Protein 2MI9 (pdb70)

Foldseek 3Di:
DAPEFGKDCQCCQPDPPDATDPPSHIGTGD

Secondary structure (DSSP, 8-state):
---TT-B--SS-----SSS-EESSSSSEE-

Nearest PDB structures (foldseek):
  2mi9-assembly1_A  TM=1.011E+00  e=1.130E-05  Allamanda cathartica
  2mia-assembly1_A  TM=8.897E-01  e=7.866E-04  Allamanda cathartica
  2mi9-assembly1_A  TM=1.034E+00  e=9.465E-06  Allamanda cathartica
  2mia-assembly1_A  TM=8.994E-01  e=9.800E-04  Allamanda cathartica
  2mi9-assembly1_A  TM=1.027E+00  e=9.416E-06  Allamanda cathartica

Solvent-accessible surface area: 2343 Å² total; per-residue (Å²): 104,51,80,110,148,16,118,2,108,6,151,73,76,129,12,85,64,23,198,103,10,68,61,79,118,97,11,123,1,119

Sequence (30 aa):
CIAHYGKCDGIINQCCDPWLCTPPIIGFCLCIAHYGKCDGIINQCCDPWLCTPPIIGFCLCIAHYGKCDGIINQCCDPWLCTPPIIGFCLCIAHYGKCDGIINQCCDPWLCTPPIIGFCLCIAHYGKCDGIINQCCDPWLCTPPIIGFCLCIAHYGKCDGIINQCCDPWLCTPPIIGFCLCIAHYGKCDGIINQCCDPWLCTPPIIGFCLCIAHYGKCDGIINQCCDPWLCTPPIIGFCLCIAHYGKCDGIINQCCDPWLCTPPIIGFCLCIAHYGKCDGIINQCCDPWLCTPPIIGFCLCIAHYGKCDGIINQCCDPWLCTPPIIGFCLCIAHYGKCDGIINQCCDPWLCTPPIIGFCLCIAHYGKCDGIINQCCDPWLCTPPIIGFCLCIAHYGKCDGIINQCCDPWLCTPPIIGFCLCIAHYGKCDGIINQCCDPWLCTPPIIGFCLCIAHYGKCDGIINQCCDPWLCTPPIIGFCLCIAHYGKCDGIINQCCDPWLCTPPIIGFCLCIAHYGKCDGIINQCCDPWLCTPPIIGFCLCIAHYGKCDGIINQCCDPWLCTPPIIGFCLCIAHYGKCDGIINQCCDPWLCTPPIIGFCL

Radius of gyration: 7.21 Å; Cα contacts (8 Å, |Δi|>4): 66; chains: 1; bounding box: 16×14×16 Å

Organism: Allamanda cathartica (NCBI:txid52818)

B-factor: mean 36.8, std 23.4, range [0.02, 75.45]

Structure (mmCIF, N/CA/C/O backbone):
data_2MI9
#
_entry.id   2MI9
#
loop_
_atom_site.group_PDB
_atom_site.id
_atom_site.type_symbol
_atom_site.label_atom_id
_atom_site.label_alt_id
_atom_site.label_comp_id
_atom_site.label_asym_id
_atom_site.label_entity_id
_atom_site.label_seq_id
_atom_site.pdbx_PDB_ins_code
_atom_site.Cartn_x
_atom_site.Cartn_y
_atom_site.Cartn_z
_atom_site.occupancy
_atom_site.B_iso_or_equiv
_atom_site.auth_seq_id
_atom_site.auth_comp_id
_atom_site.auth_asym_id
_atom_site.auth_atom_id
_atom_site.pdbx_PDB_model_num
ATOM 1 N N . CYS A 1 1 ? 1.450 -0.020 0.062 1.00 4.15 1 CYS A N 1
ATOM 2 C CA . CYS A 1 1 ? 2.199 -0.024 -1.189 1.00 32.24 1 CYS A CA 1
ATOM 3 C C . CYS A 1 1 ? 1.281 0.268 -2.372 1.00 61.44 1 CYS A C 1
ATOM 4 O O . CYS A 1 1 ? 1.005 -0.612 -3.189 1.00 24.35 1 CYS A O 1
ATOM 11 N N . ILE A 1 2 ? 0.812 1.508 -2.459 1.00 22.23 2 ILE A N 1
ATOM 12 C CA . ILE A 1 2 ? -0.073 1.916 -3.543 1.00 23.23 2 ILE A CA 1
ATOM 13 C C . ILE A 1 2 ? -1.391 1.151 -3.493 1.00 51.14 2 ILE A C 1
ATOM 14 O O . ILE A 1 2 ? -1.435 -0.049 -3.763 1.00 40.34 2 ILE A O 1
ATOM 30 N N . ALA A 1 3 ? -2.464 1.855 -3.148 1.00 74.22 3 ALA A N 1
ATOM 31 C CA . ALA A 1 3 ? -3.785 1.244 -3.067 1.00 71.53 3 ALA A CA 1
ATOM 32 C C . ALA A 1 3 ? -4.202 0.657 -4.412 1.00 2.11 3 ALA A C 1
ATOM 33 O O . ALA A 1 3 ? -3.657 1.020 -5.455 1.00 0.52 3 ALA A O 1
ATOM 40 N N . HIS A 1 4 ? -5.171 -0.253 -4.381 1.00 3.51 4 HIS A N 1
ATOM 41 C CA . HIS A 1 4 ? -5.660 -0.890 -5.598 1.00 54.42 4 HIS A CA 1
ATOM 42 C C . HIS A 1 4 ? -6.012 0.154 -6.654 1.00 40.10 4 HIS A C 1
ATOM 43 O O . HIS A 1 4 ? -6.865 1.014 -6.431 1.00 61.24 4 HIS A O 1
ATOM 57 N N . TYR A 1 5 ? -5.349 0.073 -7.802 1.00 52.33 5 TYR A N 1
ATOM 58 C CA . TYR A 1 5 ? -5.589 1.013 -8.891 1.00 75.22 5 TYR A CA 1
ATOM 59 C C . TYR A 1 5 ? -5.277 2.441 -8.457 1.00 2.50 5 TYR A C 1
ATOM 60 O O . TYR A 1 5 ? -5.946 3.388 -8.869 1.00 11.24 5 TYR A O 1
ATOM 78 N N . GLY A 1 6 ? -4.253 2.589 -7.622 1.00 21.34 6 GLY A N 1
ATOM 79 C CA . GLY A 1 6 ? -3.868 3.904 -7.145 1.00 4.12 6 GLY A CA 1
ATOM 80 C C . GLY A 1 6 ? -2.723 4.497 -7.942 1.00 4.24 6 GLY A C 1
ATOM 81 O O . GLY A 1 6 ? -2.057 3.796 -8.704 1.00 31.55 6 GLY A O 1
ATOM 85 N N . LYS A 1 7 ? -2.492 5.794 -7.768 1.00 14.22 7 LYS A N 1
ATOM 86 C CA . LYS A 1 7 ? -1.420 6.483 -8.476 1.00 54.24 7 LYS A CA 1
ATOM 87 C C . LYS A 1 7 ? -0.055 6.043 -7.958 1.00 0.41 7 LYS A C 1
ATOM 88 O O . LYS A 1 7 ? 0.083 5.647 -6.800 1.00 74.33 7 LYS A O 1
ATOM 107 N N . CYS A 1 8 ? 0.953 6.118 -8.821 1.00 74.31 8 CYS A N 1
ATOM 108 C CA . CYS A 1 8 ? 2.308 5.729 -8.451 1.00 32.54 8 CYS A CA 1
ATOM 109 C C . CYS A 1 8 ? 3.262 6.915 -8.553 1.00 13.34 8 CYS A C 1
ATOM 110 O O . CYS A 1 8 ? 3.067 7.812 -9.373 1.00 43.41 8 CYS A O 1
ATOM 117 N N . ASP A 1 9 ? 4.292 6.913 -7.714 1.00 60.42 9 ASP A N 1
ATOM 118 C CA . ASP A 1 9 ? 5.277 7.988 -7.710 1.00 64.42 9 ASP A CA 1
ATOM 119 C C . ASP A 1 9 ? 6.184 7.899 -8.934 1.00 74.41 9 ASP A C 1
ATOM 120 O O . ASP A 1 9 ? 6.599 8.916 -9.487 1.00 4.24 9 ASP A O 1
ATOM 129 N N . GLY A 1 10 ? 6.487 6.673 -9.352 1.00 51.30 10 GLY A N 1
ATOM 130 C CA . GLY A 1 10 ? 7.343 6.474 -10.507 1.00 0.02 10 GLY A CA 1
ATOM 131 C C . GLY A 1 10 ? 8.609 5.713 -10.166 1.00 34.32 10 GLY A C 1
ATOM 132 O O . GLY A 1 10 ? 8.780 4.565 -10.577 1.00 32.45 10 GLY A O 1
ATOM 136 N N . ILE A 1 11 ? 9.498 6.353 -9.414 1.00 40.05 11 ILE A N 1
ATOM 137 C CA . ILE A 1 11 ? 10.754 5.729 -9.020 1.00 25.45 11 ILE A CA 1
ATOM 138 C C . ILE A 1 11 ? 10.507 4.446 -8.232 1.00 4.40 11 ILE A C 1
ATOM 139 O O . ILE A 1 11 ? 11.346 3.545 -8.215 1.00 60.14 11 ILE A O 1
ATOM 155 N N . ILE A 1 12 ? 9.351 4.371 -7.582 1.00 51.41 12 ILE A N 1
ATOM 156 C CA . ILE A 1 12 ? 8.992 3.198 -6.795 1.00 41.10 12 ILE A CA 1
ATOM 157 C C . ILE A 1 12 ? 8.098 2.254 -7.592 1.00 24.11 12 ILE A C 1
ATOM 158 O O . ILE A 1 12 ? 6.881 2.422 -7.632 1.00 55.35 12 ILE A O 1
ATOM 174 N N . ASN A 1 13 ? 8.713 1.259 -8.223 1.00 74.43 13 ASN A N 1
ATOM 175 C CA . ASN A 1 13 ? 7.972 0.286 -9.019 1.00 24.45 13 ASN A CA 1
ATOM 176 C C . ASN A 1 13 ? 7.507 -0.882 -8.154 1.00 61.31 13 ASN A C 1
ATOM 177 O O . ASN A 1 13 ? 7.018 -1.889 -8.666 1.00 2.01 13 ASN A O 1
ATOM 188 N N . GLN A 1 14 ? 7.663 -0.739 -6.842 1.00 14.00 14 GLN A N 1
ATOM 189 C CA . GLN A 1 14 ? 7.258 -1.782 -5.907 1.00 24.11 14 GLN A CA 1
ATOM 190 C C . GLN A 1 14 ? 5.756 -1.732 -5.652 1.00 34.12 14 GLN A C 1
ATOM 191 O O . GLN A 1 14 ? 5.312 -1.376 -4.560 1.00 20.55 14 GLN A O 1
ATOM 205 N N . CYS A 1 15 ? 4.976 -2.090 -6.667 1.00 30.04 15 CYS A N 1
ATOM 206 C CA . CYS A 1 15 ? 3.523 -2.085 -6.554 1.00 35.43 15 CYS A CA 1
ATOM 207 C C . CYS A 1 15 ? 2.993 -3.492 -6.286 1.00 42.54 15 CYS A C 1
ATOM 208 O O . CYS A 1 15 ? 2.947 -4.331 -7.186 1.00 54.12 15 CYS A O 1
ATOM 215 N N . CYS A 1 16 ? 2.595 -3.741 -5.044 1.00 20.45 16 CYS A N 1
ATOM 216 C CA . CYS A 1 16 ? 2.069 -5.045 -4.656 1.00 0.40 16 CYS A CA 1
ATOM 217 C C . CYS A 1 16 ? 0.929 -5.467 -5.578 1.00 60.22 16 CYS A C 1
ATOM 218 O O . CYS A 1 16 ? 1.039 -6.454 -6.307 1.00 2.44 16 CYS A O 1
ATOM 225 N N . ASP A 1 17 ? -0.165 -4.714 -5.541 1.00 24.01 17 ASP A N 1
ATOM 226 C CA . ASP A 1 17 ? -1.325 -5.009 -6.374 1.00 2.12 17 ASP A CA 1
ATOM 227 C C . ASP A 1 17 ? -1.814 -3.753 -7.088 1.00 13.10 17 ASP A C 1
ATOM 228 O O . ASP A 1 17 ? -1.492 -2.627 -6.707 1.00 73.32 17 ASP A O 1
ATOM 237 N N . PRO A 1 18 ? -2.611 -3.948 -8.150 1.00 4.14 18 PRO A N 1
ATOM 238 C CA . PRO A 1 18 ? -3.000 -5.283 -8.612 1.00 71.14 18 PRO A CA 1
ATOM 239 C C . PRO A 1 18 ? -1.832 -6.048 -9.225 1.00 22.00 18 PRO A C 1
ATOM 240 O O . PRO A 1 18 ? -1.581 -7.201 -8.875 1.00 32.32 18 PRO A O 1
ATOM 251 N N . TRP A 1 19 ? -1.121 -5.399 -10.140 1.00 23.03 19 TRP A N 1
ATOM 252 C CA . TRP A 1 19 ? 0.022 -6.019 -10.801 1.00 21.14 19 TRP A CA 1
ATOM 253 C C . TRP A 1 19 ? 1.256 -5.128 -10.705 1.00 33.35 19 TRP A C 1
ATOM 254 O O . TRP A 1 19 ? 2.007 -5.194 -9.730 1.00 52.24 19 TRP A O 1
ATOM 275 N N . LEU A 1 20 ? 1.460 -4.296 -11.720 1.00 33.13 20 LEU A N 1
ATOM 276 C CA . LEU A 1 20 ? 2.603 -3.391 -11.749 1.00 44.02 20 LEU A CA 1
ATOM 277 C C . LEU A 1 20 ? 2.166 -1.972 -12.099 1.00 61.23 20 LEU A C 1
ATOM 278 O O . LEU A 1 20 ? 1.088 -1.763 -12.657 1.00 23.01 20 LEU A O 1
ATOM 294 N N . CYS A 1 21 ? 3.010 -1.000 -11.770 1.00 64.34 21 CYS A N 1
ATOM 295 C CA . CYS A 1 21 ? 2.713 0.399 -12.051 1.00 41.11 21 CYS A CA 1
ATOM 296 C C . CYS A 1 21 ? 3.211 0.793 -13.439 1.00 3.35 21 CYS A C 1
ATOM 297 O O . CYS A 1 21 ? 4.384 0.607 -13.766 1.00 53.02 21 CYS A O 1
ATOM 304 N N . THR A 1 22 ? 2.312 1.340 -14.251 1.00 61.10 22 THR A N 1
ATOM 305 C CA . THR A 1 22 ? 2.659 1.760 -15.603 1.00 32.22 22 THR A CA 1
ATOM 306 C C . THR A 1 22 ? 1.873 3.001 -16.012 1.00 25.25 22 THR A C 1
ATOM 307 O O . THR A 1 22 ? 0.666 3.102 -15.791 1.00 64.40 22 THR A O 1
ATOM 318 N N . PRO A 1 23 ? 2.572 3.969 -16.622 1.00 51.53 23 PRO A N 1
ATOM 319 C CA . PRO A 1 23 ? 4.009 3.861 -16.890 1.00 21.25 23 PRO A CA 1
ATOM 320 C C . PRO A 1 23 ? 4.843 3.929 -15.614 1.00 74.24 23 PRO A C 1
ATOM 321 O O . PRO A 1 23 ? 4.341 4.233 -14.532 1.00 23.01 23 PRO A O 1
ATOM 332 N N . PRO A 1 24 ? 6.146 3.640 -15.742 1.00 61.44 24 PRO A N 1
ATOM 333 C CA . PRO A 1 24 ? 7.077 3.662 -14.610 1.00 52.21 24 PRO A CA 1
ATOM 334 C C . PRO A 1 24 ? 7.340 5.076 -14.104 1.00 51.41 24 PRO A C 1
ATOM 335 O O . PRO A 1 24 ? 8.004 5.267 -13.085 1.00 12.23 24 PRO A O 1
ATOM 346 N N . ILE A 1 25 ? 6.815 6.064 -14.822 1.00 22.21 25 ILE A N 1
ATOM 347 C CA . ILE A 1 25 ? 6.993 7.460 -14.444 1.00 14.23 25 ILE A CA 1
ATOM 348 C C . ILE A 1 25 ? 5.836 7.946 -13.578 1.00 14.45 25 ILE A C 1
ATOM 349 O O . ILE A 1 25 ? 6.004 8.197 -12.384 1.00 35.14 25 ILE A O 1
ATOM 365 N N . ILE A 1 26 ? 4.662 8.076 -14.186 1.00 73.13 26 ILE A N 1
ATOM 366 C CA . ILE A 1 26 ? 3.476 8.529 -13.470 1.00 0.02 26 ILE A CA 1
ATOM 367 C C . ILE A 1 26 ? 2.204 7.990 -14.115 1.00 61.43 26 ILE A C 1
ATOM 368 O O . ILE A 1 26 ? 1.923 8.264 -15.281 1.00 72.52 26 ILE A O 1
ATOM 384 N N . GLY A 1 27 ? 1.437 7.222 -13.347 1.00 72.33 27 GLY A N 1
ATOM 385 C CA . GLY A 1 27 ? 0.202 6.657 -13.861 1.00 4.23 27 GLY A CA 1
ATOM 386 C C . GLY A 1 27 ? -0.587 5.923 -12.795 1.00 24.11 27 GLY A C 1
ATOM 387 O O . GLY A 1 27 ? -0.643 6.357 -11.644 1.00 41.02 27 GLY A O 1
ATOM 391 N N . PHE A 1 28 ? -1.200 4.808 -13.178 1.00 24.32 28 PHE A N 1
ATOM 392 C CA . PHE A 1 28 ? -1.992 4.013 -12.247 1.00 20.31 28 PHE A CA 1
ATOM 393 C C . PHE A 1 28 ? -1.601 2.540 -12.320 1.00 22.41 28 PHE A C 1
ATOM 394 O O . PHE A 1 28 ? -1.334 2.009 -13.399 1.00 22.04 28 PHE A O 1
ATOM 411 N N . CYS A 1 29 ? -1.568 1.884 -11.164 1.00 54.34 29 CYS A N 1
ATOM 412 C CA . CYS A 1 29 ? -1.209 0.473 -11.095 1.00 11.11 29 CYS A CA 1
ATOM 413 C C . CYS A 1 29 ? -2.349 -0.404 -11.604 1.00 72.21 29 CYS A C 1
ATOM 414 O O . CYS A 1 29 ? -3.494 -0.267 -11.171 1.00 31.34 29 CYS A O 1
ATOM 421 N N . LEU A 1 30 ? -2.028 -1.305 -12.526 1.00 33.31 30 LEU A N 1
ATOM 422 C CA . LEU A 1 30 ? -3.025 -2.206 -13.095 1.00 22.12 30 LEU A CA 1
ATOM 423 C C . LEU A 1 30 ? -2.424 -3.582 -13.365 1.00 40.22 30 LEU A C 1
ATOM 424 O O . LEU A 1 30 ? -1.474 -3.715 -14.137 1.00 13.12 30 LEU A O 1
ATOM 440 N N . CYS A 1 1 ? 1.329 0.000 0.000 1.00 12.00 1 CYS A N 2
ATOM 441 C CA . CYS A 1 1 ? 2.094 0.000 -1.241 1.00 20.31 1 CYS A CA 2
ATOM 442 C C . CYS A 1 1 ? 1.188 0.269 -2.439 1.00 32.51 1 CYS A C 2
ATOM 443 O O . CYS A 1 1 ? 0.940 -0.620 -3.254 1.00 73.41 1 CYS A O 2
ATOM 450 N N . ILE A 1 2 ? 0.697 1.499 -2.538 1.00 43.41 2 ILE A N 2
ATOM 451 C CA . ILE A 1 2 ? -0.180 1.885 -3.636 1.00 43.54 2 ILE A CA 2
ATOM 452 C C . ILE A 1 2 ? -1.483 1.094 -3.603 1.00 41.35 2 ILE A C 2
ATOM 453 O O . ILE A 1 2 ? -1.499 -0.107 -3.871 1.00 44.21 2 ILE A O 2
ATOM 469 N N . ALA A 1 3 ? -2.575 1.777 -3.275 1.00 21.20 3 ALA A N 2
ATOM 470 C CA . ALA A 1 3 ? -3.884 1.139 -3.211 1.00 20.11 3 ALA A CA 2
ATOM 471 C C . ALA A 1 3 ? -4.271 0.542 -4.560 1.00 4.30 3 ALA A C 2
ATOM 472 O O . ALA A 1 3 ? -3.721 0.917 -5.596 1.00 51.24 3 ALA A O 2
ATOM 479 N N . HIS A 1 4 ? -5.219 -0.389 -4.540 1.00 40.02 4 HIS A N 2
ATOM 480 C CA . HIS A 1 4 ? -5.679 -1.038 -5.763 1.00 1.21 4 HIS A CA 2
ATOM 481 C C . HIS A 1 4 ? -6.042 -0.003 -6.824 1.00 11.15 4 HIS A C 2
ATOM 482 O O . HIS A 1 4 ? -6.917 0.837 -6.612 1.00 0.15 4 HIS A O 2
ATOM 496 N N . TYR A 1 5 ? -5.364 -0.069 -7.964 1.00 74.10 5 TYR A N 2
ATOM 497 C CA . TYR A 1 5 ? -5.613 0.864 -9.056 1.00 54.13 5 TYR A CA 2
ATOM 498 C C . TYR A 1 5 ? -5.338 2.300 -8.620 1.00 20.32 5 TYR A C 2
ATOM 499 O O . TYR A 1 5 ? -6.024 3.231 -9.039 1.00 60.24 5 TYR A O 2
ATOM 517 N N . GLY A 1 6 ? -4.327 2.471 -7.774 1.00 23.54 6 GLY A N 2
ATOM 518 C CA . GLY A 1 6 ? -3.977 3.795 -7.294 1.00 25.43 6 GLY A CA 2
ATOM 519 C C . GLY A 1 6 ? -2.833 4.411 -8.075 1.00 54.13 6 GLY A C 2
ATOM 520 O O . GLY A 1 6 ? -2.150 3.725 -8.835 1.00 45.24 6 GLY A O 2
ATOM 524 N N . LYS A 1 7 ? -2.625 5.710 -7.891 1.00 15.43 7 LYS A N 2
ATOM 525 C CA . LYS A 1 7 ? -1.558 6.421 -8.584 1.00 62.03 7 LYS A CA 2
ATOM 526 C C . LYS A 1 7 ? -0.191 5.998 -8.057 1.00 65.30 7 LYS A C 2
ATOM 527 O O . LYS A 1 7 ? -0.057 5.596 -6.901 1.00 2.44 7 LYS A O 2
ATOM 546 N N . CYS A 1 8 ? 0.823 6.091 -8.911 1.00 71.05 8 CYS A N 2
ATOM 547 C CA . CYS A 1 8 ? 2.180 5.719 -8.532 1.00 64.10 8 CYS A CA 2
ATOM 548 C C . CYS A 1 8 ? 3.120 6.918 -8.628 1.00 70.42 8 CYS A C 2
ATOM 549 O O . CYS A 1 8 ? 2.921 7.811 -9.452 1.00 63.41 8 CYS A O 2
ATOM 556 N N . ASP A 1 9 ? 4.143 6.929 -7.781 1.00 41.51 9 ASP A N 2
ATOM 557 C CA . ASP A 1 9 ? 5.115 8.017 -7.771 1.00 34.02 9 ASP A CA 2
ATOM 558 C C . ASP A 1 9 ? 6.017 7.951 -8.999 1.00 51.21 9 ASP A C 2
ATOM 559 O O . ASP A 1 9 ? 6.430 8.979 -9.534 1.00 42.01 9 ASP A O 2
ATOM 568 N N . GLY A 1 10 ? 6.320 6.734 -9.440 1.00 73.04 10 GLY A N 2
ATOM 569 C CA . GLY A 1 10 ? 7.172 6.557 -10.601 1.00 61.45 10 GLY A CA 2
ATOM 570 C C . GLY A 1 10 ? 8.457 5.823 -10.271 1.00 33.20 10 GLY A C 2
ATOM 571 O O . GLY A 1 10 ? 8.648 4.678 -10.681 1.00 61.32 10 GLY A O 2
ATOM 575 N N . ILE A 1 11 ? 9.339 6.483 -9.529 1.00 43.32 11 ILE A N 2
ATOM 576 C CA . ILE A 1 11 ? 10.612 5.886 -9.145 1.00 3.21 11 ILE A CA 2
ATOM 577 C C . ILE A 1 11 ? 10.400 4.610 -8.339 1.00 35.44 11 ILE A C 2
ATOM 578 O O . ILE A 1 11 ? 11.254 3.723 -8.323 1.00 44.45 11 ILE A O 2
ATOM 594 N N . ILE A 1 12 ? 9.254 4.522 -7.671 1.00 60.00 12 ILE A N 2
ATOM 595 C CA . ILE A 1 12 ? 8.928 3.352 -6.865 1.00 13.31 12 ILE A CA 2
ATOM 596 C C . ILE A 1 12 ? 8.059 2.372 -7.646 1.00 24.55 12 ILE A C 2
ATOM 597 O O . ILE A 1 12 ? 6.842 2.529 -7.721 1.00 14.12 12 ILE A O 2
ATOM 613 N N . ASN A 1 13 ? 8.695 1.357 -8.224 1.00 11.52 13 ASN A N 2
ATOM 614 C CA . ASN A 1 13 ? 7.980 0.349 -8.998 1.00 41.31 13 ASN A CA 2
ATOM 615 C C . ASN A 1 13 ? 7.523 -0.800 -8.104 1.00 55.55 13 ASN A C 2
ATOM 616 O O . ASN A 1 13 ? 7.063 -1.832 -8.592 1.00 12.13 13 ASN A O 2
ATOM 627 N N . GLN A 1 14 ? 7.652 -0.611 -6.795 1.00 73.11 14 GLN A N 2
ATOM 628 C CA . GLN A 1 14 ? 7.251 -1.632 -5.834 1.00 5.21 14 GLN A CA 2
ATOM 629 C C . GLN A 1 14 ? 5.743 -1.608 -5.611 1.00 31.01 14 GLN A C 2
ATOM 630 O O . GLN A 1 14 ? 5.269 -1.222 -4.542 1.00 54.32 14 GLN A O 2
ATOM 644 N N . CYS A 1 15 ? 4.993 -2.023 -6.626 1.00 41.05 15 CYS A N 2
ATOM 645 C CA . CYS A 1 15 ? 3.538 -2.049 -6.543 1.00 11.12 15 CYS A CA 2
ATOM 646 C C . CYS A 1 15 ? 3.033 -3.466 -6.287 1.00 11.11 15 CYS A C 2
ATOM 647 O O . CYS A 1 15 ? 3.031 -4.308 -7.185 1.00 62.12 15 CYS A 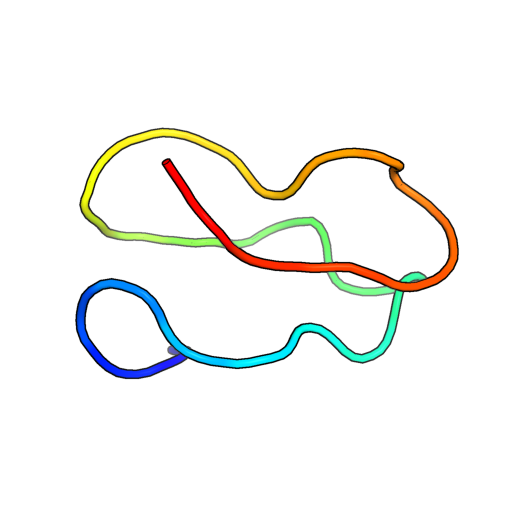O 2
ATOM 654 N N . CYS A 1 16 ? 2.605 -3.722 -5.055 1.00 54.03 16 CYS A N 2
ATOM 655 C CA . CYS A 1 16 ? 2.097 -5.036 -4.679 1.00 41.14 16 CYS A CA 2
ATOM 656 C C . CYS A 1 16 ? 0.977 -5.476 -5.618 1.00 42.52 16 CYS A C 2
ATOM 657 O O . CYS A 1 16 ? 1.117 -6.454 -6.353 1.00 11.25 16 CYS A O 2
ATOM 664 N N . ASP A 1 17 ? -0.132 -4.746 -5.589 1.00 14.15 17 ASP A N 2
ATOM 665 C CA . ASP A 1 17 ? -1.276 -5.059 -6.437 1.00 52.14 17 ASP A CA 2
ATOM 666 C C . ASP A 1 17 ? -1.754 -3.818 -7.185 1.00 45.04 17 ASP A C 2
ATOM 667 O O . ASP A 1 17 ? -1.440 -2.685 -6.821 1.00 44.52 17 ASP A O 2
ATOM 676 N N . PRO A 1 18 ? -2.530 -4.035 -8.257 1.00 42.14 18 PRO A N 2
ATOM 677 C CA . PRO A 1 18 ? -2.910 -5.380 -8.701 1.00 5.42 18 PRO A CA 2
ATOM 678 C C . PRO A 1 18 ? -1.729 -6.155 -9.276 1.00 74.13 18 PRO A C 2
ATOM 679 O O . PRO A 1 18 ? -1.484 -7.301 -8.899 1.00 14.12 18 PRO A O 2
ATOM 690 N N . TRP A 1 19 ? -1.002 -5.523 -10.190 1.00 60.43 19 TRP A N 2
ATOM 691 C CA . TRP A 1 19 ? 0.153 -6.155 -10.817 1.00 65.14 19 TRP A CA 2
ATOM 692 C C . TRP A 1 19 ? 1.384 -5.261 -10.716 1.00 42.25 19 TRP A C 2
ATOM 693 O O . TRP A 1 19 ? 2.130 -5.323 -9.738 1.00 44.34 19 TRP A O 2
ATOM 714 N N . LEU A 1 20 ? 1.591 -4.430 -11.732 1.00 43.01 20 LEU A N 2
ATOM 715 C CA . LEU A 1 20 ? 2.733 -3.522 -11.757 1.00 52.12 20 LEU A CA 2
ATOM 716 C C . LEU A 1 20 ? 2.290 -2.100 -12.087 1.00 2.11 20 LEU A C 2
ATOM 717 O O . LEU A 1 20 ? 1.209 -1.886 -12.637 1.00 24.31 20 LEU A O 2
ATOM 733 N N . CYS A 1 21 ? 3.133 -1.130 -11.749 1.00 64.02 21 CYS A N 2
ATOM 734 C CA . CYS A 1 21 ? 2.831 0.272 -12.010 1.00 43.14 21 CYS A CA 2
ATOM 735 C C . CYS A 1 21 ? 3.314 0.683 -13.398 1.00 40.14 21 CYS A C 2
ATOM 736 O O . CYS A 1 21 ? 4.487 0.517 -13.735 1.00 50.21 21 CYS A O 2
ATOM 743 N N . THR A 1 22 ? 2.401 1.221 -14.201 1.00 41.13 22 THR A N 2
ATOM 744 C CA . THR A 1 22 ? 2.732 1.655 -15.553 1.00 2.35 22 THR A CA 2
ATOM 745 C C . THR A 1 22 ? 1.889 2.856 -15.966 1.00 70.14 22 THR A C 2
ATOM 746 O O . THR A 1 22 ? 0.681 2.905 -15.736 1.00 15.30 22 THR A O 2
ATOM 757 N N . PRO A 1 23 ? 2.538 3.848 -16.593 1.00 43.21 23 PRO A N 2
ATOM 758 C CA . PRO A 1 23 ? 3.977 3.801 -16.872 1.00 74.22 23 PRO A CA 2
ATOM 759 C C . PRO A 1 23 ? 4.817 3.919 -15.605 1.00 62.25 23 PRO A C 2
ATOM 760 O O . PRO A 1 23 ? 4.319 4.253 -14.530 1.00 63.21 23 PRO A O 2
ATOM 771 N N . PRO A 1 24 ? 6.123 3.639 -15.733 1.00 12.25 24 PRO A N 2
ATOM 772 C CA . PRO A 1 24 ? 7.060 3.708 -14.608 1.00 3.34 24 PRO A CA 2
ATOM 773 C C . PRO A 1 24 ? 7.311 5.141 -14.149 1.00 63.14 24 PRO A C 2
ATOM 774 O O . PRO A 1 24 ? 7.951 5.371 -13.123 1.00 24.21 24 PRO A O 2
ATOM 785 N N . ILE A 1 25 ? 6.803 6.100 -14.916 1.00 64.10 25 ILE A N 2
ATOM 786 C CA . ILE A 1 25 ? 6.972 7.510 -14.587 1.00 32.11 25 ILE A CA 2
ATOM 787 C C . ILE A 1 25 ? 5.628 8.173 -14.305 1.00 31.23 25 ILE A C 2
ATOM 788 O O . ILE A 1 25 ? 5.035 8.797 -15.185 1.00 43.13 25 ILE A O 2
ATOM 804 N N . ILE A 1 26 ? 5.154 8.034 -13.071 1.00 54.42 26 ILE A N 2
ATOM 805 C CA . ILE A 1 26 ? 3.881 8.623 -12.672 1.00 70.42 26 ILE A CA 2
ATOM 806 C C . ILE A 1 26 ? 2.731 8.058 -13.500 1.00 1.42 26 ILE A C 2
ATOM 807 O O . ILE A 1 26 ? 2.539 8.438 -14.654 1.00 73.42 26 ILE A O 2
ATOM 823 N N . GLY A 1 27 ? 1.967 7.150 -12.900 1.00 3.10 27 GLY A N 2
ATOM 824 C CA . GLY A 1 27 ? 0.844 6.549 -13.596 1.00 3.24 27 GLY A CA 2
ATOM 825 C C . GLY A 1 27 ? -0.090 5.810 -12.658 1.00 41.03 27 GLY A C 2
ATOM 826 O O . GLY A 1 27 ? -0.198 6.152 -11.480 1.00 64.34 27 GLY A O 2
ATOM 830 N N . PHE A 1 28 ? -0.769 4.795 -13.182 1.00 31.34 28 PHE A N 2
ATOM 831 C CA . PHE A 1 28 ? -1.701 4.007 -12.384 1.00 75.40 28 PHE A CA 2
ATOM 832 C C . PHE A 1 28 ? -1.339 2.525 -12.430 1.00 52.10 28 PHE A C 2
ATOM 833 O O . PHE A 1 28 ? -1.003 1.989 -13.486 1.00 72.23 28 PHE A O 2
ATOM 850 N N . CYS A 1 29 ? -1.410 1.869 -11.277 1.00 25.14 29 CYS A N 2
ATOM 851 C CA . CYS A 1 29 ? -1.089 0.450 -11.183 1.00 24.03 29 CYS A CA 2
ATOM 852 C C . CYS A 1 29 ? -2.237 -0.404 -11.712 1.00 53.22 29 CYS A C 2
ATOM 853 O O . CYS A 1 29 ? -3.392 -0.222 -11.323 1.00 4.42 29 CYS A O 2
ATOM 860 N N . LEU A 1 30 ? -1.913 -1.336 -12.602 1.00 10.35 30 LEU A N 2
ATOM 861 C CA . LEU A 1 30 ? -2.917 -2.219 -13.185 1.00 0.20 30 LEU A CA 2
ATOM 862 C C . LEU A 1 30 ? -2.323 -3.590 -13.494 1.00 12.55 30 LEU A C 2
ATOM 863 O O . LEU A 1 30 ? -1.219 -3.693 -14.027 1.00 61.11 30 LEU A O 2
ATOM 879 N N . CYS A 1 1 ? 1.453 -0.005 -0.005 1.00 72.21 1 CYS A N 3
ATOM 880 C CA . CYS A 1 1 ? 2.193 -0.027 -1.261 1.00 54.11 1 CYS A CA 3
ATOM 881 C C . CYS A 1 1 ? 1.269 0.259 -2.442 1.00 31.04 1 CYS A C 3
ATOM 882 O O . CYS A 1 1 ? 1.002 -0.620 -3.261 1.00 62.43 1 CYS A O 3
ATOM 889 N N . ILE A 1 2 ? 0.784 1.494 -2.521 1.00 64.30 2 ILE A N 3
ATOM 890 C CA . ILE A 1 2 ? -0.108 1.896 -3.601 1.00 62.32 2 ILE A CA 3
ATOM 891 C C . ILE A 1 2 ? -1.415 1.112 -3.555 1.00 12.23 2 ILE A C 3
ATOM 892 O O . ILE A 1 2 ? -1.443 -0.086 -3.834 1.00 21.02 2 ILE A O 3
ATOM 908 N N . ALA A 1 3 ? -2.497 1.798 -3.202 1.00 15.04 3 ALA A N 3
ATOM 909 C CA . ALA A 1 3 ? -3.809 1.168 -3.122 1.00 73.43 3 ALA A CA 3
ATOM 910 C C . ALA A 1 3 ? -4.222 0.588 -4.471 1.00 54.31 3 ALA A C 3
ATOM 911 O O . ALA A 1 3 ? -3.686 0.970 -5.512 1.00 74.53 3 ALA A O 3
ATOM 918 N N . HIS A 1 4 ? -5.178 -0.335 -4.446 1.00 20.43 4 HIS A N 3
ATOM 919 C CA . HIS A 1 4 ? -5.663 -0.968 -5.667 1.00 42.44 4 HIS A CA 3
ATOM 920 C C . HIS A 1 4 ? -6.035 0.081 -6.711 1.00 14.31 4 HIS A C 3
ATOM 921 O O . HIS A 1 4 ? -6.899 0.926 -6.475 1.00 54.21 4 HIS A O 3
ATOM 935 N N . TYR A 1 5 ? -5.378 0.021 -7.864 1.00 10.44 5 TYR A N 3
ATOM 936 C CA . TYR A 1 5 ? -5.638 0.968 -8.942 1.00 20.12 5 TYR A CA 3
ATOM 937 C C . TYR A 1 5 ? -5.344 2.397 -8.495 1.00 61.30 5 TYR A C 3
ATOM 938 O O . TYR A 1 5 ? -6.028 3.338 -8.895 1.00 62.34 5 TYR A O 3
ATOM 956 N N . GLY A 1 6 ? -4.319 2.550 -7.662 1.00 12.43 6 GLY A N 3
ATOM 957 C CA . GLY A 1 6 ? -3.951 3.867 -7.174 1.00 22.52 6 GLY A CA 3
ATOM 958 C C . GLY A 1 6 ? -2.816 4.482 -7.967 1.00 44.34 6 GLY A C 3
ATOM 959 O O . GLY A 1 6 ? -2.148 3.799 -8.744 1.00 73.31 6 GLY A O 3
ATOM 963 N N . LYS A 1 7 ? -2.596 5.778 -7.774 1.00 43.42 7 LYS A N 3
ATOM 964 C CA . LYS A 1 7 ? -1.534 6.488 -8.478 1.00 21.12 7 LYS A CA 3
ATOM 965 C C . LYS A 1 7 ? -0.162 6.051 -7.975 1.00 3.11 7 LYS A C 3
ATOM 966 O O . LYS A 1 7 ? -0.013 5.638 -6.824 1.00 53.23 7 LYS A O 3
ATOM 985 N N . CYS A 1 8 ? 0.839 6.146 -8.843 1.00 65.05 8 CYS A N 3
ATOM 986 C CA . CYS A 1 8 ? 2.200 5.762 -8.488 1.00 21.22 8 CYS A CA 3
ATOM 987 C C . CYS A 1 8 ? 3.146 6.955 -8.587 1.00 51.32 8 CYS A C 3
ATOM 988 O O . CYS A 1 8 ? 2.938 7.859 -9.397 1.00 3.32 8 CYS A O 3
ATOM 995 N N . ASP A 1 9 ? 4.184 6.951 -7.759 1.00 23.53 9 ASP A N 3
ATOM 996 C CA . ASP A 1 9 ? 5.163 8.031 -7.754 1.00 2.45 9 ASP A CA 3
ATOM 997 C C . ASP A 1 9 ? 6.078 7.942 -8.971 1.00 24.42 9 ASP A C 3
ATOM 998 O O . ASP A 1 9 ? 6.587 8.952 -9.453 1.00 45.32 9 ASP A O 3
ATOM 1007 N N . GLY A 1 10 ? 6.284 6.723 -9.462 1.00 53.21 10 GLY A N 3
ATOM 1008 C CA . GLY A 1 10 ? 7.138 6.524 -10.618 1.00 24.32 10 GLY A CA 3
ATOM 1009 C C . GLY A 1 10 ? 8.421 5.794 -10.271 1.00 71.24 10 GLY A C 3
ATOM 1010 O O . GLY A 1 10 ? 8.614 4.643 -10.666 1.00 11.34 10 GLY A O 3
ATOM 1014 N N . ILE A 1 11 ? 9.300 6.464 -9.534 1.00 63.41 11 ILE A N 3
ATOM 1015 C CA . ILE A 1 11 ? 10.571 5.871 -9.136 1.00 1.13 11 ILE A CA 3
ATOM 1016 C C . ILE A 1 11 ? 10.354 4.598 -8.325 1.00 11.13 11 ILE A C 3
ATOM 1017 O O . ILE A 1 11 ? 11.214 3.718 -8.290 1.00 63.11 11 ILE A O 3
ATOM 1033 N N . ILE A 1 12 ? 9.198 4.507 -7.675 1.00 63.13 12 ILE A N 3
ATOM 1034 C CA . ILE A 1 12 ? 8.867 3.340 -6.867 1.00 52.10 12 ILE A CA 3
ATOM 1035 C C . ILE A 1 12 ? 7.998 2.359 -7.648 1.00 3.55 12 ILE A C 3
ATOM 1036 O O . ILE A 1 12 ? 6.779 2.511 -7.713 1.00 62.15 12 ILE A O 3
ATOM 1052 N N . ASN A 1 13 ? 8.635 1.352 -8.236 1.00 41.33 13 ASN A N 3
ATOM 1053 C CA . ASN A 1 13 ? 7.920 0.345 -9.012 1.00 3.03 13 ASN A CA 3
ATOM 1054 C C . ASN A 1 13 ? 7.465 -0.806 -8.120 1.00 14.22 13 ASN A C 3
ATOM 1055 O O . ASN A 1 13 ? 7.003 -1.837 -8.608 1.00 41.34 13 ASN A O 3
ATOM 1066 N N . GLN A 1 14 ? 7.597 -0.621 -6.810 1.00 43.33 14 GLN A N 3
ATOM 1067 C CA . GLN A 1 14 ? 7.199 -1.644 -5.851 1.00 1.45 14 GLN A CA 3
ATOM 1068 C C . GLN A 1 14 ? 5.691 -1.619 -5.623 1.00 62.10 14 GLN A C 3
ATOM 1069 O O . GLN A 1 14 ? 5.221 -1.240 -4.550 1.00 74.11 14 GLN A O 3
ATOM 1083 N N . CYS A 1 15 ? 4.938 -2.025 -6.639 1.00 71.35 15 CYS A N 3
ATOM 1084 C CA . CYS A 1 15 ? 3.483 -2.050 -6.552 1.00 12.43 15 CYS A CA 3
ATOM 1085 C C . CYS A 1 15 ? 2.976 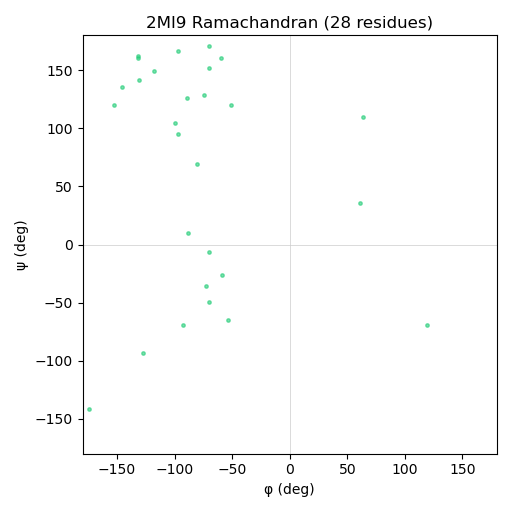-3.467 -6.302 1.00 65.44 15 CYS A C 3
ATOM 1086 O O . CYS A 1 15 ? 2.967 -4.303 -7.207 1.00 22.34 15 CYS A O 3
ATOM 1093 N N . CYS A 1 16 ? 2.556 -3.731 -5.070 1.00 33.11 16 CYS A N 3
ATOM 1094 C CA . CYS A 1 16 ? 2.048 -5.047 -4.700 1.00 12.42 16 CYS A CA 3
ATOM 1095 C C . CYS A 1 16 ? 0.914 -5.473 -5.628 1.00 13.44 16 CYS A C 3
ATOM 1096 O O . CYS A 1 16 ? 1.038 -6.447 -6.369 1.00 74.35 16 CYS A O 3
ATOM 1103 N N . ASP A 1 17 ? -0.190 -4.735 -5.580 1.00 74.51 17 ASP A N 3
ATOM 1104 C CA . ASP A 1 17 ? -1.347 -5.035 -6.417 1.00 25.22 17 ASP A CA 3
ATOM 1105 C C . ASP A 1 17 ? -1.825 -3.786 -7.151 1.00 23.23 17 ASP A C 3
ATOM 1106 O O . ASP A 1 17 ? -1.500 -2.657 -6.782 1.00 64.33 17 ASP A O 3
ATOM 1115 N N . PRO A 1 18 ? -2.615 -3.991 -8.215 1.00 44.12 18 PRO A N 3
ATOM 1116 C CA . PRO A 1 18 ? -3.008 -5.330 -8.663 1.00 63.24 18 PRO A CA 3
ATOM 1117 C C . PRO A 1 18 ? -1.839 -6.109 -9.258 1.00 11.22 18 PRO A C 3
ATOM 1118 O O . PRO A 1 18 ? -1.599 -7.260 -8.893 1.00 44.41 18 PRO A O 3
ATOM 1129 N N . TRP A 1 19 ? -1.117 -5.474 -10.174 1.00 25.14 19 TRP A N 3
ATOM 1130 C CA . TRP A 1 19 ? 0.028 -6.108 -10.818 1.00 71.31 19 TRP A CA 3
ATOM 1131 C C . TRP A 1 19 ? 1.267 -5.225 -10.719 1.00 53.05 19 TRP A C 3
ATOM 1132 O O . TRP A 1 19 ? 2.020 -5.301 -9.748 1.00 62.40 19 TRP A O 3
ATOM 1153 N N . LEU A 1 20 ? 1.472 -4.387 -11.729 1.00 64.05 20 LEU A N 3
ATOM 1154 C CA . LEU A 1 20 ? 2.621 -3.488 -11.756 1.00 50.00 20 LEU A CA 3
ATOM 1155 C C . LEU A 1 20 ? 2.188 -2.060 -12.073 1.00 72.32 20 LEU A C 3
ATOM 1156 O O . LEU A 1 20 ? 1.104 -1.834 -12.613 1.00 21.15 20 LEU A O 3
ATOM 1172 N N . CYS A 1 21 ? 3.042 -1.100 -11.737 1.00 2.31 21 CYS A N 3
ATOM 1173 C CA . CYS A 1 21 ? 2.750 0.306 -11.987 1.00 12.41 21 CYS A CA 3
ATOM 1174 C C . CYS A 1 21 ? 3.207 0.717 -13.383 1.00 43.25 21 CYS A C 3
ATOM 1175 O O . CYS A 1 21 ? 4.370 0.537 -13.747 1.00 3.44 21 CYS A O 3
ATOM 1182 N N . THR A 1 22 ? 2.284 1.271 -14.164 1.00 21.31 22 THR A N 3
ATOM 1183 C CA . THR A 1 22 ? 2.591 1.706 -15.520 1.00 42.33 22 THR A CA 3
ATOM 1184 C C . THR A 1 22 ? 1.740 2.907 -15.918 1.00 62.11 22 THR A C 3
ATOM 1185 O O . THR A 1 22 ? 0.537 2.957 -15.662 1.00 51.43 22 THR A O 3
ATOM 1196 N N . PRO A 1 23 ? 2.377 3.898 -16.560 1.00 32.13 23 PRO A N 3
ATOM 1197 C CA . PRO A 1 23 ? 3.809 3.849 -16.869 1.00 12.10 23 PRO A CA 3
ATOM 1198 C C . PRO A 1 23 ? 4.676 3.968 -15.620 1.00 50.54 23 PRO A C 3
ATOM 1199 O O . PRO A 1 23 ? 4.203 4.314 -14.537 1.00 72.54 23 PRO A O 3
ATOM 1210 N N . PRO A 1 24 ? 5.976 3.677 -15.772 1.00 45.20 24 PRO A N 3
ATOM 1211 C CA . PRO A 1 24 ? 6.937 3.746 -14.667 1.00 21.11 24 PRO A CA 3
ATOM 1212 C C . PRO A 1 24 ? 7.209 5.179 -14.223 1.00 42.35 24 PRO A C 3
ATOM 1213 O O . PRO A 1 24 ? 7.854 5.410 -13.200 1.00 43.44 24 PRO A O 3
ATOM 1224 N N . ILE A 1 25 ? 6.713 6.138 -14.999 1.00 23.33 25 ILE A N 3
ATOM 1225 C CA . ILE A 1 25 ? 6.902 7.548 -14.684 1.00 1.30 25 ILE A CA 3
ATOM 1226 C C . ILE A 1 25 ? 5.579 8.212 -14.319 1.00 33.04 25 ILE A C 3
ATOM 1227 O O . ILE A 1 25 ? 4.968 8.896 -15.141 1.00 20.15 25 ILE A O 3
ATOM 1243 N N . ILE A 1 26 ? 5.142 8.007 -13.080 1.00 63.24 26 ILE A N 3
ATOM 1244 C CA . ILE A 1 26 ? 3.893 8.588 -12.605 1.00 72.33 26 ILE A CA 3
ATOM 1245 C C . ILE A 1 26 ? 2.707 8.083 -13.420 1.00 31.41 26 ILE A C 3
ATOM 1246 O O . ILE A 1 26 ? 2.491 8.511 -14.553 1.00 13.24 26 ILE A O 3
ATOM 1262 N N . GLY A 1 27 ? 1.939 7.169 -12.834 1.00 22.24 27 GLY A N 3
ATOM 1263 C CA . GLY A 1 27 ? 0.783 6.621 -13.519 1.00 11.24 27 GLY A CA 3
ATOM 1264 C C . GLY A 1 27 ? -0.157 5.893 -12.578 1.00 52.43 27 GLY A C 3
ATOM 1265 O O . GLY A 1 27 ? -0.305 6.276 -11.417 1.00 61.14 27 GLY A O 3
ATOM 1269 N N . PHE A 1 28 ? -0.796 4.842 -13.080 1.00 33.20 28 PHE A N 3
ATOM 1270 C CA . PHE A 1 28 ? -1.730 4.060 -12.277 1.00 64.03 28 PHE A CA 3
ATOM 1271 C C . PHE A 1 28 ? -1.389 2.574 -12.341 1.00 20.14 28 PHE A C 3
ATOM 1272 O O . PHE A 1 28 ? -1.074 2.042 -13.406 1.00 3.24 28 PHE A O 3
ATOM 1289 N N . CYS A 1 29 ? -1.454 1.909 -11.192 1.00 73.31 29 CYS A N 3
ATOM 1290 C CA . CYS A 1 29 ? -1.152 0.485 -11.114 1.00 73.44 29 CYS A CA 3
ATOM 1291 C C . CYS A 1 29 ? -2.319 -0.348 -11.637 1.00 74.21 29 CYS A C 3
ATOM 1292 O O . CYS A 1 29 ? -3.466 -0.155 -11.230 1.00 23.54 29 CYS A O 3
ATOM 1299 N N . LEU A 1 30 ? -2.020 -1.274 -12.541 1.00 62.21 30 LEU A N 3
ATOM 1300 C CA . LEU A 1 30 ? -3.043 -2.138 -13.120 1.00 52.41 30 LEU A CA 3
ATOM 1301 C C . LEU A 1 30 ? -2.473 -3.513 -13.450 1.00 25.23 30 LEU A C 3
ATOM 1302 O O . LEU A 1 30 ? -1.392 -3.626 -14.029 1.00 12.13 30 LEU A O 3
ATOM 1318 N N . CYS A 1 1 ? 1.358 -0.070 0.035 1.00 25.51 1 CYS A N 4
ATOM 1319 C CA . CYS A 1 1 ? 2.118 -0.060 -1.209 1.00 44.10 1 CYS A CA 4
ATOM 1320 C C . CYS A 1 1 ? 1.208 0.226 -2.400 1.00 61.30 1 CYS A C 4
ATOM 1321 O O . CYS A 1 1 ? 0.951 -0.654 -3.223 1.00 4.22 1 CYS A O 4
ATOM 1328 N N . ILE A 1 2 ? 0.724 1.460 -2.485 1.00 1.21 2 ILE A N 4
ATOM 1329 C CA . ILE A 1 2 ? -0.156 1.862 -3.575 1.00 61.23 2 ILE A CA 4
ATOM 1330 C C . ILE A 1 2 ? -1.464 1.079 -3.543 1.00 61.30 2 ILE A C 4
ATOM 1331 O O . ILE A 1 2 ? -1.487 -0.122 -3.810 1.00 23.43 2 ILE A O 4
ATOM 1347 N N . ALA A 1 3 ? -2.552 1.768 -3.216 1.00 51.23 3 ALA A N 4
ATOM 1348 C CA . ALA A 1 3 ? -3.865 1.138 -3.153 1.00 51.41 3 ALA A CA 4
ATOM 1349 C C . ALA A 1 3 ? -4.253 0.541 -4.502 1.00 11.35 3 ALA A C 4
ATOM 1350 O O . ALA A 1 3 ? -3.698 0.909 -5.537 1.00 40.05 3 ALA A O 4
ATOM 1357 N N . HIS A 1 4 ? -5.209 -0.382 -4.482 1.00 22.44 4 HIS A N 4
ATOM 1358 C CA . HIS A 1 4 ? -5.671 -1.031 -5.704 1.00 1.23 4 HIS A CA 4
ATOM 1359 C C . HIS A 1 4 ? -6.020 0.004 -6.769 1.00 61.02 4 HIS A C 4
ATOM 1360 O O . HIS A 1 4 ? -6.886 0.854 -6.563 1.00 13.13 4 HIS A O 4
ATOM 1374 N N . TYR A 1 5 ? -5.340 -0.074 -7.908 1.00 2.25 5 TYR A N 4
ATOM 1375 C CA . TYR A 1 5 ? -5.576 0.858 -9.004 1.00 62.10 5 TYR A CA 4
ATOM 1376 C C . TYR A 1 5 ? -5.285 2.292 -8.573 1.00 25.04 5 TYR A C 4
ATOM 1377 O O . TY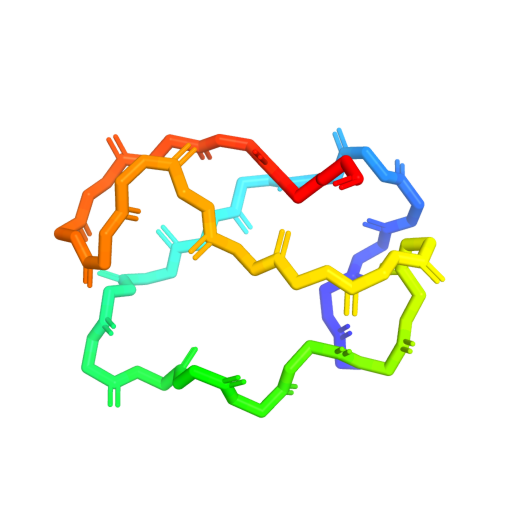R A 1 5 ? -5.959 3.229 -8.996 1.00 54.14 5 TYR A O 4
ATOM 1395 N N . GLY A 1 6 ? -4.272 2.454 -7.726 1.00 14.43 6 GLY A N 4
ATOM 1396 C CA . GLY A 1 6 ? -3.908 3.776 -7.250 1.00 42.23 6 GLY A CA 4
ATOM 1397 C C . GLY A 1 6 ? -2.772 4.386 -8.048 1.00 12.33 6 GLY A C 4
ATOM 1398 O O . GLY A 1 6 ? -2.082 3.690 -8.793 1.00 12.22 6 GLY A O 4
ATOM 1402 N N . LYS A 1 7 ? -2.578 5.692 -7.893 1.00 64.45 7 LYS A N 4
ATOM 1403 C CA . LYS A 1 7 ? -1.518 6.397 -8.605 1.00 12.11 7 LYS A CA 4
ATOM 1404 C C . LYS A 1 7 ? -0.146 6.001 -8.070 1.00 21.51 7 LYS A C 4
ATOM 1405 O O . LYS A 1 7 ? -0.007 5.627 -6.905 1.00 22.51 7 LYS A O 4
ATOM 1424 N N . CYS A 1 8 ? 0.866 6.086 -8.927 1.00 74.23 8 CYS A N 4
ATOM 1425 C CA . CYS A 1 8 ? 2.228 5.737 -8.541 1.00 55.21 8 CYS A CA 4
ATOM 1426 C C . CYS A 1 8 ? 3.153 6.945 -8.660 1.00 72.34 8 CYS A C 4
ATOM 1427 O O . CYS A 1 8 ? 2.936 7.826 -9.492 1.00 12.31 8 CYS A O 4
ATOM 1434 N N . ASP A 1 9 ? 4.184 6.977 -7.824 1.00 45.22 9 ASP A N 4
ATOM 1435 C CA . ASP A 1 9 ? 5.144 8.075 -7.836 1.00 41.21 9 ASP A CA 4
ATOM 1436 C C . ASP A 1 9 ? 6.060 7.983 -9.053 1.00 1.15 9 ASP A C 4
ATOM 1437 O O . ASP A 1 9 ? 6.537 8.997 -9.562 1.00 33.35 9 ASP A O 4
ATOM 1446 N N . GLY A 1 10 ? 6.303 6.760 -9.513 1.00 70.42 10 GLY A N 4
ATOM 1447 C CA . GLY A 1 10 ? 7.162 6.558 -10.665 1.00 60.32 10 GLY A CA 4
ATOM 1448 C C . GLY A 1 10 ? 8.433 5.808 -10.317 1.00 14.12 10 GLY A C 4
ATOM 1449 O O . GLY A 1 10 ? 8.610 4.656 -10.714 1.00 41.10 10 GLY A O 4
ATOM 1453 N N . ILE A 1 11 ? 9.319 6.463 -9.574 1.00 70.52 11 ILE A N 4
ATOM 1454 C CA . ILE A 1 11 ? 10.580 5.850 -9.173 1.00 54.34 11 ILE A CA 4
ATOM 1455 C C . ILE A 1 11 ? 10.341 4.586 -8.355 1.00 71.34 11 ILE A C 4
ATOM 1456 O O . ILE A 1 11 ? 11.181 3.686 -8.326 1.00 21.14 11 ILE A O 4
ATOM 1472 N N . ILE A 1 12 ? 9.190 4.524 -7.695 1.00 32.44 12 ILE A N 4
ATOM 1473 C CA . ILE A 1 12 ? 8.839 3.368 -6.879 1.00 24.34 12 ILE A CA 4
ATOM 1474 C C . ILE A 1 12 ? 7.970 2.387 -7.659 1.00 2.32 12 ILE A C 4
ATOM 1475 O O . ILE A 1 12 ? 6.751 2.537 -7.721 1.00 33.44 12 ILE A O 4
ATOM 1491 N N . ASN A 1 13 ? 8.607 1.383 -8.252 1.00 62.20 13 ASN A N 4
ATOM 1492 C CA . ASN A 1 13 ? 7.892 0.376 -9.028 1.00 11.03 13 ASN A CA 4
ATOM 1493 C C . ASN A 1 13 ? 7.454 -0.785 -8.140 1.00 0.11 13 ASN A C 4
ATOM 1494 O O . ASN A 1 13 ? 6.996 -1.816 -8.631 1.00 54.35 13 ASN A O 4
ATOM 1505 N N . GLN A 1 14 ? 7.599 -0.609 -6.830 1.00 54.55 14 GLN A N 4
ATOM 1506 C CA . GLN A 1 14 ? 7.218 -1.642 -5.874 1.00 50.54 14 GLN A CA 4
ATOM 1507 C C . GLN A 1 14 ? 5.713 -1.628 -5.629 1.00 73.53 14 GLN A C 4
ATOM 1508 O O . GLN A 1 14 ? 5.252 -1.257 -4.549 1.00 41.25 14 GLN A O 4
ATOM 1522 N N . CYS A 1 15 ? 4.950 -2.036 -6.638 1.00 64.15 15 CYS A N 4
ATOM 1523 C CA . CYS A 1 15 ? 3.497 -2.071 -6.534 1.00 13.11 15 CYS A CA 4
ATOM 1524 C C . CYS A 1 15 ? 3.003 -3.493 -6.283 1.00 3.23 15 CYS A C 4
ATOM 1525 O O . CYS A 1 15 ? 2.996 -4.328 -7.187 1.00 74.24 15 CYS A O 4
ATOM 1532 N N . CYS A 1 16 ? 2.592 -3.761 -5.048 1.00 14.20 16 CYS A N 4
ATOM 1533 C CA . CYS A 1 16 ? 2.097 -5.081 -4.676 1.00 15.41 16 CYS A CA 4
ATOM 1534 C C . CYS A 1 16 ? 0.974 -5.523 -5.610 1.00 33.44 16 CYS A C 4
ATOM 1535 O O . CYS A 1 16 ? 1.115 -6.498 -6.348 1.00 35.40 16 CYS A O 4
ATOM 1542 N N . ASP A 1 17 ? -0.140 -4.800 -5.571 1.00 21.21 17 ASP A N 4
ATOM 1543 C CA . ASP A 1 17 ? -1.287 -5.117 -6.414 1.00 1.21 17 ASP A CA 4
ATOM 1544 C C . ASP A 1 17 ? -1.793 -3.871 -7.134 1.00 1.54 17 ASP A C 4
ATOM 1545 O O . ASP A 1 17 ? -1.495 -2.739 -6.751 1.00 12.12 17 ASP A O 4
ATOM 1554 N N . PRO A 1 18 ? -2.576 -4.081 -8.202 1.00 43.33 18 PRO A N 4
ATOM 1555 C CA . PRO A 1 18 ? -2.936 -5.423 -8.668 1.00 34.24 18 PRO A CA 4
ATOM 1556 C C . PRO A 1 18 ? -1.749 -6.167 -9.269 1.00 3.12 18 PRO A C 4
ATOM 1557 O O . PRO A 1 18 ? -1.478 -7.314 -8.913 1.00 52.12 18 PRO A O 4
ATOM 1568 N N . TRP A 1 19 ? -1.043 -5.507 -10.180 1.00 55.22 19 TRP A N 4
ATOM 1569 C CA . TRP A 1 19 ? 0.116 -6.106 -10.830 1.00 64.34 19 TRP A CA 4
ATOM 1570 C C . TRP A 1 19 ? 1.334 -5.195 -10.721 1.00 14.24 19 TRP A C 4
ATOM 1571 O O . TRP A 1 19 ? 2.083 -5.257 -9.745 1.00 34.43 19 TRP A O 4
ATOM 1592 N N . LEU A 1 20 ? 1.526 -4.348 -11.726 1.00 60.42 20 LEU A N 4
ATOM 1593 C CA . LEU A 1 20 ? 2.654 -3.423 -11.742 1.00 55.21 20 LEU A CA 4
ATOM 1594 C C . LEU A 1 20 ? 2.189 -2.004 -12.056 1.00 61.31 20 LEU A C 4
ATOM 1595 O O . LEU A 1 20 ? 1.104 -1.801 -12.602 1.00 21.22 20 LEU A O 4
ATOM 1611 N N . CYS A 1 21 ? 3.019 -1.026 -11.710 1.00 15.51 21 CYS A N 4
ATOM 1612 C CA . CYS A 1 21 ? 2.695 0.375 -11.956 1.00 31.41 21 CYS A CA 4
ATOM 1613 C C . CYS A 1 21 ? 3.218 0.823 -13.318 1.00 21.35 21 CYS A C 4
ATOM 1614 O O . CYS A 1 21 ? 4.425 0.819 -13.564 1.00 53.40 21 CYS A O 4
ATOM 1621 N N . THR A 1 22 ? 2.301 1.209 -14.200 1.00 25.32 22 THR A N 4
ATOM 1622 C CA . THR A 1 22 ? 2.669 1.659 -15.536 1.00 71.34 22 THR A CA 4
ATOM 1623 C C . THR A 1 22 ? 1.827 2.855 -15.964 1.00 41.34 22 THR A C 4
ATOM 1624 O O . THR A 1 22 ? 0.621 2.915 -15.722 1.00 44.22 22 THR A O 4
ATOM 1635 N N . PRO A 1 23 ? 2.474 3.832 -16.617 1.00 4.21 23 PRO A N 4
ATOM 1636 C CA . PRO A 1 23 ? 3.909 3.772 -16.910 1.00 44.23 23 PRO A CA 4
ATOM 1637 C C . PRO A 1 23 ? 4.764 3.910 -15.655 1.00 0.30 23 PRO A C 4
ATOM 1638 O O . PRO A 1 23 ? 4.275 4.244 -14.575 1.00 72.44 23 PRO A O 4
ATOM 1649 N N . PRO A 1 24 ? 6.072 3.649 -15.797 1.00 10.12 24 PRO A N 4
ATOM 1650 C CA . PRO A 1 24 ? 7.022 3.739 -14.684 1.00 64.14 24 PRO A CA 4
ATOM 1651 C C . PRO A 1 24 ? 7.258 5.178 -14.238 1.00 20.20 24 PRO A C 4
ATOM 1652 O O . PRO A 1 24 ? 7.912 5.424 -13.224 1.00 33.43 24 PRO A O 4
ATOM 1663 N N . ILE A 1 25 ? 6.722 6.124 -15.001 1.00 13.42 25 ILE A N 4
ATOM 1664 C CA . ILE A 1 25 ? 6.873 7.539 -14.682 1.00 31.41 25 ILE A CA 4
ATOM 1665 C C . ILE A 1 25 ? 5.528 8.173 -14.345 1.00 52.11 25 ILE A C 4
ATOM 1666 O O . ILE A 1 25 ? 4.909 8.824 -15.187 1.00 42.44 25 ILE A O 4
ATOM 1682 N N . ILE A 1 26 ? 5.082 7.980 -13.108 1.00 71.05 26 ILE A N 4
ATOM 1683 C CA . ILE A 1 26 ? 3.811 8.536 -12.659 1.00 65.15 26 ILE A CA 4
ATOM 1684 C C . ILE A 1 26 ? 2.652 7.998 -13.491 1.00 13.41 26 ILE A C 4
ATOM 1685 O O . ILE A 1 26 ? 2.402 8.464 -14.602 1.00 2.32 26 ILE A O 4
ATOM 1701 N N . GLY A 1 27 ? 1.944 7.015 -12.943 1.00 71.24 27 GLY A N 4
ATOM 1702 C CA . GLY A 1 27 ? 0.817 6.431 -13.647 1.00 62.15 27 GLY A CA 4
ATOM 1703 C C . GLY A 1 27 ? -0.149 5.729 -12.714 1.00 60.20 27 GLY A C 4
ATOM 1704 O O . GLY A 1 27 ? -0.344 6.155 -11.576 1.00 12.14 27 GLY A O 4
ATOM 1708 N N . PHE A 1 28 ? -0.757 4.650 -13.196 1.00 51.24 28 PHE A N 4
ATOM 1709 C CA . PHE A 1 28 ? -1.711 3.889 -12.398 1.00 62.10 28 PHE A CA 4
ATOM 1710 C C . PHE A 1 28 ? -1.382 2.399 -12.433 1.00 13.23 28 PHE A C 4
ATOM 1711 O O . PHE A 1 28 ? -1.038 1.852 -13.481 1.00 24.14 28 PHE A O 4
ATOM 1728 N N . CYS A 1 29 ? -1.491 1.749 -11.279 1.00 71.53 29 CYS A N 4
ATOM 1729 C CA . CYS A 1 29 ? -1.205 0.323 -11.175 1.00 72.31 29 CYS A CA 4
ATOM 1730 C C . CYS A 1 29 ? -2.355 -0.505 -11.741 1.00 35.44 29 CYS A C 4
ATOM 1731 O O . CYS A 1 29 ? -3.516 -0.307 -11.377 1.00 5.00 29 CYS A O 4
ATOM 1738 N N . LEU A 1 30 ? -2.026 -1.434 -12.632 1.00 11.04 30 LEU A N 4
ATOM 1739 C CA . LEU A 1 30 ? -3.031 -2.293 -13.248 1.00 21.40 30 LEU A CA 4
ATOM 1740 C C . LEU A 1 30 ? -2.495 -3.709 -13.437 1.00 43.24 30 LEU A C 4
ATOM 1741 O O . LEU A 1 30 ? -1.712 -3.970 -14.350 1.00 43.25 30 LEU A O 4
ATOM 1757 N N . CYS A 1 1 ? 0.888 -0.042 0.426 1.00 43.22 1 CYS A N 5
ATOM 1758 C CA . CYS A 1 1 ? 1.492 -0.467 -0.831 1.00 64.20 1 CYS A CA 5
ATOM 1759 C C . CYS A 1 1 ? 0.642 -0.028 -2.019 1.00 75.44 1 CYS A C 5
ATOM 1760 O O . CYS A 1 1 ? 0.332 -0.828 -2.903 1.00 33.31 1 CYS A O 5
ATOM 1767 N N . ILE A 1 2 ? 0.268 1.247 -2.034 1.00 31.44 2 ILE A N 5
ATOM 1768 C CA . ILE A 1 2 ? -0.545 1.792 -3.113 1.00 74.24 2 ILE A CA 5
ATOM 1769 C C . ILE A 1 2 ? -1.919 1.131 -3.154 1.00 53.41 2 ILE A C 5
ATOM 1770 O O . ILE A 1 2 ? -2.032 -0.078 -3.351 1.00 73.01 2 ILE A O 5
ATOM 1786 N N . ALA A 1 3 ? -2.962 1.935 -2.968 1.00 64.31 3 ALA A N 5
ATOM 1787 C CA . ALA A 1 3 ? -4.329 1.429 -2.987 1.00 44.34 3 ALA A CA 5
ATOM 1788 C C . ALA A 1 3 ? -4.652 0.773 -4.325 1.00 54.03 3 ALA A C 5
ATOM 1789 O O . ALA A 1 3 ? -3.987 1.026 -5.330 1.00 4.32 3 ALA A O 5
ATOM 1796 N N . HIS A 1 4 ? -5.678 -0.072 -4.332 1.00 35.13 4 HIS A N 5
ATOM 1797 C CA . HIS A 1 4 ? -6.090 -0.765 -5.547 1.00 74.22 4 HIS A CA 5
ATOM 1798 C C . HIS A 1 4 ? -6.279 0.220 -6.697 1.00 64.21 4 HIS A C 5
ATOM 1799 O O . HIS A 1 4 ? -7.121 1.115 -6.629 1.00 73.11 4 HIS A O 5
ATOM 1813 N N . TYR A 1 5 ? -5.488 0.049 -7.751 1.00 54.00 5 TYR A N 5
ATOM 1814 C CA . TYR A 1 5 ? -5.566 0.925 -8.914 1.00 62.12 5 TYR A CA 5
ATOM 1815 C C . TYR A 1 5 ? -5.267 2.370 -8.529 1.00 14.55 5 TYR A C 5
ATOM 1816 O O . TYR A 1 5 ? -5.857 3.304 -9.071 1.00 12.14 5 TYR A O 5
ATOM 1834 N N . GLY A 1 6 ? -4.345 2.547 -7.587 1.00 32.31 6 GLY A N 5
ATOM 1835 C CA . GLY A 1 6 ? -3.983 3.880 -7.144 1.00 3.31 6 GLY A CA 5
ATOM 1836 C C . GLY A 1 6 ? -2.832 4.463 -7.940 1.00 25.34 6 GLY A C 5
ATOM 1837 O O . GLY A 1 6 ? -2.155 3.749 -8.681 1.00 11.21 6 GLY A O 5
ATOM 1841 N N . LYS A 1 7 ? -2.608 5.764 -7.788 1.00 71.32 7 LYS A N 5
ATOM 1842 C CA . LYS A 1 7 ? -1.531 6.443 -8.498 1.00 53.34 7 LYS A CA 5
ATOM 1843 C C . LYS A 1 7 ? -0.170 6.022 -7.955 1.00 21.42 7 LYS A C 5
ATOM 1844 O O . LYS A 1 7 ? -0.045 5.643 -6.790 1.00 14.34 7 LYS A O 5
ATOM 1863 N N . CYS A 1 8 ? 0.849 6.090 -8.805 1.00 51.41 8 CYS A N 5
ATOM 1864 C CA . CYS A 1 8 ? 2.202 5.717 -8.410 1.00 53.04 8 CYS A CA 5
ATOM 1865 C C . CYS A 1 8 ? 3.148 6.909 -8.519 1.00 24.14 8 CYS A C 5
ATOM 1866 O O . CYS A 1 8 ? 2.909 7.837 -9.291 1.00 70.14 8 CYS A O 5
ATOM 1873 N N . ASP A 1 9 ? 4.224 6.876 -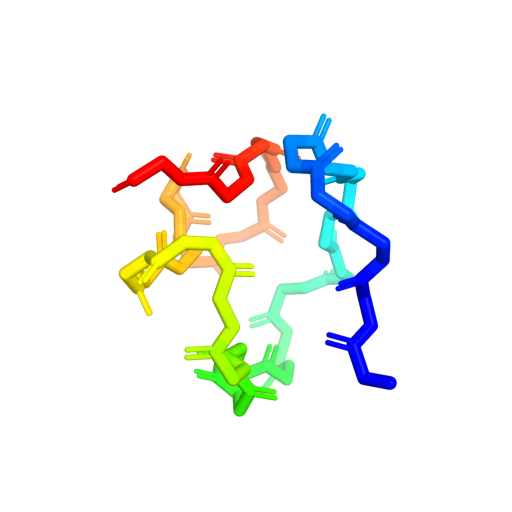7.739 1.00 73.33 9 ASP A N 5
ATOM 1874 C CA . ASP A 1 9 ? 5.208 7.952 -7.748 1.00 32.21 9 ASP A CA 5
ATOM 1875 C C . ASP A 1 9 ? 6.043 7.914 -9.024 1.00 23.13 9 ASP A C 5
ATOM 1876 O O . ASP A 1 9 ? 6.432 8.954 -9.554 1.00 64.51 9 ASP A O 5
ATOM 1885 N N . GLY A 1 10 ? 6.317 6.707 -9.511 1.00 15.23 10 GLY A N 5
ATOM 1886 C CA . GLY A 1 10 ? 7.105 6.556 -10.719 1.00 43.35 10 GLY A CA 5
ATOM 1887 C C . GLY A 1 10 ? 8.408 5.821 -10.474 1.00 11.02 10 GLY A C 5
ATOM 1888 O O . GLY A 1 10 ? 8.581 4.686 -10.918 1.00 72.25 10 GLY A O 5
ATOM 1892 N N . ILE A 1 11 ? 9.327 6.469 -9.766 1.00 13.03 11 ILE A N 5
ATOM 1893 C CA . ILE A 1 11 ? 10.620 5.869 -9.463 1.00 2.23 11 ILE A CA 5
ATOM 1894 C C . ILE A 1 11 ? 10.454 4.571 -8.679 1.00 44.53 11 ILE A C 5
ATOM 1895 O O . ILE A 1 11 ? 11.312 3.689 -8.732 1.00 11.33 11 ILE A O 5
ATOM 1911 N N . ILE A 1 12 ? 9.346 4.461 -7.955 1.00 53.44 12 ILE A N 5
ATOM 1912 C CA . ILE A 1 12 ? 9.066 3.270 -7.164 1.00 1.05 12 ILE A CA 5
ATOM 1913 C C . ILE A 1 12 ? 8.144 2.315 -7.914 1.00 63.12 12 ILE A C 5
ATOM 1914 O O . ILE A 1 12 ? 6.927 2.492 -7.926 1.00 20.23 12 ILE A O 5
ATOM 1930 N N . ASN A 1 13 ? 8.734 1.301 -8.539 1.00 61.20 13 ASN A N 5
ATOM 1931 C CA . ASN A 1 13 ? 7.966 0.316 -9.292 1.00 34.15 13 ASN A CA 5
ATOM 1932 C C . ASN A 1 13 ? 7.543 -0.845 -8.396 1.00 2.54 13 ASN A C 5
ATOM 1933 O O . ASN A 1 13 ? 7.044 -1.862 -8.876 1.00 2.22 13 ASN A O 5
ATOM 1944 N N . GLN A 1 14 ? 7.747 -0.683 -7.092 1.00 55.01 14 GLN A N 5
ATOM 1945 C CA . GLN A 1 14 ? 7.387 -1.717 -6.129 1.00 73.34 14 GLN A CA 5
ATOM 1946 C C . GLN A 1 14 ? 5.893 -1.679 -5.822 1.00 63.22 14 GLN A C 5
ATOM 1947 O O . GLN A 1 14 ? 5.484 -1.307 -4.722 1.00 23.21 14 GLN A O 5
ATOM 1961 N N . CYS A 1 15 ? 5.083 -2.066 -6.802 1.00 12.14 15 CYS A N 5
ATOM 1962 C CA . CYS A 1 15 ? 3.634 -2.076 -6.637 1.00 43.43 15 CYS A CA 5
ATOM 1963 C C . CYS A 1 15 ? 3.130 -3.484 -6.337 1.00 23.32 15 CYS A C 5
ATOM 1964 O O . CYS A 1 15 ? 3.088 -4.342 -7.219 1.00 51.14 15 CYS A O 5
ATOM 1971 N N . CYS A 1 16 ? 2.749 -3.716 -5.085 1.00 50.31 16 CYS A N 5
ATOM 1972 C CA . CYS A 1 16 ? 2.248 -5.019 -4.666 1.00 71.14 16 CYS A CA 5
ATOM 1973 C C . CYS A 1 16 ? 1.114 -5.484 -5.576 1.00 42.11 16 CYS A C 5
ATOM 1974 O O . CYS A 1 16 ? 1.243 -6.482 -6.286 1.00 2.42 16 CYS A O 5
ATOM 1981 N N . ASP A 1 17 ? 0.005 -4.754 -5.549 1.00 52.34 17 ASP A N 5
ATOM 1982 C CA . ASP A 1 17 ? -1.152 -5.089 -6.372 1.00 65.51 17 ASP A CA 5
ATOM 1983 C C . ASP A 1 17 ? -1.683 -3.854 -7.093 1.00 23.32 17 ASP A C 5
ATOM 1984 O O . ASP A 1 17 ? -1.397 -2.717 -6.719 1.00 44.54 17 ASP A O 5
ATOM 1993 N N . PRO A 1 18 ? -2.474 -4.081 -8.152 1.00 31.33 18 PRO A N 5
ATOM 1994 C CA . PRO A 1 18 ? -2.821 -5.431 -8.606 1.00 31.22 18 PRO A CA 5
ATOM 1995 C C . PRO A 1 18 ? -1.630 -6.162 -9.216 1.00 43.40 18 PRO A C 5
ATOM 1996 O O . PRO A 1 18 ? -1.339 -7.302 -8.856 1.00 63.44 18 PRO A O 5
ATOM 2007 N N . TRP A 1 19 ? -0.945 -5.497 -10.140 1.00 24.34 19 TRP A N 5
ATOM 2008 C CA . TRP A 1 19 ? 0.216 -6.084 -10.799 1.00 62.34 19 TRP A CA 5
ATOM 2009 C C . TRP A 1 19 ? 1.423 -5.157 -10.705 1.00 54.24 19 TRP A C 5
ATOM 2010 O O . TRP A 1 19 ? 2.183 -5.208 -9.738 1.00 4.40 19 TRP A O 5
ATOM 2031 N N . LEU A 1 20 ? 1.592 -4.310 -11.715 1.00 25.12 20 LEU A N 5
ATOM 2032 C CA . LEU A 1 20 ? 2.708 -3.370 -11.745 1.00 55.04 20 LEU A CA 5
ATOM 2033 C C . LEU A 1 20 ? 2.221 -1.958 -12.053 1.00 54.50 20 LEU A C 5
ATOM 2034 O O . LEU A 1 20 ? 1.126 -1.769 -12.584 1.00 13.51 20 LEU A O 5
ATOM 2050 N N . CYS A 1 21 ? 3.042 -0.968 -11.718 1.00 31.10 21 CYS A N 5
ATOM 2051 C CA . CYS A 1 21 ? 2.697 0.428 -11.959 1.00 70.44 21 CYS A CA 5
ATOM 2052 C C . CYS A 1 21 ? 3.185 0.879 -13.333 1.00 25.12 21 CYS A C 5
ATOM 2053 O O . CYS A 1 21 ? 4.385 0.868 -13.613 1.00 12.44 21 CYS A O 5
ATOM 2060 N N . THR A 1 22 ? 2.248 1.276 -14.188 1.00 34.25 22 THR A N 5
ATOM 2061 C CA . THR A 1 22 ? 2.581 1.730 -15.532 1.00 2.04 22 THR A CA 5
ATOM 2062 C C . THR A 1 22 ? 1.725 2.925 -15.936 1.00 64.24 22 THR A C 5
ATOM 2063 O O . THR A 1 22 ? 0.525 2.978 -15.669 1.00 12.21 22 THR A O 5
ATOM 2074 N N . PRO A 1 23 ? 2.355 3.908 -16.598 1.00 32.45 23 PRO A N 5
ATOM 2075 C CA . PRO A 1 23 ? 3.784 3.855 -16.921 1.00 13.31 23 PRO A CA 5
ATOM 2076 C C . PRO A 1 23 ? 4.664 3.992 -15.683 1.00 35.50 23 PRO A C 5
ATOM 2077 O O . PRO A 1 23 ? 4.195 4.318 -14.592 1.00 65.00 23 PRO A O 5
ATOM 2088 N N . PRO A 1 24 ? 5.969 3.736 -15.853 1.00 43.41 24 PRO A N 5
ATOM 2089 C CA . PRO A 1 24 ? 6.942 3.825 -14.760 1.00 42.21 24 PRO A CA 5
ATOM 2090 C C . PRO A 1 24 ? 7.181 5.263 -14.312 1.00 42.13 24 PRO A C 5
ATOM 2091 O O . PRO A 1 24 ? 7.858 5.507 -13.313 1.00 10.21 24 PRO A O 5
ATOM 2102 N N . ILE A 1 25 ? 6.622 6.211 -15.057 1.00 73.40 25 ILE A N 5
ATOM 2103 C CA . ILE A 1 25 ? 6.773 7.624 -14.735 1.00 24.03 25 ILE A CA 5
ATOM 2104 C C . ILE A 1 25 ? 5.433 8.250 -14.365 1.00 2.34 25 ILE A C 5
ATOM 2105 O O . ILE A 1 25 ? 4.793 8.904 -15.189 1.00 62.41 25 ILE A O 5
ATOM 2121 N N . ILE A 1 26 ? 5.016 8.048 -13.120 1.00 34.15 26 ILE A N 5
ATOM 2122 C CA . ILE A 1 26 ? 3.753 8.595 -12.639 1.00 51.44 26 ILE A CA 5
ATOM 2123 C C . ILE A 1 26 ? 2.578 8.060 -13.451 1.00 12.34 26 ILE A C 5
ATOM 2124 O O . ILE A 1 26 ? 2.304 8.534 -14.552 1.00 73.04 26 ILE A O 5
ATOM 2140 N N . GLY A 1 27 ? 1.885 7.070 -12.896 1.00 52.12 27 GLY A N 5
ATOM 2141 C CA . GLY A 1 27 ? 0.746 6.488 -13.581 1.00 73.22 27 GLY A CA 5
ATOM 2142 C C . GLY A 1 27 ? -0.199 5.776 -12.633 1.00 61.22 27 GLY A C 5
ATOM 2143 O O . GLY A 1 27 ? -0.371 6.192 -11.487 1.00 42.24 27 GLY A O 5
ATOM 2147 N N . PHE A 1 28 ? -0.815 4.700 -13.111 1.00 63.35 28 PHE A N 5
ATOM 2148 C CA . PHE A 1 28 ? -1.750 3.930 -12.299 1.00 65.43 28 PHE A CA 5
ATOM 2149 C C . PHE A 1 28 ? -1.416 2.442 -12.349 1.00 63.55 28 PHE A C 5
ATOM 2150 O O . PHE A 1 28 ? -1.098 1.900 -13.409 1.00 0.11 28 PHE A O 5
ATOM 2167 N N . CYS A 1 29 ? -1.490 1.786 -11.196 1.00 65.42 29 CYS A N 5
ATOM 2168 C CA . CYS A 1 29 ? -1.195 0.361 -11.106 1.00 63.32 29 CYS A CA 5
ATOM 2169 C C . CYS A 1 29 ? -2.360 -0.470 -11.634 1.00 75.52 29 CYS A C 5
ATOM 2170 O O . CYS A 1 29 ? -3.515 -0.243 -11.270 1.00 21.24 29 CYS A O 5
ATOM 2177 N N . LEU A 1 30 ? -2.051 -1.434 -12.495 1.00 23.15 30 LEU A N 5
ATOM 2178 C CA . LEU A 1 30 ? -3.072 -2.300 -13.073 1.00 61.43 30 LEU A CA 5
ATOM 2179 C C . LEU A 1 30 ? -2.495 -3.672 -13.411 1.00 13.50 30 LEU A C 5
ATOM 2180 O O . LEU A 1 30 ? -1.435 -3.776 -14.027 1.00 42.40 30 LEU A O 5
ATOM 2196 N N . CYS A 1 1 ? 1.600 -0.039 -0.053 1.00 72.24 1 CYS A N 6
ATOM 2197 C CA . CYS A 1 1 ? 2.318 -0.075 -1.322 1.00 34.32 1 CYS A CA 6
ATOM 2198 C C . CYS A 1 1 ? 1.379 0.228 -2.487 1.00 25.15 1 CYS A C 6
ATOM 2199 O O . CYS A 1 1 ? 1.093 -0.643 -3.309 1.00 1.22 1 CYS A O 6
ATOM 2206 N N . ILE A 1 2 ? 0.905 1.467 -2.550 1.00 1.44 2 ILE A N 6
ATOM 2207 C CA . ILE A 1 2 ? 0.001 1.886 -3.614 1.00 20.43 2 ILE A CA 6
ATOM 2208 C C . ILE A 1 2 ? -1.312 1.113 -3.555 1.00 32.33 2 ILE A C 6
ATOM 2209 O O . ILE A 1 2 ? -1.354 -0.083 -3.843 1.00 21.05 2 ILE A O 6
ATOM 2225 N N . ALA A 1 3 ? -2.384 1.805 -3.181 1.00 65.13 3 ALA A N 6
ATOM 2226 C CA . ALA A 1 3 ? -3.699 1.185 -3.088 1.00 74.24 3 ALA A CA 6
ATOM 2227 C C . ALA A 1 3 ? -4.134 0.616 -4.435 1.00 34.24 3 ALA A C 6
ATOM 2228 O O . ALA A 1 3 ? -3.608 0.998 -5.481 1.00 34.44 3 ALA A O 6
ATOM 2235 N N . HIS A 1 4 ? -5.098 -0.300 -4.402 1.00 4.35 4 HIS A N 6
ATOM 2236 C CA . HIS A 1 4 ? -5.603 -0.922 -5.620 1.00 53.31 4 HIS A CA 6
ATOM 2237 C C . HIS A 1 4 ? -5.976 0.135 -6.655 1.00 44.34 4 HIS A C 6
ATOM 2238 O O . HIS A 1 4 ? -6.828 0.988 -6.407 1.00 54.14 4 HIS A O 6
ATOM 2252 N N . TYR A 1 5 ? -5.331 0.074 -7.815 1.00 24.40 5 TYR A N 6
ATOM 2253 C CA . TYR A 1 5 ? -5.592 1.027 -8.887 1.00 4.35 5 TYR A CA 6
ATOM 2254 C C . TYR A 1 5 ? -5.277 2.451 -8.437 1.00 55.02 5 TYR A C 6
ATOM 2255 O O . TYR A 1 5 ? -5.957 3.401 -8.824 1.00 70.44 5 TYR A O 6
ATOM 2273 N N . GLY A 1 6 ? -4.241 2.591 -7.617 1.00 24.44 6 GLY A N 6
ATOM 2274 C CA . GLY A 1 6 ? -3.853 3.901 -7.128 1.00 23.35 6 GLY A CA 6
ATOM 2275 C C . GLY A 1 6 ? -2.725 4.511 -7.936 1.00 22.32 6 GLY A C 6
ATOM 2276 O O . GLY A 1 6 ? -2.067 3.822 -8.716 1.00 43.31 6 GLY A O 6
ATOM 2280 N N . LYS A 1 7 ? -2.501 5.807 -7.751 1.00 41.43 7 LYS A N 6
ATOM 2281 C CA . LYS A 1 7 ? -1.445 6.512 -8.469 1.00 73.22 7 LYS A CA 6
ATOM 2282 C C . LYS A 1 7 ? -0.069 6.077 -7.977 1.00 23.21 7 LYS A C 6
ATOM 2283 O O . LYS A 1 7 ? 0.090 5.667 -6.827 1.00 34.24 7 LYS A O 6
ATOM 2302 N N . CYS A 1 8 ? 0.925 6.170 -8.854 1.00 60.12 8 CYS A N 6
ATOM 2303 C CA . CYS A 1 8 ? 2.289 5.787 -8.509 1.00 52.21 8 CYS A CA 6
ATOM 2304 C C . CYS A 1 8 ? 3.231 6.984 -8.608 1.00 30.43 8 CYS A C 6
ATOM 2305 O O . CYS A 1 8 ? 3.016 7.891 -9.411 1.00 43.41 8 CYS A O 6
ATOM 2312 N N . ASP A 1 9 ? 4.274 6.977 -7.786 1.00 24.14 9 ASP A N 6
ATOM 2313 C CA . ASP A 1 9 ? 5.251 8.060 -7.780 1.00 54.24 9 ASP A CA 6
ATOM 2314 C C . ASP A 1 9 ? 6.192 7.949 -8.976 1.00 10.13 9 ASP A C 6
ATOM 2315 O O . ASP A 1 9 ? 6.616 8.956 -9.540 1.00 43.43 9 ASP A O 6
ATOM 2324 N N . GLY A 1 10 ? 6.515 6.717 -9.355 1.00 65.54 10 GLY A N 6
ATOM 2325 C CA . GLY A 1 10 ? 7.405 6.496 -10.480 1.00 45.54 10 GLY A CA 6
ATOM 2326 C C . GLY A 1 10 ? 8.656 5.734 -10.090 1.00 32.30 10 GLY A C 6
ATOM 2327 O O . GLY A 1 10 ? 8.834 4.580 -10.481 1.00 20.44 10 GLY A O 6
ATOM 2331 N N . ILE A 1 11 ? 9.524 6.379 -9.319 1.00 43.40 11 ILE A N 6
ATOM 2332 C CA . ILE A 1 11 ? 10.764 5.754 -8.877 1.00 4.13 11 ILE A CA 6
ATOM 2333 C C . ILE A 1 11 ? 10.486 4.480 -8.086 1.00 3.31 11 ILE A C 6
ATOM 2334 O O . ILE A 1 11 ? 11.321 3.577 -8.031 1.00 62.13 11 ILE A O 6
ATOM 2350 N N . ILE A 1 12 ? 9.308 4.415 -7.476 1.00 74.41 12 ILE A N 6
ATOM 2351 C CA . ILE A 1 12 ? 8.918 3.250 -6.691 1.00 2.02 12 ILE A CA 6
ATOM 2352 C C . ILE A 1 12 ? 8.048 2.301 -7.509 1.00 3.44 12 ILE A C 6
ATOM 2353 O O . ILE A 1 12 ? 6.829 2.455 -7.566 1.00 42.43 12 ILE A O 6
ATOM 2369 N N . ASN A 1 13 ? 8.684 1.319 -8.138 1.00 61.33 13 ASN A N 6
ATOM 2370 C CA . ASN A 1 13 ? 7.968 0.343 -8.952 1.00 50.33 13 ASN A CA 6
ATOM 2371 C C . ASN A 1 13 ? 7.501 -0.836 -8.104 1.00 4.43 13 ASN A C 6
ATOM 2372 O O . ASN A 1 13 ? 7.032 -1.844 -8.630 1.00 65.24 13 ASN A O 6
ATOM 2383 N N . GLN A 1 14 ? 7.633 -0.700 -6.788 1.00 44.32 14 GLN A N 6
ATOM 2384 C CA . GLN A 1 14 ? 7.225 -1.754 -5.867 1.00 44.20 14 GLN A CA 6
ATOM 2385 C C . GLN A 1 14 ? 5.718 -1.723 -5.638 1.00 71.00 14 GLN A C 6
ATOM 2386 O O . GLN A 1 14 ? 5.251 -1.381 -4.551 1.00 42.51 14 GLN A O 6
ATOM 2400 N N . CYS A 1 15 ? 4.960 -2.083 -6.669 1.00 4.22 15 CYS A N 6
ATOM 2401 C CA . CYS A 1 15 ? 3.505 -2.096 -6.581 1.00 42.13 15 CYS A CA 6
ATOM 2402 C C . CYS A 1 15 ? 2.988 -3.510 -6.334 1.00 31.04 15 CYS A C 6
ATOM 2403 O O . CYS A 1 15 ? 2.966 -4.343 -7.240 1.00 43.14 15 CYS A O 6
ATOM 2410 N N . CYS A 1 16 ? 2.572 -3.774 -5.100 1.00 33.14 16 CYS A N 6
ATOM 2411 C CA . CYS A 1 16 ? 2.054 -5.086 -4.731 1.00 25.31 16 CYS A CA 6
ATOM 2412 C C . CYS A 1 16 ? 0.910 -5.498 -5.652 1.00 34.20 16 CYS A C 6
ATOM 2413 O O . CYS A 1 16 ? 1.018 -6.472 -6.397 1.00 45.14 16 CYS A O 6
ATOM 2420 N N . ASP A 1 17 ? -0.187 -4.750 -5.595 1.00 24.14 17 ASP A N 6
ATOM 2421 C CA . ASP A 1 17 ? -1.352 -5.036 -6.424 1.00 45.20 17 ASP A CA 6
ATOM 2422 C C . ASP A 1 17 ? -1.833 -3.776 -7.138 1.00 24.25 17 ASP A C 6
ATOM 2423 O O . ASP A 1 17 ? -1.503 -2.653 -6.756 1.00 42.14 17 ASP A O 6
ATOM 2432 N N . PRO A 1 18 ? -2.631 -3.965 -8.199 1.00 23.11 18 PRO A N 6
ATOM 2433 C CA . PRO A 1 18 ? -3.030 -5.298 -8.662 1.00 44.51 18 PRO A CA 6
ATOM 2434 C C . PRO A 1 18 ? -1.867 -6.070 -9.275 1.00 62.25 18 PRO A C 6
ATOM 2435 O O . PRO A 1 18 ? -1.625 -7.226 -8.927 1.00 2.31 18 PRO A O 6
ATOM 2446 N N . TRP A 1 19 ? -1.151 -5.425 -10.189 1.00 62.22 19 TRP A N 6
ATOM 2447 C CA . TRP A 1 19 ? -0.012 -6.053 -10.851 1.00 14.23 19 TRP A CA 6
ATOM 2448 C C . TRP A 1 19 ? 1.223 -5.162 -10.770 1.00 73.51 19 TRP A C 6
ATOM 2449 O O . TRP A 1 19 ? 1.986 -5.229 -9.806 1.00 2.43 19 TRP A O 6
ATOM 2470 N N . LEU A 1 20 ? 1.414 -4.330 -11.788 1.00 31.14 20 LEU A N 6
ATOM 2471 C CA . LEU A 1 20 ? 2.558 -3.425 -11.831 1.00 75.34 20 LEU A CA 6
ATOM 2472 C C . LEU A 1 20 ? 2.115 -2.004 -12.166 1.00 21.34 20 LEU A C 6
ATOM 2473 O O . LEU A 1 20 ? 1.030 -1.792 -12.707 1.00 50.43 20 LEU A O 6
ATOM 2489 N N . CYS A 1 21 ? 2.963 -1.034 -11.841 1.00 24.41 21 CYS A N 6
ATOM 2490 C CA . CYS A 1 21 ? 2.662 0.367 -12.108 1.00 31.23 21 CYS A CA 6
ATOM 2491 C C . CYS A 1 21 ? 3.158 0.776 -13.492 1.00 31.04 21 CYS A C 6
ATOM 2492 O O . CYS A 1 21 ? 4.330 0.593 -13.823 1.00 51.42 21 CYS A O 6
ATOM 2499 N N . THR A 1 22 ? 2.257 1.331 -14.297 1.00 3.12 22 THR A N 6
ATOM 2500 C CA . THR A 1 22 ? 2.602 1.766 -15.645 1.00 32.54 22 THR A CA 6
ATOM 2501 C C . THR A 1 22 ? 1.824 3.017 -16.035 1.00 34.13 22 THR A C 6
ATOM 2502 O O . THR A 1 22 ? 0.618 3.124 -15.808 1.00 22.54 22 THR A O 6
ATOM 2513 N N . PRO A 1 23 ? 2.526 3.988 -16.637 1.00 21.11 23 PRO A N 6
ATOM 2514 C CA . PRO A 1 23 ? 3.961 3.872 -16.912 1.00 4.41 23 PRO A CA 6
ATOM 2515 C C . PRO A 1 23 ? 4.801 3.919 -15.640 1.00 30.01 23 PRO A C 6
ATOM 2516 O O . PRO A 1 23 ? 4.307 4.215 -14.552 1.00 11.23 23 PRO A O 6
ATOM 2527 N N . PRO A 1 24 ? 6.101 3.620 -15.777 1.00 4.31 24 PRO A N 6
ATOM 2528 C CA . PRO A 1 24 ? 7.037 3.622 -14.649 1.00 2.44 24 PRO A CA 6
ATOM 2529 C C . PRO A 1 24 ? 7.314 5.029 -14.128 1.00 24.51 24 PRO A C 6
ATOM 2530 O O . PRO A 1 24 ? 7.982 5.202 -13.108 1.00 12.23 24 PRO A O 6
ATOM 2541 N N . ILE A 1 25 ? 6.798 6.028 -14.834 1.00 52.41 25 ILE A N 6
ATOM 2542 C CA . ILE A 1 25 ? 6.989 7.419 -14.441 1.00 50.03 25 ILE A CA 6
ATOM 2543 C C . ILE A 1 25 ? 5.838 7.907 -13.568 1.00 73.14 25 ILE A C 6
ATOM 2544 O O . ILE A 1 25 ? 6.011 8.148 -12.373 1.00 53.03 25 ILE A O 6
ATOM 2560 N N . ILE A 1 26 ? 4.663 8.048 -14.173 1.00 10.41 26 ILE A N 6
ATOM 2561 C CA . ILE A 1 26 ? 3.482 8.504 -13.450 1.00 4.51 26 ILE A CA 6
ATOM 2562 C C . ILE A 1 26 ? 2.205 7.976 -14.094 1.00 41.30 26 ILE A C 6
ATOM 2563 O O . ILE A 1 26 ? 1.925 8.253 -15.260 1.00 11.05 26 ILE A O 6
ATOM 2579 N N . GLY A 1 27 ? 1.432 7.215 -13.325 1.00 62.35 27 GLY A N 6
ATOM 2580 C CA . GLY A 1 27 ? 0.192 6.661 -13.838 1.00 4.14 27 GLY A CA 6
ATOM 2581 C C . GLY A 1 27 ? -0.597 5.924 -12.774 1.00 24.03 27 GLY A C 6
ATOM 2582 O O . GLY A 1 27 ? -0.645 6.350 -11.619 1.00 65.35 27 GLY A O 6
ATOM 2586 N N . PHE A 1 28 ? -1.219 4.816 -13.162 1.00 62.21 28 PHE A N 6
ATOM 2587 C CA . PHE A 1 28 ? -2.012 4.019 -12.233 1.00 52.15 28 PHE A CA 6
ATOM 2588 C C . PHE A 1 28 ? -1.631 2.544 -1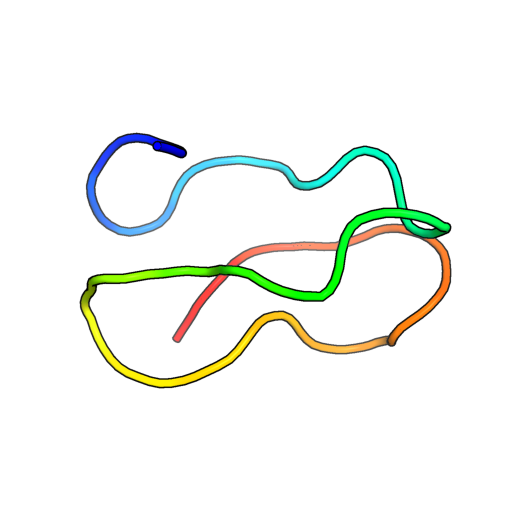2.320 1.00 14.03 28 PHE A C 6
ATOM 2589 O O . PHE A 1 28 ? -1.373 2.020 -13.404 1.00 33.14 28 PHE A O 6
ATOM 2606 N N . CYS A 1 29 ? -1.598 1.880 -11.169 1.00 60.44 29 CYS A N 6
ATOM 2607 C CA . CYS A 1 29 ? -1.248 0.466 -11.112 1.00 70.53 29 CYS A CA 6
ATOM 2608 C C . CYS A 1 29 ? -2.395 -0.400 -11.626 1.00 13.23 29 CYS A C 6
ATOM 2609 O O . CYS A 1 29 ? -3.537 -0.261 -11.186 1.00 15.11 29 CYS A O 6
ATOM 2616 N N . LEU A 1 30 ? -2.084 -1.293 -12.558 1.00 64.12 30 LEU A N 6
ATOM 2617 C CA . LEU A 1 30 ? -3.088 -2.182 -13.132 1.00 63.21 30 LEU A CA 6
ATOM 2618 C C . LEU A 1 30 ? -2.491 -3.553 -13.436 1.00 35.05 30 LEU A C 6
ATOM 2619 O O . LEU A 1 30 ? -1.416 -3.657 -14.025 1.00 50.21 30 LEU A O 6
ATOM 2635 N N . CYS A 1 1 ? 1.558 0.069 0.003 1.00 63.31 1 CYS A N 7
ATOM 2636 C CA . CYS A 1 1 ? 2.286 0.016 -1.259 1.00 62.31 1 CYS A CA 7
ATOM 2637 C C . CYS A 1 1 ? 1.358 0.304 -2.435 1.00 54.22 1 CYS A C 7
ATOM 2638 O O . CYS A 1 1 ? 1.078 -0.577 -3.249 1.00 44.41 1 CYS A O 7
ATOM 2645 N N . ILE A 1 2 ? 0.883 1.543 -2.517 1.00 62.42 2 ILE A N 7
ATOM 2646 C CA . ILE A 1 2 ? -0.012 1.947 -3.594 1.00 13.22 2 ILE A CA 7
ATOM 2647 C C . ILE A 1 2 ? -1.325 1.174 -3.536 1.00 55.24 2 ILE A C 7
ATOM 2648 O O . ILE A 1 2 ? -1.364 -0.025 -3.811 1.00 12.24 2 ILE A O 7
ATOM 2664 N N . ALA A 1 3 ? -2.400 1.870 -3.180 1.00 32.04 3 ALA A N 7
ATOM 2665 C CA . ALA A 1 3 ? -3.716 1.250 -3.090 1.00 54.11 3 ALA A CA 7
ATOM 2666 C C . ALA A 1 3 ? -4.142 0.669 -4.434 1.00 51.12 3 ALA A C 7
ATOM 2667 O O . ALA A 1 3 ? -3.611 1.044 -5.480 1.00 61.41 3 ALA A O 7
ATOM 2674 N N . HIS A 1 4 ? -5.103 -0.249 -4.399 1.00 52.43 4 HIS A N 7
ATOM 2675 C CA . HIS A 1 4 ? -5.600 -0.882 -5.616 1.00 12.33 4 HIS A CA 7
ATOM 2676 C C . HIS A 1 4 ? -5.971 0.166 -6.661 1.00 63.01 4 HIS A C 7
ATOM 2677 O O . HIS A 1 4 ? -6.827 1.018 -6.424 1.00 73.00 4 HIS A O 7
ATOM 2691 N N . TYR A 1 5 ? -5.320 0.097 -7.817 1.00 3.11 5 TYR A N 7
ATOM 2692 C CA . TYR A 1 5 ? -5.578 1.041 -8.897 1.00 54.52 5 TYR A CA 7
ATOM 2693 C C . TYR A 1 5 ? -5.271 2.470 -8.458 1.00 21.34 5 TYR A C 7
ATOM 2694 O O . TYR A 1 5 ? -5.951 3.414 -8.857 1.00 4.23 5 TYR A O 7
ATOM 2712 N N . GLY A 1 6 ? -4.239 2.619 -7.632 1.00 33.21 6 GLY A N 7
ATOM 2713 C CA . GLY A 1 6 ? -3.858 3.934 -7.151 1.00 70.12 6 GLY A CA 7
ATOM 2714 C C . GLY A 1 6 ? -2.725 4.539 -7.956 1.00 2.14 6 GLY A C 7
ATOM 2715 O O . GLY A 1 6 ? -2.068 3.848 -8.735 1.00 11.30 6 GLY A O 7
ATOM 2719 N N . LYS A 1 7 ? -2.495 5.834 -7.769 1.00 3.42 7 LYS A N 7
ATOM 2720 C CA . LYS A 1 7 ? -1.433 6.534 -8.483 1.00 15.20 7 LYS A CA 7
ATOM 2721 C C . LYS A 1 7 ? -0.060 6.092 -7.987 1.00 15.11 7 LYS A C 7
ATOM 2722 O O . LYS A 1 7 ? 0.093 5.684 -6.835 1.00 60.13 7 LYS A O 7
ATOM 2741 N N . CYS A 1 8 ? 0.935 6.177 -8.862 1.00 45.14 8 CYS A N 7
ATOM 2742 C CA . CYS A 1 8 ? 2.296 5.787 -8.514 1.00 2.02 8 CYS A CA 7
ATOM 2743 C C . CYS A 1 8 ? 3.247 6.976 -8.620 1.00 20.11 8 CYS A C 7
ATOM 2744 O O . CYS A 1 8 ? 3.040 7.879 -9.430 1.00 14.40 8 CYS A O 7
ATOM 2751 N N . ASP A 1 9 ? 4.290 6.968 -7.797 1.00 34.43 9 ASP A N 7
ATOM 2752 C CA . ASP A 1 9 ? 5.274 8.044 -7.798 1.00 74.12 9 ASP A CA 7
ATOM 2753 C C . ASP A 1 9 ? 6.197 7.934 -9.007 1.00 42.04 9 ASP A C 7
ATOM 2754 O O . ASP A 1 9 ? 6.623 8.942 -9.569 1.00 64.04 9 ASP A O 7
ATOM 2763 N N . GLY A 1 10 ? 6.503 6.702 -9.402 1.00 64.30 10 GLY A N 7
ATOM 2764 C CA . GLY A 1 10 ? 7.376 6.483 -10.541 1.00 75.21 10 GLY A CA 7
ATOM 2765 C C . GLY A 1 10 ? 8.622 5.702 -10.175 1.00 60.32 10 GLY A C 7
ATOM 2766 O O . GLY A 1 10 ? 8.776 4.545 -10.569 1.00 53.22 10 GLY A O 7
ATOM 2770 N N . ILE A 1 11 ? 9.515 6.334 -9.421 1.00 52.55 11 ILE A N 7
ATOM 2771 C CA . ILE A 1 11 ? 10.754 5.691 -9.004 1.00 1.15 11 ILE A CA 7
ATOM 2772 C C . ILE A 1 11 ? 10.473 4.431 -8.193 1.00 31.43 11 ILE A C 7
ATOM 2773 O O . ILE A 1 11 ? 11.296 3.516 -8.143 1.00 11.00 11 ILE A O 7
ATOM 2789 N N . ILE A 1 12 ? 9.305 4.389 -7.561 1.00 31.25 12 ILE A N 7
ATOM 2790 C CA . ILE A 1 12 ? 8.914 3.239 -6.754 1.00 51.14 12 ILE A CA 7
ATOM 2791 C C . ILE A 1 12 ? 8.071 2.260 -7.565 1.00 50.51 12 ILE A C 7
ATOM 2792 O O . ILE A 1 12 ? 6.852 2.403 -7.656 1.00 65.22 12 ILE A O 7
ATOM 2808 N N . ASN A 1 13 ? 8.729 1.265 -8.151 1.00 41.51 13 ASN A N 7
ATOM 2809 C CA . ASN A 1 13 ? 8.040 0.261 -8.954 1.00 0.44 13 ASN A CA 7
ATOM 2810 C C . ASN A 1 13 ? 7.562 -0.896 -8.083 1.00 33.52 13 ASN A C 7
ATOM 2811 O O . ASN A 1 13 ? 7.106 -1.920 -8.591 1.00 75.21 13 ASN A O 7
ATOM 2822 N N . GLN A 1 14 ? 7.669 -0.726 -6.769 1.00 44.51 14 GLN A N 7
ATOM 2823 C CA . GLN A 1 14 ? 7.248 -1.756 -5.828 1.00 71.41 14 GLN A CA 7
ATOM 2824 C C . GLN A 1 14 ? 5.738 -1.716 -5.616 1.00 41.32 14 GLN A C 7
ATOM 2825 O O . GLN A 1 14 ? 5.261 -1.347 -4.542 1.00 71.14 14 GLN A O 7
ATOM 2839 N N . CYS A 1 15 ? 4.990 -2.096 -6.647 1.00 25.13 15 CYS A N 7
ATOM 2840 C CA . CYS A 1 15 ? 3.534 -2.103 -6.575 1.00 4.43 15 CYS A CA 7
ATOM 2841 C C . CYS A 1 15 ? 3.009 -3.510 -6.304 1.00 4.53 15 CYS A C 7
ATOM 2842 O O . CYS A 1 15 ? 2.993 -4.360 -7.194 1.00 21.43 15 CYS A O 7
ATOM 2849 N N . CYS A 1 16 ? 2.581 -3.747 -5.069 1.00 34.34 16 CYS A N 7
ATOM 2850 C CA . CYS A 1 16 ? 2.055 -5.050 -4.679 1.00 10.14 16 CYS A CA 7
ATOM 2851 C C . CYS A 1 16 ? 0.919 -5.477 -5.604 1.00 23.51 16 CYS A C 7
ATOM 2852 O O . CYS A 1 16 ? 1.033 -6.468 -6.327 1.00 10.34 16 CYS A O 7
ATOM 2859 N N . ASP A 1 17 ? -0.174 -4.724 -5.576 1.00 34.12 17 ASP A N 7
ATOM 2860 C CA . ASP A 1 17 ? -1.331 -5.023 -6.413 1.00 23.44 17 ASP A CA 7
ATOM 2861 C C . ASP A 1 17 ? -1.816 -3.772 -7.137 1.00 1.41 17 ASP A C 7
ATOM 2862 O O . ASP A 1 17 ? -1.496 -2.644 -6.761 1.00 42.21 17 ASP A O 7
ATOM 2871 N N . PRO A 1 18 ? -2.606 -3.973 -8.202 1.00 14.42 18 PRO A N 7
ATOM 2872 C CA . PRO A 1 18 ? -2.994 -5.311 -8.659 1.00 3.52 18 PRO A CA 7
ATOM 2873 C C . PRO A 1 18 ? -1.822 -6.079 -9.260 1.00 72.34 18 PRO A C 7
ATOM 2874 O O . PRO A 1 18 ? -1.574 -7.231 -8.902 1.00 52.34 18 PRO A O 7
ATOM 2885 N N . TRP A 1 19 ? -1.106 -5.436 -10.175 1.00 5.35 19 TRP A N 7
ATOM 2886 C CA . TRP A 1 19 ? 0.041 -6.060 -10.825 1.00 51.13 19 TRP A CA 7
ATOM 2887 C C . TRP A 1 19 ? 1.269 -5.160 -10.745 1.00 50.12 19 TRP A C 7
ATOM 2888 O O . TRP A 1 19 ? 2.029 -5.215 -9.778 1.00 24.12 19 TRP A O 7
ATOM 2909 N N . LEU A 1 20 ? 1.458 -4.332 -11.767 1.00 13.45 20 LEU A N 7
ATOM 2910 C CA . LEU A 1 20 ? 2.595 -3.419 -11.811 1.00 54.42 20 LEU A CA 7
ATOM 2911 C C . LEU A 1 20 ? 2.143 -2.003 -12.154 1.00 13.44 20 LEU A C 7
ATOM 2912 O O . LEU A 1 20 ? 1.057 -1.800 -12.698 1.00 34.44 20 LEU A O 7
ATOM 2928 N N . CYS A 1 21 ? 2.984 -1.025 -11.833 1.00 52.03 21 CYS A N 7
ATOM 2929 C CA . CYS A 1 21 ? 2.673 0.373 -12.108 1.00 71.40 21 CYS A CA 7
ATOM 2930 C C . CYS A 1 21 ? 3.166 0.777 -13.494 1.00 45.41 21 CYS A C 7
ATOM 2931 O O . CYS A 1 21 ? 4.339 0.600 -13.825 1.00 24.32 21 CYS A O 7
ATOM 2938 N N . THR A 1 22 ? 2.263 1.323 -14.302 1.00 53.31 22 THR A N 7
ATOM 2939 C CA . THR A 1 22 ? 2.605 1.753 -15.652 1.00 73.31 22 THR A CA 7
ATOM 2940 C C . THR A 1 22 ? 1.822 2.999 -16.048 1.00 15.24 22 THR A C 7
ATOM 2941 O O . THR A 1 22 ? 0.616 3.103 -15.818 1.00 43.25 22 THR A O 7
ATOM 2952 N N . PRO A 1 23 ? 2.520 3.969 -16.657 1.00 14.23 23 PRO A N 7
ATOM 2953 C CA . PRO A 1 23 ? 3.955 3.857 -16.934 1.00 74.22 23 PRO A CA 7
ATOM 2954 C C . PRO A 1 23 ? 4.797 3.913 -15.664 1.00 53.32 23 PRO A C 7
ATOM 2955 O O . PRO A 1 23 ? 4.304 4.216 -14.577 1.00 64.10 23 PRO A O 7
ATOM 2966 N N . PRO A 1 24 ? 6.097 3.616 -15.802 1.00 24.01 24 PRO A N 7
ATOM 2967 C CA . PRO A 1 24 ? 7.036 3.627 -14.676 1.00 15.24 24 PRO A CA 7
ATOM 2968 C C . PRO A 1 24 ? 7.311 5.037 -14.165 1.00 3.21 24 PRO A C 7
ATOM 2969 O O . PRO A 1 24 ? 7.978 5.219 -13.146 1.00 24.32 24 PRO A O 7
ATOM 2980 N N . ILE A 1 25 ? 6.794 6.032 -14.878 1.00 61.43 25 ILE A N 7
ATOM 2981 C CA . ILE A 1 25 ? 6.984 7.425 -14.495 1.00 51.14 25 ILE A CA 7
ATOM 2982 C C . ILE A 1 25 ? 5.836 7.916 -13.620 1.00 54.13 25 ILE A C 7
ATOM 2983 O O . ILE A 1 25 ? 6.013 8.165 -12.427 1.00 64.55 25 ILE A O 7
ATOM 2999 N N . ILE A 1 26 ? 4.658 8.052 -14.221 1.00 0.05 26 ILE A N 7
ATOM 3000 C CA . ILE A 1 26 ? 3.480 8.510 -13.495 1.00 12.30 26 ILE A CA 7
ATOM 3001 C C . ILE A 1 26 ? 2.201 7.975 -14.130 1.00 33.14 26 ILE A C 7
ATOM 3002 O O . ILE A 1 26 ? 1.910 8.251 -15.293 1.00 31.53 26 ILE A O 7
ATOM 3018 N N . GLY A 1 27 ? 1.438 7.208 -13.356 1.00 2.45 27 GLY A N 7
ATOM 3019 C CA . GLY A 1 27 ? 0.198 6.648 -13.858 1.00 72.34 27 GLY A CA 7
ATOM 3020 C C . GLY A 1 27 ? -0.583 5.914 -12.786 1.00 74.04 27 GLY A C 7
ATOM 3021 O O . GLY A 1 27 ? -0.622 6.343 -11.633 1.00 74.00 27 GLY A O 7
ATOM 3025 N N . PHE A 1 28 ? -1.209 4.805 -13.167 1.00 11.11 28 PHE A N 7
ATOM 3026 C CA . PHE A 1 28 ? -1.996 4.011 -12.230 1.00 42.31 28 PHE A CA 7
ATOM 3027 C C . PHE A 1 28 ? -1.618 2.535 -12.317 1.00 10.42 28 PHE A C 7
ATOM 3028 O O . PHE A 1 28 ? -1.366 2.010 -13.401 1.00 61.15 28 PHE A O 7
ATOM 3045 N N . CYS A 1 29 ? -1.580 1.872 -11.166 1.00 53.10 29 CYS A N 7
ATOM 3046 C CA . CYS A 1 29 ? -1.233 0.457 -11.109 1.00 44.44 29 CYS A CA 7
ATOM 3047 C C . CYS A 1 29 ? -2.381 -0.406 -11.623 1.00 70.05 29 CYS A C 7
ATOM 3048 O O . CYS A 1 29 ? -3.523 -0.265 -11.184 1.00 72.42 29 CYS A O 7
ATOM 3055 N N . LEU A 1 30 ? -2.070 -1.299 -12.556 1.00 73.42 30 LEU A N 7
ATOM 3056 C CA . LEU A 1 30 ? -3.076 -2.187 -13.131 1.00 5.22 30 LEU A CA 7
ATOM 3057 C C . LEU A 1 30 ? -2.478 -3.554 -13.446 1.00 71.34 30 LEU A C 7
ATOM 3058 O O . LEU A 1 30 ? -1.359 -3.653 -13.949 1.00 71.13 30 LEU A O 7
ATOM 3074 N N . CYS A 1 1 ? 1.368 -0.131 0.025 1.00 63.23 1 CYS A N 8
ATOM 3075 C CA . CYS A 1 1 ? 2.136 -0.120 -1.215 1.00 13.42 1 CYS A CA 8
ATOM 3076 C C . CYS A 1 1 ? 1.235 0.183 -2.409 1.00 62.42 1 CYS A C 8
ATOM 3077 O O . CYS A 1 1 ? 0.974 -0.689 -3.239 1.00 22.22 1 CYS A O 8
ATOM 3084 N N . ILE A 1 2 ? 0.764 1.422 -2.489 1.00 44.52 2 ILE A N 8
ATOM 3085 C CA . ILE A 1 2 ? -0.105 1.840 -3.582 1.00 72.21 2 ILE A CA 8
ATOM 3086 C C . ILE A 1 2 ? -1.423 1.073 -3.560 1.00 21.23 2 ILE A C 8
ATOM 3087 O O . ILE A 1 2 ? -1.460 -0.126 -3.833 1.00 65.45 2 ILE A O 8
ATOM 3103 N N . ALA A 1 3 ? -2.504 1.774 -3.233 1.00 62.24 3 ALA A N 8
ATOM 3104 C CA . ALA A 1 3 ? -3.825 1.160 -3.179 1.00 62.02 3 ALA A CA 8
ATOM 3105 C C . ALA A 1 3 ? -4.215 0.577 -4.533 1.00 71.30 3 ALA A C 8
ATOM 3106 O O . ALA A 1 3 ? -3.650 0.943 -5.564 1.00 54.12 3 ALA A O 8
ATOM 3113 N N . HIS A 1 4 ? -5.184 -0.334 -4.523 1.00 43.40 4 HIS A N 8
ATOM 3114 C CA . HIS A 1 4 ? -5.649 -0.968 -5.751 1.00 53.01 4 HIS A CA 8
ATOM 3115 C C . HIS A 1 4 ? -5.981 0.078 -6.811 1.00 14.22 4 HIS A C 8
ATOM 3116 O O . HIS A 1 4 ? -6.839 0.937 -6.602 1.00 60.23 4 HIS A O 8
ATOM 3130 N N . TYR A 1 5 ? -5.297 0.001 -7.946 1.00 61.35 5 TYR A N 8
ATOM 3131 C CA . TYR A 1 5 ? -5.517 0.943 -9.037 1.00 60.24 5 TYR A CA 8
ATOM 3132 C C . TYR A 1 5 ? -5.214 2.371 -8.594 1.00 24.43 5 TYR A C 8
ATOM 3133 O O . TYR A 1 5 ? -5.876 3.318 -9.016 1.00 25.15 5 TYR A O 8
ATOM 3151 N N . GLY A 1 6 ? -4.206 2.516 -7.739 1.00 4.32 6 GLY A N 8
ATOM 3152 C CA . GLY A 1 6 ? -3.830 3.831 -7.251 1.00 73.35 6 GLY A CA 8
ATOM 3153 C C . GLY A 1 6 ? -2.681 4.433 -8.035 1.00 10.11 6 GLY A C 8
ATOM 3154 O O . GLY A 1 6 ? -2.002 3.737 -8.790 1.00 3.11 6 GLY A O 8
ATOM 3158 N N . LYS A 1 7 ? -2.463 5.732 -7.858 1.00 24.35 7 LYS A N 8
ATOM 3159 C CA . LYS A 1 7 ? -1.388 6.429 -8.554 1.00 0.44 7 LYS A CA 8
ATOM 3160 C C . LYS A 1 7 ? -0.025 6.000 -8.020 1.00 31.21 7 LYS A C 8
ATOM 3161 O O . LYS A 1 7 ? 0.103 5.604 -6.861 1.00 15.22 7 LYS A O 8
ATOM 3180 N N . CYS A 1 8 ? 0.991 6.081 -8.872 1.00 4.41 8 CYS A N 8
ATOM 3181 C CA . CYS A 1 8 ? 2.345 5.702 -8.486 1.00 42.33 8 CYS A CA 8
ATOM 3182 C C . CYS A 1 8 ? 3.292 6.895 -8.582 1.00 42.02 8 CYS A C 8
ATOM 3183 O O . CYS A 1 8 ? 3.101 7.788 -9.408 1.00 14.25 8 CYS A O 8
ATOM 3190 N N . ASP A 1 9 ? 4.314 6.902 -7.733 1.00 32.20 9 ASP A N 8
ATOM 3191 C CA . ASP A 1 9 ? 5.292 7.983 -7.722 1.00 51.42 9 ASP A CA 8
ATOM 3192 C C . ASP A 1 9 ? 6.202 7.905 -8.944 1.00 24.13 9 ASP A C 8
ATOM 3193 O O . ASP A 1 9 ? 6.643 8.926 -9.469 1.00 53.40 9 ASP A O 8
ATOM 3202 N N . GLY A 1 10 ? 6.482 6.684 -9.390 1.00 75.12 10 GLY A N 8
ATOM 3203 C CA . GLY A 1 10 ? 7.339 6.495 -10.545 1.00 61.45 10 GLY A CA 8
ATOM 3204 C C . GLY A 1 10 ? 8.573 5.675 -10.224 1.00 32.24 10 GLY A C 8
ATOM 3205 O O . GLY A 1 10 ? 8.673 4.512 -10.617 1.00 2.15 10 GLY A O 8
ATOM 3209 N N . ILE A 1 11 ? 9.514 6.281 -9.509 1.00 4.42 11 ILE A N 8
ATOM 3210 C CA . ILE A 1 11 ? 10.747 5.600 -9.135 1.00 64.45 11 ILE A CA 8
ATOM 3211 C C . ILE A 1 11 ? 10.457 4.354 -8.306 1.00 21.51 11 ILE A C 8
ATOM 3212 O O . ILE A 1 11 ? 11.247 3.409 -8.289 1.00 1.11 11 ILE A O 8
ATOM 3228 N N . ILE A 1 12 ? 9.319 4.358 -7.621 1.00 33.42 12 ILE A N 8
ATOM 3229 C CA . ILE A 1 12 ? 8.923 3.226 -6.792 1.00 13.14 12 ILE A CA 8
ATOM 3230 C C . ILE A 1 12 ? 8.088 2.228 -7.586 1.00 61.43 12 ILE A C 8
ATOM 3231 O O . ILE A 1 12 ? 6.869 2.361 -7.684 1.00 41.11 12 ILE A O 8
ATOM 3247 N N . ASN A 1 13 ? 8.754 1.225 -8.151 1.00 52.53 13 ASN A N 8
ATOM 3248 C CA . ASN A 1 13 ? 8.073 0.202 -8.937 1.00 2.52 13 ASN A CA 8
ATOM 3249 C C . ASN A 1 13 ? 7.596 -0.940 -8.045 1.00 52.04 13 ASN A C 8
ATOM 3250 O O . ASN A 1 13 ? 7.147 -1.976 -8.535 1.00 40.24 13 ASN A O 8
ATOM 3261 N N . GLN A 1 14 ? 7.696 -0.742 -6.735 1.00 31.21 14 GLN A N 8
ATOM 3262 C CA . GLN A 1 14 ? 7.274 -1.756 -5.776 1.00 24.15 14 GLN A CA 8
ATOM 3263 C C . GLN A 1 14 ? 5.763 -1.720 -5.574 1.00 61.00 14 GLN A C 8
ATOM 3264 O O . GLN A 1 14 ? 5.277 -1.330 -4.512 1.00 72.20 14 GLN A O 8
ATOM 3278 N N . CYS A 1 15 ? 5.024 -2.129 -6.600 1.00 45.53 15 CYS A N 8
ATOM 3279 C CA . CYS A 1 15 ? 3.568 -2.143 -6.537 1.00 40.53 15 CYS A CA 8
ATOM 3280 C C . CYS A 1 15 ? 3.048 -3.557 -6.296 1.00 14.53 15 CYS A C 8
ATOM 3281 O O . CYS A 1 15 ? 3.043 -4.391 -7.201 1.00 31.42 15 CYS A O 8
ATOM 3288 N N . CYS A 1 16 ? 2.610 -3.818 -5.069 1.00 34.12 16 CYS A N 8
ATOM 3289 C CA . CYS A 1 16 ? 2.087 -5.130 -4.706 1.00 51.14 16 CYS A CA 8
ATOM 3290 C C . CYS A 1 16 ? 0.958 -5.544 -5.646 1.00 20.32 16 CYS A C 8
ATOM 3291 O O . CYS A 1 16 ? 1.080 -6.520 -6.387 1.00 51.42 16 CYS A O 8
ATOM 3298 N N . ASP A 1 17 ? -0.139 -4.796 -5.609 1.00 32.41 17 ASP A N 8
ATOM 3299 C CA . ASP A 1 17 ? -1.290 -5.084 -6.457 1.00 63.34 17 ASP A CA 8
ATOM 3300 C C . ASP A 1 17 ? -1.768 -3.824 -7.171 1.00 44.42 17 ASP A C 8
ATOM 3301 O O . ASP A 1 17 ? -1.459 -2.700 -6.773 1.00 21.33 17 ASP A O 8
ATOM 3310 N N . PRO A 1 18 ? -2.538 -4.012 -8.253 1.00 14.43 18 PRO A N 8
ATOM 3311 C CA . PRO A 1 18 ? -2.912 -5.344 -8.737 1.00 2.03 18 PRO A CA 8
ATOM 3312 C C . PRO A 1 18 ? -1.727 -6.099 -9.329 1.00 43.31 18 PRO A C 8
ATOM 3313 O O . PRO A 1 18 ? -1.478 -7.254 -8.982 1.00 55.54 18 PRO A O 8
ATOM 3324 N N . TRP A 1 19 ? -0.999 -5.439 -10.223 1.00 24.42 19 TRP A N 8
ATOM 3325 C CA . TRP A 1 19 ? 0.161 -6.049 -10.863 1.00 25.10 19 TRP A CA 8
ATOM 3326 C C . TRP A 1 19 ? 1.384 -5.146 -10.747 1.00 65.10 19 TRP A C 8
ATOM 3327 O O . TRP A 1 19 ? 2.118 -5.202 -9.759 1.00 41.41 19 TRP A O 8
ATOM 3348 N N . LEU A 1 20 ? 1.599 -4.315 -11.761 1.00 11.12 20 LEU A N 8
ATOM 3349 C CA . LEU A 1 20 ? 2.734 -3.399 -11.772 1.00 42.31 20 LEU A CA 8
ATOM 3350 C C . LEU A 1 20 ? 2.289 -1.985 -12.133 1.00 65.00 20 LEU A C 8
ATOM 3351 O O . LEU A 1 20 ? 1.220 -1.787 -12.710 1.00 72.40 20 LEU A O 8
ATOM 3367 N N . CYS A 1 21 ? 3.118 -1.004 -11.791 1.00 64.34 21 CYS A N 8
ATOM 3368 C CA . CYS A 1 21 ? 2.813 0.392 -12.080 1.00 73.54 21 CYS A CA 8
ATOM 3369 C C . CYS A 1 21 ? 3.320 0.784 -13.465 1.00 73.02 21 CYS A C 8
ATOM 3370 O O . CYS A 1 21 ? 4.496 0.606 -13.782 1.00 64.51 21 CYS A O 8
ATOM 3377 N N . THR A 1 22 ? 2.423 1.320 -14.288 1.00 3.34 22 THR A N 8
ATOM 3378 C CA . THR A 1 22 ? 2.778 1.737 -15.638 1.00 44.41 22 THR A CA 8
ATOM 3379 C C . THR A 1 22 ? 1.982 2.967 -16.061 1.00 64.30 22 THR A C 8
ATOM 3380 O O . THR A 1 22 ? 0.772 3.055 -15.852 1.00 23.22 22 THR A O 8
ATOM 3391 N N . PRO A 1 23 ? 2.675 3.940 -16.671 1.00 70.13 23 PRO A N 8
ATOM 3392 C CA . PRO A 1 23 ? 4.116 3.846 -16.925 1.00 53.51 23 PRO A CA 8
ATOM 3393 C C . PRO A 1 23 ? 4.937 3.931 -15.643 1.00 51.41 23 PRO A C 8
ATOM 3394 O O . PRO A 1 23 ? 4.423 4.239 -14.567 1.00 70.43 23 PRO A O 8
ATOM 3405 N N . PRO A 1 24 ? 6.244 3.654 -15.757 1.00 62.33 24 PRO A N 8
ATOM 3406 C CA . PRO A 1 24 ? 7.164 3.693 -14.617 1.00 4.31 24 PRO A CA 8
ATOM 3407 C C . PRO A 1 24 ? 7.409 5.113 -14.119 1.00 5.53 24 PRO A C 8
ATOM 3408 O O . PRO A 1 24 ? 8.060 5.318 -13.093 1.00 72.23 24 PRO A O 8
ATOM 3419 N N . ILE A 1 25 ? 6.885 6.091 -14.850 1.00 71.22 25 ILE A N 8
ATOM 3420 C CA . ILE A 1 25 ? 7.046 7.492 -14.481 1.00 31.43 25 ILE A CA 8
ATOM 3421 C C . ILE A 1 25 ? 5.879 7.972 -13.625 1.00 11.12 25 ILE A C 8
ATOM 3422 O O . ILE A 1 25 ? 6.037 8.233 -12.432 1.00 21.32 25 ILE A O 8
ATOM 3438 N N . ILE A 1 26 ? 4.707 8.085 -14.241 1.00 44.35 26 ILE A N 8
ATOM 3439 C CA . ILE A 1 26 ? 3.513 8.531 -13.535 1.00 51.43 26 ILE A CA 8
ATOM 3440 C C . ILE A 1 26 ? 2.250 7.976 -14.185 1.00 63.41 26 ILE A C 8
ATOM 3441 O O . ILE A 1 26 ? 1.974 8.238 -15.355 1.00 2.43 26 ILE A O 8
ATOM 3457 N N . GLY A 1 27 ? 1.485 7.206 -13.417 1.00 2.24 27 GLY A N 8
ATOM 3458 C CA . GLY A 1 27 ? 0.259 6.626 -13.934 1.00 4.51 27 GLY A CA 8
ATOM 3459 C C . GLY A 1 27 ? -0.525 5.885 -12.870 1.00 32.30 27 GLY A C 8
ATOM 3460 O O . GLY A 1 27 ? -0.590 6.319 -11.720 1.00 10.41 27 GLY A O 8
ATOM 3464 N N . PHE A 1 28 ? -1.125 4.763 -13.254 1.00 23.43 28 PHE A N 8
ATOM 3465 C CA . PHE A 1 28 ? -1.912 3.960 -12.325 1.00 24.13 28 PHE A CA 8
ATOM 3466 C C . PHE A 1 28 ? -1.504 2.491 -12.395 1.00 11.13 28 PHE A C 8
ATOM 3467 O O . PHE A 1 28 ? -1.222 1.964 -13.471 1.00 71.22 28 PHE A O 8
ATOM 3484 N N . CYS A 1 29 ? -1.475 1.836 -11.239 1.00 62.22 29 CYS A N 8
ATOM 3485 C CA . CYS A 1 29 ? -1.101 0.428 -11.167 1.00 11.52 29 CYS A CA 8
ATOM 3486 C C . CYS A 1 29 ? -2.223 -0.460 -11.695 1.00 74.24 29 CYS A C 8
ATOM 3487 O O . CYS A 1 29 ? -3.374 -0.343 -11.273 1.00 35.01 29 CYS A O 8
ATOM 3494 N N . LEU A 1 30 ? -1.880 -1.349 -12.622 1.00 13.45 30 LEU A N 8
ATOM 3495 C CA . LEU A 1 30 ? -2.858 -2.258 -13.208 1.00 71.45 30 LEU A CA 8
ATOM 3496 C C . LEU A 1 30 ? -2.244 -3.633 -13.454 1.00 33.03 30 LEU A C 8
ATOM 3497 O O . LEU A 1 30 ? -1.437 -3.810 -14.366 1.00 54.02 30 LEU A O 8
ATOM 3513 N N . CYS A 1 1 ? 1.436 -0.059 0.033 1.00 5.20 1 CYS A N 9
ATOM 3514 C CA . CYS A 1 1 ? 2.147 -0.064 -1.240 1.00 1.01 1 CYS A CA 9
ATOM 3515 C C . CYS A 1 1 ? 1.200 0.258 -2.393 1.00 24.13 1 CYS A C 9
ATOM 3516 O O . CYS A 1 1 ? 0.925 -0.593 -3.239 1.00 70.00 1 CYS A O 9
ATOM 3523 N N . ILE A 1 2 ? 0.706 1.491 -2.418 1.00 45.14 2 ILE A N 9
ATOM 3524 C CA . ILE A 1 2 ? -0.208 1.926 -3.467 1.00 63.43 2 ILE A CA 9
ATOM 3525 C C . ILE A 1 2 ? -1.510 1.134 -3.424 1.00 14.12 2 ILE A C 9
ATOM 3526 O O . ILE A 1 2 ? -1.530 -0.064 -3.704 1.00 52.00 2 ILE A O 9
ATOM 3542 N N . ALA A 1 3 ? -2.597 1.813 -3.072 1.00 14.00 3 ALA A N 9
ATOM 3543 C CA . ALA A 1 3 ? -3.905 1.175 -2.996 1.00 34.54 3 ALA A CA 9
ATOM 3544 C C . ALA A 1 3 ? -4.308 0.584 -4.343 1.00 3.31 3 ALA A C 9
ATOM 3545 O O . ALA A 1 3 ? -3.760 0.953 -5.382 1.00 43.32 3 ALA A O 9
ATOM 3552 N N . HIS A 1 4 ? -5.268 -0.335 -4.318 1.00 43.13 4 HIS A N 9
ATOM 3553 C CA . HIS A 1 4 ? -5.743 -0.977 -5.539 1.00 12.52 4 HIS A CA 9
ATOM 3554 C C . HIS A 1 4 ? -6.082 0.063 -6.603 1.00 13.34 4 HIS A C 9
ATOM 3555 O O . HIS A 1 4 ? -6.937 0.924 -6.393 1.00 0.41 4 HIS A O 9
ATOM 3569 N N . TYR A 1 5 ? -5.407 -0.023 -7.743 1.00 41.41 5 TYR A N 9
ATOM 3570 C CA . TYR A 1 5 ? -5.634 0.913 -8.838 1.00 73.34 5 TYR A CA 9
ATOM 3571 C C . TYR A 1 5 ? -5.325 2.343 -8.407 1.00 24.23 5 TYR A C 9
ATOM 3572 O O . TYR A 1 5 ? -5.984 3.289 -8.835 1.00 3.23 5 TYR A O 9
ATOM 3590 N N . GLY A 1 6 ? -4.314 2.491 -7.555 1.00 14.42 6 GLY A N 9
ATOM 3591 C CA . GLY A 1 6 ? -3.933 3.808 -7.079 1.00 12.23 6 GLY A CA 9
ATOM 3592 C C . GLY A 1 6 ? -2.720 4.358 -7.803 1.00 74.12 6 GLY A C 9
ATOM 3593 O O . GLY A 1 6 ? -1.911 3.600 -8.339 1.00 11.33 6 GLY A O 9
ATOM 3597 N N . LYS A 1 7 ? -2.594 5.680 -7.822 1.00 42.52 7 LYS A N 9
ATOM 3598 C CA . LYS A 1 7 ? -1.472 6.333 -8.487 1.00 23.43 7 LYS A CA 9
ATOM 3599 C C . LYS A 1 7 ? -0.174 6.097 -7.720 1.00 70.14 7 LYS A C 9
ATOM 3600 O O . LYS A 1 7 ? -0.182 5.941 -6.499 1.00 1.01 7 LYS A O 9
ATOM 3619 N N . CYS A 1 8 ? 0.940 6.073 -8.445 1.00 14.31 8 CYS A N 9
ATOM 3620 C CA . CYS A 1 8 ? 2.246 5.858 -7.834 1.00 34.21 8 CYS A CA 9
ATOM 3621 C C . CYS A 1 8 ? 3.163 7.053 -8.076 1.00 64.44 8 CYS A C 9
ATOM 3622 O O . CYS A 1 8 ? 2.919 7.866 -8.968 1.00 72.50 8 CYS A O 9
ATOM 3629 N N . ASP A 1 9 ? 4.220 7.152 -7.277 1.00 72.41 9 ASP A N 9
ATOM 3630 C CA . ASP A 1 9 ? 5.176 8.246 -7.405 1.00 75.41 9 ASP A CA 9
ATOM 3631 C C . ASP A 1 9 ? 5.954 8.137 -8.712 1.00 64.32 9 ASP A C 9
ATOM 3632 O O . ASP A 1 9 ? 6.332 9.145 -9.307 1.00 64.03 9 ASP A O 9
ATOM 3641 N N . GLY A 1 10 ? 6.192 6.905 -9.153 1.00 60.10 10 GLY A N 9
ATOM 3642 C CA . GLY A 1 10 ? 6.926 6.687 -10.386 1.00 32.10 10 GLY A CA 9
ATOM 3643 C C . GLY A 1 10 ? 8.193 5.883 -10.172 1.00 73.42 10 GLY A C 9
ATOM 3644 O O . GLY A 1 10 ? 8.286 4.733 -10.604 1.00 0.13 10 GLY A O 9
ATOM 3648 N N . ILE A 1 11 ? 9.170 6.488 -9.506 1.00 64.33 11 ILE A N 9
ATOM 3649 C CA . ILE A 1 11 ? 10.438 5.820 -9.237 1.00 72.12 11 ILE A CA 9
ATOM 3650 C C . ILE A 1 11 ? 10.226 4.542 -8.433 1.00 31.11 11 ILE A C 9
ATOM 3651 O O . ILE A 1 11 ? 11.033 3.615 -8.498 1.00 64.51 11 ILE A O 9
ATOM 3667 N N . ILE A 1 12 ? 9.134 4.500 -7.676 1.00 63.45 12 ILE A N 9
ATOM 3668 C CA . ILE A 1 12 ? 8.815 3.334 -6.862 1.00 33.11 12 ILE A CA 9
ATOM 3669 C C . ILE A 1 12 ? 7.965 2.336 -7.640 1.00 74.43 12 ILE A C 9
ATOM 3670 O O . ILE A 1 12 ? 6.745 2.477 -7.725 1.00 65.51 12 ILE A O 9
ATOM 3686 N N . ASN A 1 13 ? 8.617 1.325 -8.206 1.00 3.40 13 ASN A N 9
ATOM 3687 C CA . ASN A 1 13 ? 7.921 0.302 -8.977 1.00 20.31 13 ASN A CA 9
ATOM 3688 C C . ASN A 1 13 ? 7.463 -0.841 -8.075 1.00 50.33 13 ASN A C 9
ATOM 3689 O O . ASN A 1 13 ? 7.017 -1.882 -8.556 1.00 31.23 13 ASN A O 9
ATOM 3700 N N . GLN A 1 14 ? 7.576 -0.637 -6.767 1.00 4.41 14 GLN A N 9
ATOM 3701 C CA . GLN A 1 14 ? 7.174 -1.650 -5.798 1.00 51.45 14 GLN A CA 9
ATOM 3702 C C . GLN A 1 14 ? 5.663 -1.635 -5.592 1.00 31.31 14 GLN A C 9
ATOM 3703 O O . GLN A 1 14 ? 5.174 -1.244 -4.532 1.00 2.04 14 GLN A O 9
ATOM 3717 N N . CYS A 1 15 ? 4.927 -2.064 -6.612 1.00 62.20 15 CYS A N 9
ATOM 3718 C CA . CYS A 1 15 ? 3.471 -2.100 -6.544 1.00 24.43 15 CYS A CA 9
ATOM 3719 C C . CYS A 1 15 ? 2.974 -3.521 -6.294 1.00 73.22 15 CYS A C 9
ATOM 3720 O O . CYS A 1 15 ? 2.979 -4.360 -7.195 1.00 63.25 15 CYS A O 9
ATOM 3727 N N . CYS A 1 16 ? 2.543 -3.784 -5.065 1.00 4.13 16 CYS A N 9
ATOM 3728 C CA . CYS A 1 16 ? 2.042 -5.102 -4.695 1.00 23.02 16 CYS A CA 9
ATOM 3729 C C . CYS A 1 16 ? 0.932 -5.547 -5.642 1.00 71.41 16 CYS A C 9
ATOM 3730 O O . CYS A 1 16 ? 1.082 -6.525 -6.376 1.00 4.35 16 CYS A O 9
ATOM 3737 N N . ASP A 1 17 ? -0.182 -4.824 -5.621 1.00 1.34 17 ASP A N 9
ATOM 3738 C CA . ASP A 1 17 ? -1.318 -5.143 -6.478 1.00 45.41 17 ASP A CA 9
ATOM 3739 C C . ASP A 1 17 ? -1.823 -3.895 -7.197 1.00 22.51 17 ASP A C 9
ATOM 3740 O O . ASP A 1 17 ? -1.538 -2.764 -6.804 1.00 23.13 17 ASP A O 9
ATOM 3749 N N . PRO A 1 18 ? -2.590 -4.105 -8.277 1.00 14.43 18 PRO A N 9
ATOM 3750 C CA . PRO A 1 18 ? -2.936 -5.447 -8.754 1.00 41.24 18 PRO A CA 9
ATOM 3751 C C . PRO A 1 18 ? -1.736 -6.179 -9.345 1.00 4.23 18 PRO A C 9
ATOM 3752 O O . PRO A 1 18 ? -1.463 -7.327 -8.994 1.00 53.01 18 PRO A O 9
ATOM 3763 N N . TRP A 1 19 ? -1.022 -5.508 -10.241 1.00 43.41 19 TRP A N 9
ATOM 3764 C CA . TRP A 1 19 ? 0.151 -6.095 -10.880 1.00 35.33 19 TRP A CA 9
ATOM 3765 C C . TRP A 1 19 ? 1.347 -5.154 -10.792 1.00 61.45 19 TRP A C 9
ATOM 3766 O O . TRP A 1 19 ? 2.108 -5.190 -9.825 1.00 0.35 19 TRP A O 9
ATOM 3787 N N . LEU A 1 20 ? 1.508 -4.314 -11.808 1.00 43.33 20 LEU A N 9
ATOM 3788 C CA . LEU A 1 20 ? 2.613 -3.362 -11.846 1.00 24.11 20 LEU A CA 9
ATOM 3789 C C . LEU A 1 20 ? 2.111 -1.956 -12.160 1.00 61.50 20 LEU A C 9
ATOM 3790 O O . LEU A 1 20 ? 1.015 -1.782 -12.693 1.00 13.12 20 LEU A O 9
ATOM 3806 N N . CYS A 1 21 ? 2.921 -0.957 -11.829 1.00 10.45 21 CYS A N 9
ATOM 3807 C CA . CYS A 1 21 ? 2.561 0.434 -12.076 1.00 52.23 21 CYS A CA 9
ATOM 3808 C C . CYS A 1 21 ? 3.107 0.906 -13.421 1.00 10.33 21 CYS A C 9
ATOM 3809 O O . CYS A 1 21 ? 4.317 0.901 -13.649 1.00 61.42 21 CYS A O 9
ATOM 3816 N N . THR A 1 22 ? 2.206 1.315 -14.309 1.00 10.43 22 THR A N 9
ATOM 3817 C CA . THR A 1 22 ? 2.596 1.790 -15.630 1.00 61.23 22 THR A CA 9
ATOM 3818 C C . THR A 1 22 ? 1.775 3.007 -16.042 1.00 63.41 22 THR A C 9
ATOM 3819 O O . THR A 1 22 ? 0.569 3.080 -15.808 1.00 31.13 22 THR A O 9
ATOM 3830 N N . PRO A 1 23 ? 2.442 3.986 -16.671 1.00 70.45 23 PRO A N 9
ATOM 3831 C CA . PRO A 1 23 ? 3.878 3.910 -16.955 1.00 61.34 23 PRO A CA 9
ATOM 3832 C C . PRO A 1 23 ? 4.725 4.012 -15.692 1.00 21.24 23 PRO A C 9
ATOM 3833 O O . PRO A 1 23 ? 4.232 4.327 -14.609 1.00 12.54 23 PRO A O 9
ATOM 3844 N N . PRO A 1 24 ? 6.031 3.739 -15.830 1.00 1.22 24 PRO A N 9
ATOM 3845 C CA . PRO A 1 24 ? 6.974 3.795 -14.709 1.00 64.11 24 PRO A CA 9
ATOM 3846 C C . PRO A 1 24 ? 7.223 5.221 -14.231 1.00 15.34 24 PRO A C 9
ATOM 3847 O 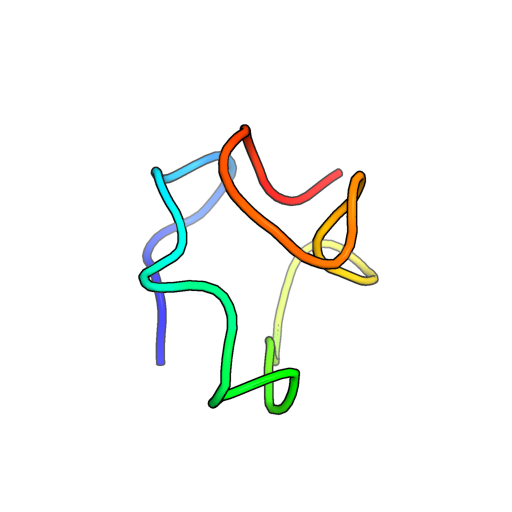O . PRO A 1 24 ? 7.873 5.438 -13.208 1.00 14.34 24 PRO A O 9
ATOM 3858 N N . ILE A 1 25 ? 6.701 6.190 -14.976 1.00 71.40 25 ILE A N 9
ATOM 3859 C CA . ILE A 1 25 ? 6.865 7.595 -14.626 1.00 41.01 25 ILE A CA 9
ATOM 3860 C C . ILE A 1 25 ? 5.525 8.235 -14.279 1.00 4.23 25 ILE A C 9
ATOM 3861 O O . ILE A 1 25 ? 4.894 8.873 -15.122 1.00 1.55 25 ILE A O 9
ATOM 3877 N N . ILE A 1 26 ? 5.098 8.062 -13.033 1.00 24.45 26 ILE A N 9
ATOM 3878 C CA . ILE A 1 26 ? 3.835 8.625 -12.573 1.00 21.01 26 ILE A CA 9
ATOM 3879 C C . ILE A 1 26 ? 2.661 8.062 -13.367 1.00 30.04 26 ILE A C 9
ATOM 3880 O O . ILE A 1 26 ? 2.229 8.649 -14.358 1.00 4.33 26 ILE A O 9
ATOM 3896 N N . GLY A 1 27 ? 2.147 6.919 -12.922 1.00 53.21 27 GLY A N 9
ATOM 3897 C CA . GLY A 1 27 ? 1.026 6.296 -13.601 1.00 53.34 27 GLY A CA 9
ATOM 3898 C C . GLY A 1 27 ? 0.071 5.616 -12.641 1.00 31.15 27 GLY A C 9
ATOM 3899 O O . GLY A 1 27 ? 0.026 5.952 -11.457 1.00 34.31 27 GLY A O 9
ATOM 3903 N N . PHE A 1 28 ? -0.696 4.657 -13.150 1.00 42.51 28 PHE A N 9
ATOM 3904 C CA . PHE A 1 28 ? -1.657 3.930 -12.329 1.00 64.34 28 PHE A CA 9
ATOM 3905 C C . PHE A 1 28 ? -1.390 2.428 -12.383 1.00 12.24 28 PHE A C 9
ATOM 3906 O O . PHE A 1 28 ? -1.100 1.875 -13.443 1.00 63.35 28 PHE A O 9
ATOM 3923 N N . CYS A 1 29 ? -1.491 1.774 -11.230 1.00 43.41 29 CYS A N 9
ATOM 3924 C CA . CYS A 1 29 ? -1.260 0.338 -11.143 1.00 31.42 29 CYS A CA 9
ATOM 3925 C C . CYS A 1 29 ? -2.461 -0.439 -11.674 1.00 33.40 29 CYS A C 9
ATOM 3926 O O . CYS A 1 29 ? -3.600 -0.191 -11.276 1.00 75.25 29 CYS A O 9
ATOM 3933 N N . LEU A 1 30 ? -2.199 -1.381 -12.574 1.00 1.40 30 LEU A N 9
ATOM 3934 C CA . LEU A 1 30 ? -3.258 -2.195 -13.160 1.00 63.12 30 LEU A CA 9
ATOM 3935 C C . LEU A 1 30 ? -2.730 -3.570 -13.558 1.00 12.11 30 LEU A C 9
ATOM 3936 O O . LEU A 1 30 ? -1.606 -3.698 -14.043 1.00 74.22 30 LEU A O 9
ATOM 3952 N N . CYS A 1 1 ? 1.258 -0.030 0.094 1.00 71.20 1 CYS A N 10
ATOM 3953 C CA . CYS A 1 1 ? 2.006 0.012 -1.157 1.00 32.13 1 CYS A CA 10
ATOM 3954 C C . CYS A 1 1 ? 1.079 0.293 -2.336 1.00 13.23 1 CYS A C 10
ATOM 3955 O O . CYS A 1 1 ? 0.828 -0.583 -3.164 1.00 12.02 1 CYS A O 10
ATOM 3962 N N . ILE A 1 2 ? 0.574 1.520 -2.404 1.00 54.23 2 ILE A N 10
ATOM 3963 C CA . ILE A 1 2 ? -0.324 1.917 -3.482 1.00 11.11 2 ILE A CA 10
ATOM 3964 C C . ILE A 1 2 ? -1.622 1.117 -3.439 1.00 42.40 2 ILE A C 10
ATOM 3965 O O . ILE A 1 2 ? -1.630 -0.085 -3.699 1.00 33.52 2 ILE A O 10
ATOM 3981 N N . ALA A 1 3 ? -2.717 1.795 -3.111 1.00 72.40 3 ALA A N 10
ATOM 3982 C CA . ALA A 1 3 ? -4.022 1.148 -3.038 1.00 43.30 3 ALA A CA 10
ATOM 3983 C C . ALA A 1 3 ? -4.410 0.542 -4.382 1.00 41.13 3 ALA A C 10
ATOM 3984 O O . ALA A 1 3 ? -3.861 0.909 -5.422 1.00 22.51 3 ALA A O 10
ATOM 3991 N N . HIS A 1 4 ? -5.359 -0.388 -4.355 1.00 13.01 4 HIS A N 10
ATOM 3992 C CA . HIS A 1 4 ? -5.821 -1.045 -5.572 1.00 61.43 4 HIS A CA 10
ATOM 3993 C C . HIS A 1 4 ? -6.181 -0.018 -6.641 1.00 72.24 4 HIS A C 10
ATOM 3994 O O . HIS A 1 4 ? -7.052 0.827 -6.436 1.00 14.15 4 HIS A O 10
ATOM 4008 N N . TYR A 1 5 ? -5.505 -0.097 -7.782 1.00 11.10 5 TYR A N 10
ATOM 4009 C CA . TYR A 1 5 ? -5.752 0.828 -8.882 1.00 24.10 5 TYR A CA 10
ATOM 4010 C C . TYR A 1 5 ? -5.470 2.266 -8.458 1.00 12.20 5 TYR A C 10
ATOM 4011 O O . TYR A 1 5 ? -6.148 3.197 -8.892 1.00 4.25 5 TYR A O 10
ATOM 4029 N N . GLY A 1 6 ? -4.464 2.439 -7.607 1.00 4.34 6 GLY A N 10
ATOM 4030 C CA . GLY A 1 6 ? -4.109 3.766 -7.138 1.00 25.14 6 GLY A CA 10
ATOM 4031 C C . GLY A 1 6 ? -2.910 4.338 -7.869 1.00 32.23 6 GLY A C 10
ATOM 4032 O O . GLY A 1 6 ? -2.149 3.603 -8.498 1.00 44.44 6 GLY A O 10
ATOM 4036 N N . LYS A 1 7 ? -2.742 5.653 -7.788 1.00 12.45 7 LYS A N 10
ATOM 4037 C CA . LYS A 1 7 ? -1.628 6.325 -8.447 1.00 15.13 7 LYS A CA 10
ATOM 4038 C C . LYS A 1 7 ? -0.308 5.990 -7.761 1.00 0.04 7 LYS A C 10
ATOM 4039 O O . LYS A 1 7 ? -0.269 5.735 -6.557 1.00 34.34 7 LYS A O 10
ATOM 4058 N N . CYS A 1 8 ? 0.773 5.994 -8.534 1.00 32.14 8 CYS A N 10
ATOM 4059 C CA . CYS A 1 8 ? 2.096 5.692 -8.001 1.00 33.42 8 CYS A CA 10
ATOM 4060 C C . CYS A 1 8 ? 3.042 6.874 -8.191 1.00 32.24 8 CYS A C 10
ATOM 4061 O O . CYS A 1 8 ? 2.795 7.753 -9.016 1.00 42.22 8 CYS A O 10
ATOM 4068 N N . ASP A 1 9 ? 4.125 6.887 -7.421 1.00 54.12 9 ASP A N 10
ATOM 4069 C CA . ASP A 1 9 ? 5.109 7.960 -7.505 1.00 31.22 9 ASP A CA 10
ATOM 4070 C C . ASP A 1 9 ? 5.867 7.900 -8.828 1.00 14.24 9 ASP A C 10
ATOM 4071 O O . ASP A 1 9 ? 6.227 8.930 -9.395 1.00 40.42 9 ASP A O 10
ATOM 4080 N N . GLY A 1 10 ? 6.106 6.685 -9.313 1.00 12.53 10 GLY A N 10
ATOM 4081 C CA . GLY A 1 10 ? 6.820 6.514 -10.564 1.00 64.11 10 GLY A CA 10
ATOM 4082 C C . GLY A 1 10 ? 8.125 5.762 -10.389 1.00 33.05 10 GLY A C 10
ATOM 4083 O O . GLY A 1 10 ? 8.254 4.619 -10.828 1.00 34.22 10 G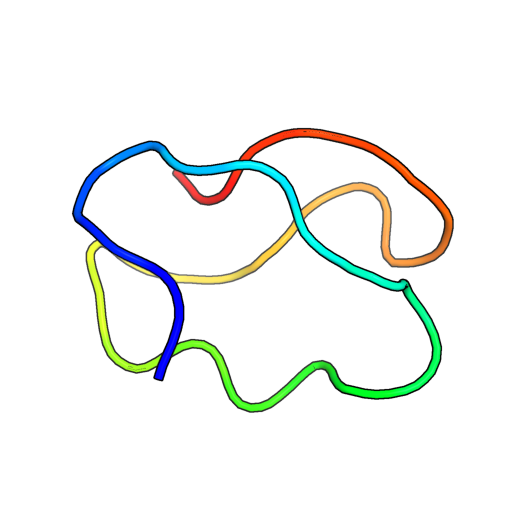LY A O 10
ATOM 4087 N N . ILE A 1 11 ? 9.095 6.405 -9.747 1.00 35.44 11 ILE A N 10
ATOM 4088 C CA . ILE A 1 11 ? 10.395 5.789 -9.515 1.00 63.12 11 ILE A CA 10
ATOM 4089 C C . ILE A 1 11 ? 10.260 4.507 -8.700 1.00 54.13 11 ILE A C 10
ATOM 4090 O O . ILE A 1 11 ? 11.101 3.613 -8.787 1.00 63.52 11 ILE A O 10
ATOM 4106 N N . ILE A 1 12 ? 9.194 4.425 -7.911 1.00 22.44 12 ILE A N 10
ATOM 4107 C CA . ILE A 1 12 ? 8.947 3.251 -7.083 1.00 32.24 12 ILE A CA 10
ATOM 4108 C C . ILE A 1 12 ? 8.112 2.217 -7.830 1.00 61.33 12 ILE A C 10
ATOM 4109 O O . ILE A 1 12 ? 6.892 2.341 -7.927 1.00 20.05 12 ILE A O 10
ATOM 4125 N N . ASN A 1 13 ? 8.779 1.195 -8.357 1.00 20.30 13 ASN A N 10
ATOM 4126 C CA . ASN A 1 13 ? 8.098 0.137 -9.095 1.00 45.14 13 ASN A CA 10
ATOM 4127 C C . ASN A 1 13 ? 7.618 -0.962 -8.153 1.00 13.12 13 ASN A C 10
ATOM 4128 O O . ASN A 1 13 ? 7.168 -2.019 -8.595 1.00 4.22 13 ASN A O 10
ATOM 4139 N N . GLN A 1 14 ? 7.716 -0.703 -6.853 1.00 35.53 14 GLN A N 10
ATOM 4140 C CA . GLN A 1 14 ? 7.291 -1.671 -5.848 1.00 14.00 14 GLN A CA 10
ATOM 4141 C C . GLN A 1 14 ? 5.779 -1.626 -5.654 1.00 75.34 14 GLN A C 10
ATOM 4142 O O . GLN A 1 14 ? 5.288 -1.188 -4.614 1.00 12.33 14 GLN A O 10
ATOM 4156 N N . CYS A 1 15 ? 5.044 -2.083 -6.663 1.00 42.45 15 CYS A N 10
ATOM 4157 C CA . CYS A 1 15 ? 3.587 -2.094 -6.606 1.00 25.53 15 CYS A CA 10
ATOM 4158 C C . CYS A 1 15 ? 3.066 -3.500 -6.320 1.00 52.22 15 CYS A C 10
ATOM 4159 O O . CYS A 1 15 ? 3.064 -4.364 -7.198 1.00 3.34 15 CYS A O 10
ATOM 4166 N N . CYS A 1 16 ? 2.623 -3.721 -5.087 1.00 62.30 16 CYS A N 10
ATOM 4167 C CA . CYS A 1 16 ? 2.099 -5.021 -4.684 1.00 51.50 16 CYS A CA 10
ATOM 4168 C C . CYS A 1 16 ? 0.966 -5.460 -5.607 1.00 60.11 16 CYS A C 10
ATOM 4169 O O . CYS A 1 16 ? 1.084 -6.456 -6.321 1.00 21.20 16 CYS A O 10
ATOM 4176 N N . ASP A 1 17 ? -0.130 -4.710 -5.587 1.00 73.22 17 ASP A N 10
ATOM 4177 C CA . ASP A 1 17 ? -1.284 -5.021 -6.423 1.00 14.21 17 ASP A CA 10
ATOM 4178 C C . ASP A 1 17 ? -1.788 -3.772 -7.140 1.00 62.00 17 ASP A C 10
ATOM 4179 O O . ASP A 1 17 ? -1.486 -2.642 -6.756 1.00 15.21 17 ASP A O 10
ATOM 4188 N N . PRO A 1 18 ? -2.573 -3.978 -8.208 1.00 23.40 18 PRO A N 10
ATOM 4189 C CA . PRO A 1 18 ? -2.938 -5.319 -8.675 1.00 23.22 18 PRO A CA 10
ATOM 4190 C C . PRO A 1 18 ? -1.753 -6.065 -9.279 1.00 22.32 18 PRO A C 10
ATOM 4191 O O . PRO A 1 18 ? -1.486 -7.214 -8.926 1.00 3.00 18 PRO A O 10
ATOM 4202 N N . TRP A 1 19 ? -1.046 -5.405 -10.189 1.00 73.33 19 TRP A N 10
ATOM 4203 C CA . TRP A 1 19 ? 0.111 -6.007 -10.842 1.00 20.12 19 TRP A CA 10
ATOM 4204 C C . TRP A 1 19 ? 1.328 -5.094 -10.742 1.00 21.24 19 TRP A C 10
ATOM 4205 O O . TRP A 1 19 ? 2.085 -5.156 -9.771 1.00 54.24 19 TRP A O 10
ATOM 4226 N N . LEU A 1 20 ? 1.512 -4.248 -11.749 1.00 11.22 20 LEU A N 10
ATOM 4227 C CA . LEU A 1 20 ? 2.638 -3.321 -11.774 1.00 23.14 20 LEU A CA 10
ATOM 4228 C C . LEU A 1 20 ? 2.170 -1.904 -12.088 1.00 4.31 20 LEU A C 10
ATOM 4229 O O . LEU A 1 20 ? 1.080 -1.703 -12.623 1.00 52.32 20 LEU A O 10
ATOM 4245 N N . CYS A 1 21 ? 3.003 -0.924 -11.754 1.00 1.42 21 CYS A N 10
ATOM 4246 C CA . CYS A 1 21 ? 2.677 0.476 -12.001 1.00 72.54 21 CYS A CA 10
ATOM 4247 C C . CYS A 1 21 ? 3.168 0.913 -13.378 1.00 40.23 21 CYS A C 10
ATOM 4248 O O . CYS A 1 21 ? 4.365 0.870 -13.666 1.00 73.22 21 CYS A O 10
ATOM 4255 N N . THR A 1 22 ? 2.236 1.335 -14.227 1.00 14.54 22 THR A N 10
ATOM 4256 C CA . THR A 1 22 ? 2.572 1.780 -15.573 1.00 42.31 22 THR A CA 10
ATOM 4257 C C . THR A 1 22 ? 1.733 2.986 -15.980 1.00 11.03 22 THR A C 10
ATOM 4258 O O . THR A 1 22 ? 0.534 3.057 -15.711 1.00 14.24 22 THR A O 10
ATOM 4269 N N . PRO A 1 23 ? 2.375 3.958 -16.645 1.00 22.05 23 PRO A N 10
ATOM 4270 C CA . PRO A 1 23 ? 3.803 3.885 -16.970 1.00 34.50 23 PRO A CA 10
ATOM 4271 C C . PRO A 1 23 ? 4.686 4.011 -15.734 1.00 3.52 23 PRO A C 10
ATOM 4272 O O . PRO A 1 23 ? 4.225 4.350 -14.644 1.00 2.04 23 PRO A O 10
ATOM 4283 N N . PRO A 1 24 ? 5.988 3.734 -15.905 1.00 15.44 24 PRO A N 10
ATOM 4284 C CA . PRO A 1 24 ? 6.963 3.812 -14.813 1.00 62.13 24 PRO A CA 10
ATOM 4285 C C . PRO A 1 24 ? 7.226 5.248 -14.372 1.00 23.53 24 PRO A C 10
ATOM 4286 O O . PRO A 1 24 ? 7.903 5.485 -13.371 1.00 21.42 24 PRO A O 10
ATOM 4297 N N . ILE A 1 25 ? 6.687 6.201 -15.124 1.00 1.13 25 ILE A N 10
ATOM 4298 C CA . ILE A 1 25 ? 6.863 7.613 -14.808 1.00 12.21 25 ILE A CA 10
ATOM 4299 C C . ILE A 1 25 ? 5.534 8.263 -14.436 1.00 62.11 25 ILE A C 10
ATOM 4300 O O . ILE A 1 25 ? 4.908 8.932 -15.258 1.00 51.51 25 ILE A O 10
ATOM 4316 N N . ILE A 1 26 ? 5.111 8.062 -13.193 1.00 22.13 26 ILE A N 10
ATOM 4317 C CA . ILE A 1 26 ? 3.858 8.631 -12.711 1.00 65.33 26 ILE A CA 10
ATOM 4318 C C . ILE A 1 26 ? 2.673 8.113 -13.519 1.00 43.44 26 ILE A C 10
ATOM 4319 O O . ILE A 1 26 ? 2.417 8.575 -14.631 1.00 3.14 26 ILE A O 10
ATOM 4335 N N . GLY A 1 27 ? 1.951 7.152 -12.952 1.00 23.22 27 GLY A N 10
ATOM 4336 C CA . GLY A 1 27 ? 0.800 6.588 -13.633 1.00 3.43 27 GLY A CA 10
ATOM 4337 C C . GLY A 1 27 ? -0.154 5.895 -12.681 1.00 72.10 27 GLY A C 10
ATOM 4338 O O . GLY A 1 27 ? -0.324 6.323 -11.539 1.00 71.22 27 GLY A O 10
ATOM 4342 N N . PHE A 1 28 ? -0.781 4.822 -13.152 1.00 23.54 28 PHE A N 10
ATOM 4343 C CA . PHE A 1 28 ? -1.726 4.069 -12.335 1.00 63.41 28 PHE A CA 10
ATOM 4344 C C . PHE A 1 28 ? -1.408 2.577 -12.372 1.00 23.35 28 PHE A C 10
ATOM 4345 O O . PHE A 1 28 ? -1.092 2.023 -13.425 1.00 73.12 28 PHE A O 10
ATOM 4362 N N . CYS A 1 29 ? -1.492 1.931 -11.213 1.00 54.40 29 CYS A N 10
ATOM 4363 C CA . CYS A 1 29 ? -1.213 0.504 -11.110 1.00 13.21 29 CYS A CA 10
ATOM 4364 C C . CYS A 1 29 ? -2.386 -0.319 -11.636 1.00 0.25 29 CYS A C 10
ATOM 4365 O O . CYS A 1 29 ? -3.534 -0.106 -11.243 1.00 2.14 29 CYS A O 10
ATOM 4372 N N . LEU A 1 30 ? -2.089 -1.259 -12.526 1.00 34.24 30 LEU A N 10
ATOM 4373 C CA . LEU A 1 30 ? -3.118 -2.115 -13.106 1.00 33.44 30 LEU A CA 10
ATOM 4374 C C . LEU A 1 30 ? -2.551 -3.486 -13.459 1.00 25.44 30 LEU A C 10
ATOM 4375 O O . LEU A 1 30 ? -1.460 -3.592 -14.019 1.00 62.40 30 LEU A O 10
ATOM 4391 N N . CYS A 1 1 ? 1.447 -0.083 -0.027 1.00 30.51 1 CYS A N 11
ATOM 4392 C CA . CYS A 1 1 ? 2.200 -0.085 -1.275 1.00 62.51 1 CYS A CA 11
ATOM 4393 C C . CYS A 1 1 ? 1.288 0.214 -2.461 1.00 61.23 1 CYS A C 11
ATOM 4394 O O . CYS A 1 1 ? 1.016 -0.661 -3.284 1.00 43.24 1 CYS A O 11
ATOM 4401 N N . ILE A 1 2 ? 0.820 1.455 -2.542 1.00 35.43 2 ILE A N 11
ATOM 4402 C CA . ILE A 1 2 ? -0.060 1.869 -3.627 1.00 53.43 2 ILE A CA 11
ATOM 4403 C C . ILE A 1 2 ? -1.377 1.102 -3.591 1.00 74.22 2 ILE A C 11
ATOM 4404 O O . ILE A 1 2 ? -1.416 -0.098 -3.862 1.00 21.14 2 ILE A O 11
ATOM 4420 N N . ALA A 1 3 ? -2.456 1.803 -3.257 1.00 43.10 3 ALA A N 11
ATOM 4421 C CA . ALA A 1 3 ? -3.776 1.189 -3.190 1.00 21.25 3 ALA A CA 11
ATOM 4422 C C . ALA A 1 3 ? -4.177 0.601 -4.538 1.00 74.01 3 ALA A C 11
ATOM 4423 O O . ALA A 1 3 ? -3.623 0.966 -5.576 1.00 33.25 3 ALA A O 11
ATOM 4430 N N . HIS A 1 4 ? -5.144 -0.312 -4.517 1.00 2.44 4 HIS A N 11
ATOM 4431 C CA . HIS A 1 4 ? -5.619 -0.950 -5.739 1.00 34.44 4 HIS A CA 11
ATOM 4432 C C . HIS A 1 4 ? -5.964 0.092 -6.798 1.00 11.22 4 HIS A C 11
ATOM 4433 O O . HIS A 1 4 ? -6.822 0.949 -6.584 1.00 34.32 4 HIS A O 11
ATOM 4447 N N . TYR A 1 5 ? -5.289 0.014 -7.939 1.00 75.03 5 TYR A N 11
ATOM 4448 C CA . TYR A 1 5 ? -5.522 0.953 -9.031 1.00 31.35 5 TYR A CA 11
ATOM 4449 C C . TYR A 1 5 ? -5.220 2.383 -8.593 1.00 35.34 5 TYR A C 11
ATOM 4450 O O . TYR A 1 5 ? -5.890 3.326 -9.011 1.00 2.42 5 TYR A O 11
ATOM 4468 N N . GLY A 1 6 ? -4.206 2.534 -7.747 1.00 2.23 6 GLY A N 11
ATOM 4469 C CA . GLY A 1 6 ? -3.831 3.851 -7.266 1.00 15.24 6 GLY A CA 11
ATOM 4470 C C . GLY A 1 6 ? -2.689 4.455 -8.058 1.00 72.03 6 GLY A C 11
ATOM 4471 O O . GLY A 1 6 ? -2.015 3.760 -8.819 1.00 33.11 6 GLY A O 11
ATOM 4475 N N . LYS A 1 7 ? -2.471 5.754 -7.883 1.00 22.24 7 LYS A N 11
ATOM 4476 C CA . LYS A 1 7 ? -1.403 6.453 -8.587 1.00 63.22 7 LYS A CA 11
ATOM 4477 C C . LYS A 1 7 ? -0.035 6.027 -8.063 1.00 32.22 7 LYS A C 11
ATOM 4478 O O . LYS A 1 7 ? 0.102 5.636 -6.903 1.00 43.40 7 LYS A O 11
ATOM 4497 N N . CYS A 1 8 ? 0.974 6.106 -8.923 1.00 62.53 8 CYS A N 11
ATOM 4498 C CA . CYS A 1 8 ? 2.332 5.729 -8.547 1.00 54.41 8 CYS A CA 11
ATOM 4499 C C . CYS A 1 8 ? 3.277 6.923 -8.656 1.00 73.51 8 CYS A C 11
ATOM 4500 O O . CYS A 1 8 ? 3.078 7.812 -9.484 1.00 72.52 8 CYS A O 11
ATOM 4507 N N . ASP A 1 9 ? 4.305 6.934 -7.815 1.00 13.41 9 ASP A N 11
ATOM 4508 C CA . ASP A 1 9 ? 5.282 8.017 -7.817 1.00 32.12 9 ASP A CA 11
ATOM 4509 C C . ASP A 1 9 ? 6.214 7.905 -9.019 1.00 51.43 9 ASP A C 11
ATOM 4510 O O . ASP A 1 9 ? 6.640 8.913 -9.583 1.00 22.44 9 ASP A O 11
ATOM 4519 N N . GLY A 1 10 ? 6.527 6.673 -9.407 1.00 21.41 10 GLY A N 11
ATOM 4520 C CA . GLY A 1 10 ? 7.408 6.452 -10.539 1.00 54.22 10 GLY A CA 11
ATOM 4521 C C . GLY A 1 10 ? 8.652 5.672 -10.163 1.00 53.11 10 GLY A C 11
ATOM 4522 O O . GLY A 1 10 ? 8.807 4.514 -10.551 1.00 71.13 10 GLY A O 11
ATOM 4526 N N . ILE A 1 11 ? 9.541 6.308 -9.407 1.00 75.40 11 ILE A N 11
ATOM 4527 C CA . ILE A 1 11 ? 10.777 5.665 -8.979 1.00 41.44 11 ILE A CA 11
ATOM 4528 C C . ILE A 1 11 ? 10.491 4.410 -8.163 1.00 73.41 11 ILE A C 11
ATOM 4529 O O . ILE A 1 11 ? 11.312 3.494 -8.105 1.00 42.21 11 ILE A O 11
ATOM 4545 N N . ILE A 1 12 ? 9.320 4.373 -7.536 1.00 21.14 12 ILE A N 11
ATOM 4546 C CA . ILE A 1 12 ? 8.924 3.228 -6.725 1.00 61.01 12 ILE A CA 11
ATOM 4547 C C . ILE A 1 12 ? 8.095 2.239 -7.538 1.00 42.30 12 ILE A C 11
ATOM 4548 O O . ILE A 1 12 ? 6.876 2.371 -7.638 1.00 62.04 12 ILE A O 11
ATOM 4564 N N . ASN A 1 13 ? 8.766 1.248 -8.116 1.00 31.34 13 ASN A N 11
ATOM 4565 C CA . ASN A 1 13 ? 8.091 0.235 -8.919 1.00 60.12 13 ASN A CA 11
ATOM 4566 C C . ASN A 1 13 ? 7.614 -0.922 -8.047 1.00 71.41 13 ASN A C 11
ATOM 4567 O O . ASN A 1 13 ? 7.168 -1.951 -8.554 1.00 61.24 13 ASN A O 11
ATOM 4578 N N . GLN A 1 14 ? 7.711 -0.745 -6.733 1.00 72.44 14 GLN A N 11
ATOM 4579 C CA . GLN A 1 14 ? 7.289 -1.775 -5.791 1.00 61.11 14 GLN A CA 11
ATOM 4580 C C . GLN A 1 14 ? 5.778 -1.742 -5.589 1.00 32.10 14 GLN A C 11
ATOM 4581 O O . GLN A 1 14 ? 5.292 -1.373 -4.519 1.00 52.14 14 GLN A O 11
ATOM 4595 N N . CYS A 1 15 ? 5.039 -2.130 -6.623 1.00 51.21 15 CYS A N 11
ATOM 4596 C CA . CYS A 1 15 ? 3.582 -2.144 -6.560 1.00 65.14 15 CYS A CA 11
ATOM 4597 C C . CYS A 1 15 ? 3.063 -3.557 -6.311 1.00 74.03 15 CYS A C 11
ATOM 4598 O O . CYS A 1 15 ? 3.057 -4.396 -7.212 1.00 60.34 15 CYS A O 11
ATOM 4605 N N . CYS A 1 16 ? 2.626 -3.813 -5.083 1.00 1.24 16 CYS A N 11
ATOM 4606 C CA . CYS A 1 16 ? 2.104 -5.123 -4.713 1.00 41.13 16 CYS A CA 11
ATOM 4607 C C . CYS A 1 16 ? 0.972 -5.540 -5.647 1.00 74.30 16 CYS A C 11
ATOM 4608 O O . CYS A 1 16 ? 1.089 -6.520 -6.383 1.00 63.11 16 CYS A O 11
ATOM 4615 N N . ASP A 1 17 ? -0.124 -4.790 -5.611 1.00 40.11 17 ASP A N 11
ATOM 4616 C CA . ASP A 1 17 ? -1.278 -5.080 -6.455 1.00 24.44 17 ASP A CA 11
ATOM 4617 C C . ASP A 1 17 ? -1.760 -3.821 -7.167 1.00 55.12 17 ASP A C 11
ATOM 4618 O O . ASP A 1 17 ? -1.447 -2.697 -6.774 1.00 54.02 17 ASP A O 11
ATOM 4627 N N . PRO A 1 18 ? -2.541 -4.011 -8.242 1.00 3.14 18 PRO A N 11
ATOM 4628 C CA . PRO A 1 18 ? -2.920 -5.344 -8.719 1.00 65.11 18 PRO A CA 11
ATOM 4629 C C . PRO A 1 18 ? -1.740 -6.101 -9.320 1.00 32.41 18 PRO A C 11
ATOM 4630 O O . PRO A 1 18 ? -1.489 -7.255 -8.972 1.00 33.14 18 PRO A O 11
ATOM 4641 N N . TRP A 1 19 ? -1.020 -5.445 -10.222 1.00 71.34 19 TRP A N 11
ATOM 4642 C CA . TRP A 1 19 ? 0.134 -6.058 -10.871 1.00 52.32 19 TRP A CA 11
ATOM 4643 C C . TRP A 1 19 ? 1.356 -5.150 -10.778 1.00 74.34 19 TRP A C 11
ATOM 4644 O O . TRP A 1 19 ? 2.106 -5.201 -9.803 1.00 0.51 19 TRP A O 11
ATOM 4665 N N . LEU A 1 20 ? 1.550 -4.321 -11.798 1.00 61.30 20 LEU A N 11
ATOM 4666 C CA . LEU A 1 20 ? 2.682 -3.401 -11.831 1.00 70.50 20 LEU A CA 11
ATOM 4667 C C . LEU A 1 20 ? 2.225 -1.988 -12.178 1.00 20.05 20 LEU A C 11
ATOM 4668 O O . LEU A 1 20 ? 1.141 -1.792 -12.728 1.00 43.24 20 LEU A O 11
ATOM 4684 N N . CYS A 1 21 ? 3.059 -1.006 -11.853 1.00 43.12 21 CYS A N 11
ATOM 4685 C CA . CYS A 1 21 ? 2.743 0.390 -12.131 1.00 60.22 21 CYS A CA 11
ATOM 4686 C C . CYS A 1 21 ? 3.271 0.805 -13.501 1.00 62.35 21 CYS A C 11
ATOM 4687 O O . CYS A 1 21 ? 4.458 0.655 -13.794 1.00 21.31 21 CYS A O 11
ATOM 4694 N N . THR A 1 22 ? 2.381 1.328 -14.339 1.00 42.11 22 THR A N 11
ATOM 4695 C CA . THR A 1 22 ? 2.756 1.764 -15.678 1.00 61.02 22 THR A CA 11
ATOM 4696 C C . THR A 1 22 ? 1.977 3.008 -16.090 1.00 30.12 22 THR A C 11
ATOM 4697 O O . THR A 1 22 ? 0.769 3.112 -15.877 1.00 32.30 22 THR A O 11
ATOM 4708 N N . PRO A 1 23 ? 2.682 3.976 -16.694 1.00 70.44 23 PRO A N 11
ATOM 4709 C CA . PRO A 1 23 ? 4.121 3.863 -16.952 1.00 54.55 23 PRO A CA 11
ATOM 4710 C C . PRO A 1 23 ? 4.946 3.927 -15.672 1.00 20.11 23 PRO A C 11
ATOM 4711 O O . PRO A 1 23 ? 4.437 4.221 -14.590 1.00 75.13 23 PRO A O 11
ATOM 4722 N N . PRO A 1 24 ? 6.252 3.645 -15.794 1.00 13.30 24 PRO A N 11
ATOM 4723 C CA . PRO A 1 24 ? 7.176 3.665 -14.656 1.00 35.11 24 PRO A CA 11
ATOM 4724 C C . PRO A 1 24 ? 7.428 5.077 -14.138 1.00 60.15 24 PRO A C 11
ATOM 4725 O O . PRO A 1 24 ? 8.098 5.265 -13.122 1.00 75.12 24 PRO A O 11
ATOM 4736 N N . ILE A 1 25 ? 6.888 6.066 -14.843 1.00 62.41 25 ILE A N 11
ATOM 4737 C CA . ILE A 1 25 ? 7.054 7.460 -14.453 1.00 43.20 25 ILE A CA 11
ATOM 4738 C C . ILE A 1 25 ? 5.890 7.932 -13.589 1.00 32.33 25 ILE A C 11
ATOM 4739 O O . ILE A 1 25 ? 6.052 8.180 -12.394 1.00 14.04 25 ILE A O 11
ATOM 4755 N N . ILE A 1 26 ? 4.716 8.051 -14.201 1.00 5.24 26 ILE A N 11
ATOM 4756 C CA . ILE A 1 26 ? 3.524 8.490 -13.486 1.00 61.02 26 ILE A CA 11
ATOM 4757 C C . ILE A 1 26 ? 2.259 7.942 -14.139 1.00 45.41 26 ILE A C 11
ATOM 4758 O O . ILE A 1 26 ? 1.938 8.284 -15.276 1.00 74.13 26 ILE A O 11
ATOM 4774 N N . GLY A 1 27 ? 1.544 7.091 -13.410 1.00 3.11 27 GLY A N 11
ATOM 4775 C CA . GLY A 1 27 ? 0.322 6.511 -13.934 1.00 15.04 27 GLY A CA 11
ATOM 4776 C C . GLY A 1 27 ? -0.477 5.784 -12.870 1.00 53.11 27 GLY A C 11
ATOM 4777 O O . GLY A 1 27 ? -0.535 6.220 -11.720 1.00 43.01 27 GLY A O 11
ATOM 4781 N N . PHE A 1 28 ? -1.097 4.673 -13.254 1.00 53.20 28 PHE A N 11
ATOM 4782 C CA . PHE A 1 28 ? -1.899 3.885 -12.325 1.00 55.43 28 PHE A CA 11
ATOM 4783 C C . PHE A 1 28 ? -1.519 2.409 -12.394 1.00 45.43 28 PHE A C 11
ATOM 4784 O O . PHE A 1 28 ? -1.243 1.877 -13.470 1.00 74.00 28 PHE A O 11
ATOM 4801 N N . CYS A 1 29 ? -1.504 1.754 -11.239 1.00 31.33 29 CYS A N 11
ATOM 4802 C CA . CYS A 1 29 ? -1.156 0.340 -11.165 1.00 73.24 29 CYS A CA 11
ATOM 4803 C C . CYS A 1 29 ? -2.292 -0.528 -11.699 1.00 73.21 29 CYS A C 11
ATOM 4804 O O . CYS A 1 29 ? -3.443 -0.391 -11.280 1.00 64.33 29 CYS A O 11
ATOM 4811 N N . LEU A 1 30 ? -1.962 -1.421 -12.625 1.00 62.23 30 LEU A N 11
ATOM 4812 C CA . LEU A 1 30 ? -2.953 -2.313 -13.217 1.00 14.21 30 LEU A CA 11
ATOM 4813 C C . LEU A 1 30 ? -2.362 -3.697 -13.465 1.00 51.45 30 LEU A C 11
ATOM 4814 O O . LEU A 1 30 ? -1.942 -4.013 -14.578 1.00 50.44 30 LEU A O 11
ATOM 4830 N N . CYS A 1 1 ? 0.950 0.531 0.591 1.00 60.14 1 CYS A N 12
ATOM 4831 C CA . CYS A 1 1 ? 1.618 -0.037 -0.574 1.00 72.22 1 CYS A CA 12
ATOM 4832 C C . CYS A 1 1 ? 0.797 0.196 -1.839 1.00 42.54 1 CYS A C 12
ATOM 4833 O O . CYS A 1 1 ? 0.557 -0.729 -2.615 1.00 73.21 1 CYS A O 12
ATOM 4840 N N . ILE A 1 2 ? 0.371 1.439 -2.040 1.00 71.23 2 ILE A N 12
ATOM 4841 C CA . ILE A 1 2 ? -0.421 1.794 -3.211 1.00 50.13 2 ILE A CA 12
ATOM 4842 C C . ILE A 1 2 ? -1.750 1.046 -3.224 1.00 64.32 2 ILE A C 12
ATOM 4843 O O . ILE A 1 2 ? -1.790 -0.165 -3.441 1.00 45.13 2 ILE A O 12
ATOM 4859 N N . ALA A 1 3 ? -2.836 1.775 -2.992 1.00 2.42 3 ALA A N 12
ATOM 4860 C CA . ALA A 1 3 ? -4.167 1.182 -2.980 1.00 61.35 3 ALA A CA 12
ATOM 4861 C C . ALA A 1 3 ? -4.507 0.571 -4.336 1.00 21.44 3 ALA A C 12
ATOM 4862 O O . ALA A 1 3 ? -3.900 0.911 -5.352 1.00 12.45 3 ALA A O 12
ATOM 4869 N N . HIS A 1 4 ? -5.480 -0.335 -4.344 1.00 12.21 4 HIS A N 12
ATOM 4870 C CA . HIS A 1 4 ? -5.901 -0.994 -5.575 1.00 42.12 4 HIS A CA 12
ATOM 4871 C C . HIS A 1 4 ? -6.183 0.030 -6.670 1.00 54.23 4 HIS A C 12
ATOM 4872 O O . HIS A 1 4 ? -7.035 0.905 -6.511 1.00 72.12 4 HIS A O 12
ATOM 4886 N N . TYR A 1 5 ? -5.463 -0.084 -7.781 1.00 32.44 5 TYR A N 12
ATOM 4887 C CA . TYR A 1 5 ? -5.634 0.833 -8.901 1.00 12.34 5 TYR A CA 12
ATOM 4888 C C . TYR A 1 5 ? -5.318 2.266 -8.484 1.00 1.41 5 TYR A C 12
ATOM 4889 O O . TYR A 1 5 ? -5.956 3.213 -8.942 1.00 11.45 5 TYR A O 12
ATOM 4907 N N . GLY A 1 6 ? -4.326 2.417 -7.612 1.00 22.05 6 GLY A N 12
ATOM 4908 C CA . GLY A 1 6 ? -3.940 3.737 -7.147 1.00 72.31 6 GLY A CA 12
ATOM 4909 C C . GLY A 1 6 ? -2.802 4.326 -7.956 1.00 1.31 6 GLY A C 12
ATOM 4910 O O . GLY A 1 6 ? -2.181 3.635 -8.764 1.00 1.41 6 GLY A O 12
ATOM 4914 N N . LYS A 1 7 ? -2.527 5.608 -7.741 1.00 12.44 7 LYS A N 12
ATOM 4915 C CA . LYS A 1 7 ? -1.456 6.293 -8.455 1.00 73.55 7 LYS A CA 12
ATOM 4916 C C . LYS A 1 7 ? -0.090 5.788 -8.001 1.00 53.34 7 LYS A C 12
ATOM 4917 O O . LYS A 1 7 ? 0.060 5.293 -6.884 1.00 2.41 7 LYS A O 12
ATOM 4936 N N . CYS A 1 8 ? 0.903 5.918 -8.874 1.00 4.20 8 CYS A N 12
ATOM 4937 C CA . CYS A 1 8 ? 2.258 5.477 -8.563 1.00 14.01 8 CYS A CA 12
ATOM 4938 C C . CYS A 1 8 ? 3.222 6.659 -8.536 1.00 1.23 8 CYS A C 12
ATOM 4939 O O . CYS A 1 8 ? 3.031 7.646 -9.246 1.00 14.41 8 CYS A O 12
ATOM 4946 N N . ASP A 1 9 ? 4.258 6.551 -7.712 1.00 4.03 9 ASP A N 12
ATOM 4947 C CA . ASP A 1 9 ? 5.254 7.610 -7.592 1.00 61.23 9 ASP A CA 12
ATOM 4948 C C . ASP A 1 9 ? 6.111 7.694 -8.851 1.00 64.03 9 ASP A C 12
ATOM 4949 O O . ASP A 1 9 ? 6.564 8.771 -9.235 1.00 42.53 9 ASP A O 12
ATOM 4958 N N . GLY A 1 10 ? 6.331 6.548 -9.489 1.00 42.45 10 GLY A N 12
ATOM 4959 C CA . GLY A 1 10 ? 7.135 6.514 -10.698 1.00 14.55 10 GLY A CA 12
ATOM 4960 C C . GLY A 1 10 ? 8.403 5.702 -10.528 1.00 31.13 10 GLY A C 12
ATOM 4961 O O . GLY A 1 10 ? 8.472 4.550 -10.956 1.00 75.51 10 GLY A O 12
ATOM 4965 N N . ILE A 1 11 ? 9.410 6.303 -9.903 1.00 14.22 11 ILE A N 12
ATOM 4966 C CA . ILE A 1 11 ? 10.682 5.628 -9.679 1.00 35.45 11 ILE A CA 12
ATOM 4967 C C . ILE A 1 11 ? 10.492 4.360 -8.853 1.00 23.42 11 ILE A C 12
ATOM 4968 O O . ILE A 1 11 ? 11.296 3.430 -8.932 1.00 32.13 11 ILE A O 12
ATOM 4984 N N . ILE A 1 12 ? 9.424 4.329 -8.063 1.00 25.43 12 ILE A N 12
ATOM 4985 C CA . ILE A 1 12 ? 9.128 3.173 -7.225 1.00 1.43 12 ILE A CA 12
ATOM 4986 C C . ILE A 1 12 ? 8.258 2.164 -7.967 1.00 4.40 12 ILE A C 12
ATOM 4987 O O . ILE A 1 12 ? 7.046 2.340 -8.081 1.00 43.45 12 ILE A O 12
ATOM 5003 N N . ASN A 1 13 ? 8.886 1.106 -8.468 1.00 64.33 13 ASN A N 12
ATOM 5004 C CA . ASN A 1 13 ? 8.169 0.067 -9.199 1.00 25.12 13 ASN A CA 12
ATOM 5005 C C . ASN A 1 13 ? 7.599 -0.976 -8.242 1.00 41.12 13 ASN A C 12
ATOM 5006 O O . ASN A 1 13 ? 7.110 -2.022 -8.669 1.00 4.40 13 ASN A O 12
ATOM 5017 N N . GLN A 1 14 ? 7.665 -0.682 -6.948 1.00 30.13 14 GLN A N 12
ATOM 5018 C CA . GLN A 1 14 ? 7.155 -1.594 -5.931 1.00 21.41 14 GLN A CA 12
ATOM 5019 C C . GLN A 1 14 ? 5.639 -1.479 -5.807 1.00 64.30 14 GLN A C 12
ATOM 5020 O O . GLN A 1 14 ? 5.124 -0.984 -4.804 1.00 74.34 14 GLN A O 12
ATOM 5034 N N . CYS A 1 15 ? 4.930 -1.939 -6.832 1.00 63.05 15 CYS A N 12
ATOM 5035 C CA . CYS A 1 15 ? 3.473 -1.887 -6.840 1.00 23.32 15 CYS A CA 12
ATOM 5036 C C . CYS A 1 15 ? 2.880 -3.196 -6.325 1.00 40.42 15 CYS A C 12
ATOM 5037 O O . CYS A 1 15 ? 2.885 -4.210 -7.024 1.00 14.42 15 CYS A O 12
ATOM 5044 N N . CYS A 1 16 ? 2.369 -3.165 -5.099 1.00 24.22 16 CYS A N 12
ATOM 5045 C CA . CYS A 1 16 ? 1.772 -4.347 -4.489 1.00 62.20 16 CYS A CA 12
ATOM 5046 C C . CYS A 1 16 ? 0.747 -4.983 -5.424 1.00 43.41 16 CYS A C 12
ATOM 5047 O O . CYS A 1 16 ? 0.992 -6.042 -6.002 1.00 14.12 16 CYS A O 12
ATOM 5054 N N . ASP A 1 17 ? -0.400 -4.328 -5.568 1.00 23.13 17 ASP A N 12
ATOM 5055 C CA . ASP A 1 17 ? -1.462 -4.827 -6.433 1.00 62.53 17 ASP A CA 12
ATOM 5056 C C . ASP A 1 17 ? -2.043 -3.703 -7.285 1.00 3.12 17 ASP A C 12
ATOM 5057 O O . ASP A 1 17 ? -1.911 -2.520 -6.969 1.00 30.33 17 ASP A O 12
ATOM 5066 N N . PRO A 1 18 ? -2.700 -4.078 -8.392 1.00 54.11 18 PRO A N 12
ATOM 5067 C CA . PRO A 1 18 ? -2.863 -5.482 -8.779 1.00 30.52 18 PRO A CA 12
ATOM 5068 C C . PRO A 1 18 ? -1.550 -6.116 -9.226 1.00 32.44 18 PRO A C 12
ATOM 5069 O O . PRO A 1 18 ? -1.185 -7.199 -8.767 1.00 0.34 18 PRO A O 12
ATOM 5080 N N . TRP A 1 19 ? -0.845 -5.436 -10.122 1.00 74.13 19 TRP A N 12
ATOM 5081 C CA . TRP A 1 19 ? 0.428 -5.934 -10.631 1.00 10.44 19 TRP A CA 12
ATOM 5082 C C . TRP A 1 19 ? 1.503 -4.856 -10.554 1.00 4.43 19 TRP A C 12
ATOM 5083 O O . TRP A 1 19 ? 2.192 -4.723 -9.541 1.00 44.03 19 TRP A O 12
ATOM 5104 N N . LEU A 1 20 ? 1.643 -4.087 -11.628 1.00 74.24 20 LEU A N 12
ATOM 5105 C CA . LEU A 1 20 ? 2.635 -3.019 -11.682 1.00 61.41 20 LEU A CA 12
ATOM 5106 C C . LEU A 1 20 ? 2.006 -1.715 -12.159 1.00 52.55 20 LEU A C 12
ATOM 5107 O O . LEU A 1 20 ? 0.940 -1.716 -12.776 1.00 50.12 20 LEU A O 12
ATOM 5123 N N . CYS A 1 21 ? 2.673 -0.602 -11.872 1.00 42.02 21 CYS A N 12
ATOM 5124 C CA . CYS A 1 21 ? 2.181 0.711 -12.273 1.00 63.50 21 CYS A CA 12
ATOM 5125 C C . CYS A 1 21 ? 2.814 1.149 -13.591 1.00 13.34 21 CYS A C 12
ATOM 5126 O O . CYS A 1 21 ? 4.037 1.165 -13.731 1.00 21.21 21 CYS A O 12
ATOM 5133 N N . THR A 1 22 ? 1.971 1.506 -14.555 1.00 42.13 22 THR A N 12
ATOM 5134 C CA . THR A 1 22 ? 2.446 1.944 -15.862 1.00 3.35 22 THR A CA 12
ATOM 5135 C C . THR A 1 22 ? 1.670 3.163 -16.348 1.00 64.35 22 THR A C 12
ATOM 5136 O O . THR A 1 22 ? 0.457 3.269 -16.167 1.00 43.30 22 THR A O 12
ATOM 5147 N N . PRO A 1 23 ? 2.384 4.105 -16.983 1.00 32.21 23 PRO A N 12
ATOM 5148 C CA . PRO A 1 23 ? 3.828 3.989 -17.204 1.00 63.02 23 PRO A CA 12
ATOM 5149 C C . PRO A 1 23 ? 4.625 4.118 -15.910 1.00 61.25 23 PRO A C 12
ATOM 5150 O O . PRO A 1 23 ? 4.093 4.470 -14.858 1.00 34.54 23 PRO A O 12
ATOM 5161 N N . PRO A 1 24 ? 5.932 3.827 -15.988 1.00 42.22 24 PRO A N 12
ATOM 5162 C CA . PRO A 1 24 ? 6.830 3.905 -14.832 1.00 64.53 24 PRO A CA 12
ATOM 5163 C C . PRO A 1 24 ? 7.076 5.341 -14.384 1.00 43.23 24 PRO A C 12
ATOM 5164 O O . PRO A 1 24 ? 7.732 5.581 -13.370 1.00 12.21 24 PRO A O 12
ATOM 5175 N N . ILE A 1 25 ? 6.547 6.292 -15.146 1.00 15.42 25 ILE A N 12
ATOM 5176 C CA . ILE A 1 25 ? 6.708 7.705 -14.825 1.00 53.13 25 ILE A CA 12
ATOM 5177 C C . ILE A 1 25 ? 5.397 8.310 -14.333 1.00 44.22 25 ILE A C 12
ATOM 5178 O O . ILE A 1 25 ? 4.749 9.077 -15.047 1.00 24.43 25 ILE A O 12
ATOM 5194 N N . ILE A 1 26 ? 5.014 7.962 -13.109 1.00 42.25 26 ILE A N 12
ATOM 5195 C CA . ILE A 1 26 ? 3.783 8.473 -12.521 1.00 13.42 26 ILE A CA 12
ATOM 5196 C C . ILE A 1 26 ? 2.565 8.037 -13.328 1.00 50.34 26 ILE A C 12
ATOM 5197 O O . ILE A 1 26 ? 2.232 8.644 -14.345 1.00 54.23 26 ILE A O 12
ATOM 5213 N N . GLY A 1 27 ? 1.903 6.981 -12.867 1.00 34.13 27 GLY A N 12
ATOM 5214 C CA . GLY A 1 27 ? 0.728 6.482 -13.557 1.00 54.21 27 GLY A CA 12
ATOM 5215 C C . GLY A 1 27 ? -0.243 5.787 -12.623 1.00 3.35 27 GLY A C 12
ATOM 5216 O O . GLY A 1 27 ? -0.417 6.202 -11.476 1.00 63.23 27 GLY A O 12
ATOM 5220 N N . PHE A 1 28 ? -0.878 4.728 -13.113 1.00 11.04 28 PHE A N 12
ATOM 5221 C CA . PHE A 1 28 ? -1.839 3.976 -12.314 1.00 64.50 28 PHE A CA 12
ATOM 5222 C C . PHE A 1 28 ? -1.547 2.479 -12.380 1.00 40.21 28 PHE A C 12
ATOM 5223 O O . PHE A 1 28 ? -1.212 1.946 -13.439 1.00 3.55 28 PHE A O 12
ATOM 5240 N N . CYS A 1 29 ? -1.677 1.806 -11.242 1.00 5.54 29 CYS A N 12
ATOM 5241 C CA . CYS A 1 29 ? -1.427 0.372 -11.168 1.00 5.14 29 CYS A CA 12
ATOM 5242 C C . CYS A 1 29 ? -2.588 -0.414 -11.768 1.00 35.23 29 CYS A C 12
ATOM 5243 O O . CYS A 1 29 ? -3.748 -0.199 -11.412 1.00 21.35 29 CYS A O 12
ATOM 5250 N N . LEU A 1 30 ? -2.270 -1.326 -12.680 1.00 1.11 30 LEU A N 12
ATOM 5251 C CA . LEU A 1 30 ? -3.287 -2.146 -13.330 1.00 44.50 30 LEU A CA 12
ATOM 5252 C C . LEU A 1 30 ? -2.714 -3.498 -13.742 1.00 51.12 30 LEU A C 12
ATOM 5253 O O . LEU A 1 30 ? -1.498 -3.677 -13.801 1.00 43.53 30 LEU A O 12
ATOM 5269 N N . CYS A 1 1 ? 1.504 -0.168 0.015 1.00 32.13 1 CYS A N 13
ATOM 5270 C CA . CYS A 1 1 ? 2.237 -0.155 -1.245 1.00 30.43 1 CYS A CA 13
ATOM 5271 C C . CYS A 1 1 ? 1.305 0.153 -2.413 1.00 42.01 1 CYS A C 13
ATOM 5272 O O . CYS A 1 1 ? 1.020 -0.715 -3.238 1.00 72.15 1 CYS A O 13
ATOM 5279 N N . ILE A 1 2 ? 0.835 1.394 -2.476 1.00 0.22 2 ILE A N 13
ATOM 5280 C CA . ILE A 1 2 ? -0.063 1.817 -3.543 1.00 41.42 2 ILE A CA 13
ATOM 5281 C C . ILE A 1 2 ? -1.379 1.050 -3.491 1.00 33.41 2 ILE A C 13
ATOM 5282 O O . ILE A 1 2 ? -1.423 -0.148 -3.772 1.00 1.40 2 ILE A O 13
ATOM 5298 N N . ALA A 1 3 ? -2.451 1.748 -3.131 1.00 33.22 3 ALA A N 13
ATOM 5299 C CA . ALA A 1 3 ? -3.770 1.133 -3.046 1.00 11.04 3 ALA A CA 13
ATOM 5300 C C . ALA A 1 3 ? -4.195 0.557 -4.392 1.00 15.10 3 ALA A C 13
ATOM 5301 O O . ALA A 1 3 ? -3.655 0.927 -5.435 1.00 74.32 3 ALA A O 13
ATOM 5308 N N . HIS A 1 4 ? -5.166 -0.351 -4.362 1.00 51.42 4 HIS A N 13
ATOM 5309 C CA . HIS A 1 4 ? -5.664 -0.978 -5.581 1.00 62.03 4 HIS A CA 13
ATOM 5310 C C . HIS A 1 4 ? -6.014 0.074 -6.629 1.00 74.24 4 HIS A C 13
ATOM 5311 O O . HIS A 1 4 ? -6.863 0.935 -6.399 1.00 12.31 4 HIS A O 13
ATOM 5325 N N . TYR A 1 5 ? -5.355 -0.002 -7.780 1.00 73.42 5 TYR A N 13
ATOM 5326 C CA . TYR A 1 5 ? -5.595 0.945 -8.862 1.00 70.14 5 TYR A CA 13
ATOM 5327 C C . TYR A 1 5 ? -5.277 2.370 -8.419 1.00 72.15 5 TYR A C 13
ATOM 5328 O O . TYR A 1 5 ? -5.943 3.321 -8.826 1.00 2.54 5 TYR A O 13
ATOM 5346 N N . GLY A 1 6 ? -4.253 2.508 -7.583 1.00 0.21 6 GLY A N 13
ATOM 5347 C CA . GLY A 1 6 ? -3.863 3.819 -7.098 1.00 40.32 6 GLY A CA 13
ATOM 5348 C C . GLY A 1 6 ? -2.733 4.424 -7.908 1.00 14.42 6 GLY A C 13
ATOM 5349 O O . GLY A 1 6 ? -2.062 3.728 -8.669 1.00 72.43 6 GLY A O 13
ATOM 5353 N N . LYS A 1 7 ? -2.523 5.726 -7.746 1.00 2.33 7 LYS A N 13
ATOM 5354 C CA . LYS A 1 7 ? -1.467 6.427 -8.467 1.00 72.24 7 LYS A CA 13
ATOM 5355 C C . LYS A 1 7 ? -0.091 6.016 -7.953 1.00 72.31 7 LYS A C 13
ATOM 5356 O O . LYS A 1 7 ? 0.060 5.631 -6.793 1.00 52.20 7 LYS A O 13
ATOM 5375 N N . CYS A 1 8 ? 0.910 6.101 -8.823 1.00 20.35 8 CYS A N 13
ATOM 5376 C CA . CYS A 1 8 ? 2.274 5.739 -8.457 1.00 20.24 8 CYS A CA 13
ATOM 5377 C C . CYS A 1 8 ? 3.205 6.943 -8.569 1.00 31.34 8 CYS A C 13
ATOM 5378 O O . CYS A 1 8 ? 2.990 7.832 -9.392 1.00 14.41 8 CYS A O 13
ATOM 5385 N N . ASP A 1 9 ? 4.239 6.963 -7.736 1.00 24.05 9 ASP A N 13
ATOM 5386 C CA . ASP A 1 9 ? 5.204 8.056 -7.741 1.00 44.32 9 ASP A CA 13
ATOM 5387 C C . ASP A 1 9 ? 6.131 7.957 -8.949 1.00 53.23 9 ASP A C 13
ATOM 5388 O O . ASP A 1 9 ? 6.540 8.970 -9.515 1.00 72.14 9 ASP A O 13
ATOM 5397 N N . GLY A 1 10 ? 6.459 6.729 -9.338 1.00 73.32 10 GLY A N 13
ATOM 5398 C CA . GLY A 1 10 ? 7.335 6.520 -10.476 1.00 23.13 10 GLY A CA 13
ATOM 5399 C C . GLY A 1 10 ? 8.593 5.760 -10.106 1.00 65.52 10 GLY A C 13
ATOM 5400 O O . GLY A 1 10 ? 8.771 4.608 -10.506 1.00 52.51 10 GLY A O 13
ATOM 5404 N N . ILE A 1 11 ? 9.469 6.404 -9.343 1.00 25.23 11 ILE A N 13
ATOM 5405 C CA . ILE A 1 11 ? 10.718 5.781 -8.920 1.00 74.43 11 ILE A CA 13
ATOM 5406 C C . ILE A 1 11 ? 10.454 4.504 -8.129 1.00 3.13 11 ILE A C 13
ATOM 5407 O O . ILE A 1 11 ? 11.292 3.603 -8.089 1.00 22.41 11 ILE A O 13
ATOM 5423 N N . ILE A 1 12 ? 9.285 4.434 -7.502 1.00 31.22 12 ILE A N 13
ATOM 5424 C CA . ILE A 1 12 ? 8.910 3.266 -6.714 1.00 1.31 12 ILE A CA 13
ATOM 5425 C C . ILE A 1 12 ? 8.041 2.312 -7.525 1.00 71.52 12 ILE A C 13
ATOM 5426 O O . ILE A 1 12 ? 6.821 2.459 -7.577 1.00 53.33 12 ILE A O 13
ATOM 5442 N N . ASN A 1 13 ? 8.678 1.331 -8.156 1.00 25.52 13 ASN A N 13
ATOM 5443 C CA . ASN A 1 13 ? 7.963 0.350 -8.964 1.00 63.30 13 ASN A CA 13
ATOM 5444 C C . ASN A 1 13 ? 7.508 -0.830 -8.111 1.00 21.42 13 ASN A C 13
ATOM 5445 O O . ASN A 1 13 ? 7.041 -1.842 -8.633 1.00 13.00 13 ASN A O 13
ATOM 5456 N N . GLN A 1 14 ? 7.648 -0.692 -6.796 1.00 51.13 14 GLN A N 13
ATOM 5457 C CA . GLN A 1 14 ? 7.251 -1.747 -5.871 1.00 41.31 14 GLN A CA 13
ATOM 5458 C C . GLN A 1 14 ? 5.745 -1.723 -5.632 1.00 70.03 14 GLN A C 13
ATOM 5459 O O . GLN A 1 14 ? 5.284 -1.381 -4.543 1.00 33.11 14 GLN A O 13
ATOM 5473 N N . CYS A 1 15 ? 4.983 -2.088 -6.658 1.00 34.15 15 CYS A N 13
ATOM 5474 C CA . CYS A 1 15 ? 3.528 -2.108 -6.560 1.00 61.35 15 CYS A CA 13
ATOM 5475 C C . CYS A 1 15 ? 3.018 -3.528 -6.329 1.00 0.22 15 CYS A C 13
ATOM 5476 O O . CYS A 1 15 ? 2.994 -4.348 -7.247 1.00 25.55 15 CYS A O 13
ATOM 5483 N N . CYS A 1 16 ? 2.610 -3.810 -5.096 1.00 62.00 16 CYS A N 13
ATOM 5484 C CA . CYS A 1 16 ? 2.101 -5.129 -4.742 1.00 34.21 16 CYS A CA 13
ATOM 5485 C C . CYS A 1 16 ? 0.958 -5.537 -5.667 1.00 72.22 16 CYS A C 13
ATOM 5486 O O . CYS A 1 16 ? 1.072 -6.501 -6.425 1.00 5.13 16 CYS A O 13
ATOM 5493 N N . ASP A 1 17 ? -0.143 -4.797 -5.600 1.00 33.22 17 ASP A N 13
ATOM 5494 C CA . ASP A 1 17 ? -1.307 -5.080 -6.432 1.00 20.31 17 ASP A CA 13
ATOM 5495 C C . ASP A 1 17 ? -1.795 -3.816 -7.132 1.00 13.34 17 ASP A C 13
ATOM 5496 O O . ASP A 1 17 ? -1.470 -2.695 -6.740 1.00 0.24 17 ASP A O 13
ATOM 5505 N N . PRO A 1 18 ? -2.594 -3.998 -8.193 1.00 54.54 18 PRO A N 13
ATOM 5506 C CA . PRO A 1 18 ? -2.988 -5.327 -8.670 1.00 1.14 18 PRO A CA 13
ATOM 5507 C C . PRO A 1 18 ? -1.823 -6.088 -9.293 1.00 3.21 18 PRO A C 13
ATOM 5508 O O . PRO A 1 18 ? -1.575 -7.246 -8.957 1.00 2.22 18 PRO A O 13
ATOM 5519 N N . TRP A 1 19 ? -1.111 -5.430 -10.201 1.00 31.00 19 TRP A N 13
ATOM 5520 C CA . TRP A 1 19 ? 0.029 -6.045 -10.871 1.00 20.51 19 TRP A CA 13
ATOM 5521 C C . TRP A 1 19 ? 1.268 -5.163 -10.758 1.00 74.54 19 TRP A C 13
ATOM 5522 O O . TRP A 1 19 ? 2.016 -5.248 -9.784 1.00 32.15 19 TRP A O 13
ATOM 5543 N N . LEU A 1 20 ? 1.479 -4.317 -11.760 1.00 70.44 20 LEU A N 13
ATOM 5544 C CA . LEU A 1 20 ? 2.628 -3.419 -11.773 1.00 40.35 20 LEU A CA 13
ATOM 5545 C C . LEU A 1 20 ? 2.200 -1.993 -12.106 1.00 3.22 20 LEU A C 13
ATOM 5546 O O . LEU A 1 20 ? 1.127 -1.770 -12.667 1.00 44.14 20 LEU A O 13
ATOM 5562 N N . CYS A 1 21 ? 3.047 -1.030 -11.757 1.00 63.11 21 CYS A N 13
ATOM 5563 C CA . CYS A 1 21 ? 2.759 0.375 -12.019 1.00 60.34 21 CYS A CA 13
ATOM 5564 C C . CYS A 1 21 ? 3.267 0.786 -13.398 1.00 43.12 21 CYS A C 13
ATOM 5565 O O . CYS A 1 21 ? 4.440 0.596 -13.723 1.00 1.34 21 CYS A O 13
ATOM 5572 N N . THR A 1 22 ? 2.376 1.351 -14.207 1.00 2.30 22 THR A N 13
ATOM 5573 C CA . THR A 1 22 ? 2.733 1.789 -15.551 1.00 20.14 22 THR A CA 13
ATOM 5574 C C . THR A 1 22 ? 1.956 3.039 -15.946 1.00 52.21 22 THR A C 13
ATOM 5575 O O . THR A 1 22 ? 0.750 3.146 -15.724 1.00 75.20 22 THR A O 13
ATOM 5586 N N . PRO A 1 23 ? 2.660 4.009 -16.547 1.00 45.51 23 PRO A N 13
ATOM 5587 C CA . PRO A 1 23 ? 4.097 3.894 -16.816 1.00 52.11 23 PRO A CA 13
ATOM 5588 C C . PRO A 1 23 ? 4.931 3.943 -15.541 1.00 2.23 23 PRO A C 13
ATOM 5589 O O . PRO A 1 23 ? 4.432 4.239 -14.455 1.00 3.42 23 PRO A O 13
ATOM 5600 N N . PRO A 1 24 ? 6.233 3.647 -15.672 1.00 73.13 24 PRO A N 13
ATOM 5601 C CA . PRO A 1 24 ? 7.164 3.652 -14.540 1.00 60.42 24 PRO A CA 13
ATOM 5602 C C . PRO A 1 24 ? 7.436 5.059 -14.020 1.00 25.34 24 PRO A C 13
ATOM 5603 O O . PRO A 1 24 ? 8.084 5.234 -12.987 1.00 30.21 24 PRO A O 13
ATOM 5614 N N . ILE A 1 25 ? 6.938 6.058 -14.740 1.00 24.20 25 ILE A N 13
ATOM 5615 C CA . ILE A 1 25 ? 7.127 7.449 -14.349 1.00 3.21 25 ILE A CA 13
ATOM 5616 C C . ILE A 1 25 ? 5.956 7.949 -13.510 1.00 74.44 25 ILE A C 13
ATOM 5617 O O . ILE A 1 25 ? 6.133 8.374 -12.368 1.00 62.35 25 ILE A O 13
ATOM 5633 N N . ILE A 1 26 ? 4.758 7.892 -14.084 1.00 44.41 26 ILE A N 13
ATOM 5634 C CA . ILE A 1 26 ? 3.557 8.336 -13.388 1.00 51.23 26 ILE A CA 13
ATOM 5635 C C . ILE A 1 26 ? 2.300 7.801 -14.066 1.00 10.12 26 ILE A C 13
ATOM 5636 O O . ILE A 1 26 ? 2.140 7.915 -15.280 1.00 42.32 26 ILE A O 13
ATOM 5652 N N . GLY A 1 27 ? 1.408 7.217 -13.271 1.00 3.34 27 GLY A N 13
ATOM 5653 C CA . GLY A 1 27 ? 0.176 6.675 -13.811 1.00 34.41 27 GLY A CA 13
ATOM 5654 C C . GLY A 1 27 ? -0.631 5.921 -12.772 1.00 3.12 27 GLY A C 13
ATOM 5655 O O . GLY A 1 27 ? -0.733 6.352 -11.623 1.00 33.10 27 GLY A O 13
ATOM 5659 N N . PHE A 1 28 ? -1.206 4.793 -13.175 1.00 51.32 28 PHE A N 13
ATOM 5660 C CA . PHE A 1 28 ? -2.010 3.979 -12.271 1.00 51.31 28 PHE A CA 13
ATOM 5661 C C . PHE A 1 28 ? -1.594 2.513 -12.344 1.00 74.15 28 PHE A C 13
ATOM 5662 O O . PHE A 1 28 ? -1.300 1.992 -13.421 1.00 1.22 28 PHE A O 13
ATOM 5679 N N . CYS A 1 29 ? -1.572 1.852 -11.192 1.00 13.12 29 CYS A N 13
ATOM 5680 C CA . CYS A 1 29 ? -1.192 0.446 -11.123 1.00 11.41 29 CYS A CA 13
ATOM 5681 C C . CYS A 1 29 ? -2.316 -0.447 -11.640 1.00 62.12 29 CYS A C 13
ATOM 5682 O O . CYS A 1 29 ? -3.464 -0.332 -11.209 1.00 21.32 29 CYS A O 13
ATOM 5689 N N . LEU A 1 30 ? -1.977 -1.337 -12.567 1.00 14.04 30 LEU A N 13
ATOM 5690 C CA . LEU A 1 30 ? -2.957 -2.251 -13.143 1.00 71.24 30 LEU A CA 13
ATOM 5691 C C . LEU A 1 30 ? -2.348 -3.631 -13.368 1.00 22.41 30 LEU A C 13
ATOM 5692 O O . LEU A 1 30 ? -1.582 -3.837 -14.309 1.00 62.31 30 LEU A O 13
ATOM 5708 N N . CYS A 1 1 ? 1.772 -0.091 -0.111 1.00 41.11 1 CYS A N 14
ATOM 5709 C CA . CYS A 1 1 ? 2.455 -0.165 -1.397 1.00 0.40 1 CYS A CA 14
ATOM 5710 C C . CYS A 1 1 ? 1.496 0.152 -2.541 1.00 60.41 1 CYS A C 14
ATOM 5711 O O . CYS A 1 1 ? 1.200 -0.708 -3.372 1.00 13.05 1 CYS A O 14
ATOM 5718 N N . ILE A 1 2 ? 1.015 1.390 -2.577 1.00 61.34 2 ILE A N 14
ATOM 5719 C CA . ILE A 1 2 ? 0.091 1.820 -3.620 1.00 22.53 2 ILE A CA 14
ATOM 5720 C C . ILE A 1 2 ? -1.217 1.039 -3.551 1.00 63.42 2 ILE A C 14
ATOM 5721 O O . ILE A 1 2 ? -1.256 -0.153 -3.854 1.00 73.52 2 ILE A O 14
ATOM 5737 N N . ALA A 1 3 ? -2.286 1.720 -3.153 1.00 30.35 3 ALA A N 14
ATOM 5738 C CA . ALA A 1 3 ? -3.597 1.091 -3.048 1.00 40.11 3 ALA A CA 14
ATOM 5739 C C . ALA A 1 3 ? -4.048 0.536 -4.395 1.00 33.44 3 ALA A C 14
ATOM 5740 O O . ALA A 1 3 ? -3.539 0.932 -5.443 1.00 50.23 3 ALA A O 14
ATOM 5747 N N . HIS A 1 4 ? -5.006 -0.385 -4.359 1.00 33.24 4 HIS A N 14
ATOM 5748 C CA . HIS A 1 4 ? -5.526 -0.996 -5.577 1.00 52.41 4 HIS A CA 14
ATOM 5749 C C . HIS A 1 4 ? -5.916 0.071 -6.595 1.00 54.54 4 HIS A C 14
ATOM 5750 O O . HIS A 1 4 ? -6.768 0.919 -6.326 1.00 2.12 4 HIS A O 14
ATOM 5764 N N . TYR A 1 5 ? -5.288 0.024 -7.765 1.00 12.02 5 TYR A N 14
ATOM 5765 C CA . TYR A 1 5 ? -5.567 0.988 -8.822 1.00 54.41 5 TYR A CA 14
ATOM 5766 C C . TYR A 1 5 ? -5.250 2.408 -8.362 1.00 41.13 5 TYR A C 14
ATOM 5767 O O . TYR A 1 5 ? -5.937 3.360 -8.730 1.00 10.23 5 TYR A O 14
ATOM 5785 N N . GLY A 1 6 ? -4.202 2.541 -7.555 1.00 44.43 6 GLY A N 14
ATOM 5786 C CA . GLY A 1 6 ? -3.810 3.847 -7.058 1.00 44.20 6 GLY A CA 14
ATOM 5787 C C . GLY A 1 6 ? -2.708 4.477 -7.888 1.00 33.12 6 GLY A C 14
ATOM 5788 O O . GLY A 1 6 ? -2.059 3.802 -8.686 1.00 64.44 6 GLY A O 14
ATOM 5792 N N . LYS A 1 7 ? -2.498 5.775 -7.701 1.00 2.42 7 LYS A N 14
ATOM 5793 C CA . LYS A 1 7 ? -1.468 6.498 -8.438 1.00 70.00 7 LYS A CA 14
ATOM 5794 C C . LYS A 1 7 ? -0.075 6.080 -7.978 1.00 70.11 7 LYS A C 14
ATOM 5795 O O . LYS A 1 7 ? 0.114 5.665 -6.834 1.00 73.33 7 LYS A O 14
ATOM 5814 N N . CYS A 1 8 ? 0.898 6.193 -8.876 1.00 2.44 8 CYS A N 14
ATOM 5815 C CA . CYS A 1 8 ? 2.274 5.828 -8.562 1.00 45.53 8 CYS A CA 14
ATOM 5816 C C . CYS A 1 8 ? 3.197 7.039 -8.672 1.00 13.45 8 CYS A C 14
ATOM 5817 O O . CYS A 1 8 ? 2.952 7.950 -9.463 1.00 74.22 8 CYS A O 14
ATOM 5824 N N . ASP A 1 9 ? 4.257 7.042 -7.872 1.00 4.02 9 ASP A N 14
ATOM 5825 C CA . ASP A 1 9 ? 5.218 8.140 -7.879 1.00 35.41 9 ASP A CA 14
ATOM 5826 C C . ASP A 1 9 ? 6.193 8.001 -9.043 1.00 61.44 9 ASP A C 14
ATOM 5827 O O . ASP A 1 9 ? 6.639 8.995 -9.615 1.00 72.42 9 ASP A O 14
ATOM 5836 N N . GLY A 1 10 ? 6.522 6.759 -9.389 1.00 14.30 10 GLY A N 14
ATOM 5837 C CA . GLY A 1 10 ? 7.443 6.513 -10.483 1.00 22.04 10 GLY A CA 14
ATOM 5838 C C . GLY A 1 10 ? 8.673 5.744 -10.042 1.00 43.42 10 GLY A C 14
ATOM 5839 O O . GLY A 1 10 ? 8.852 4.583 -10.411 1.00 4.15 10 GLY A O 14
ATOM 5843 N N . ILE A 1 11 ? 9.523 6.393 -9.254 1.00 5.23 11 ILE A N 14
ATOM 5844 C CA . ILE A 1 11 ? 10.743 5.763 -8.764 1.00 20.13 11 ILE A CA 14
ATOM 5845 C C . ILE A 1 11 ? 10.42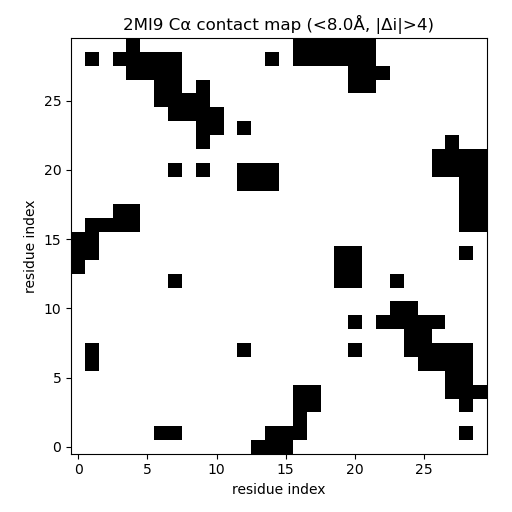8 4.504 -7.963 1.00 71.13 11 ILE A C 14
ATOM 5846 O O . ILE A 1 11 ? 11.251 3.593 -7.870 1.00 44.21 11 ILE A O 14
ATOM 5862 N N . ILE A 1 12 ? 9.231 4.459 -7.389 1.00 34.12 12 ILE A N 14
ATOM 5863 C CA . ILE A 1 12 ? 8.806 3.310 -6.599 1.00 15.11 12 ILE A CA 14
ATOM 5864 C C . ILE A 1 12 ? 7.948 2.360 -7.428 1.00 12.03 12 ILE A C 14
ATOM 5865 O O . ILE A 1 12 ? 6.726 2.496 -7.480 1.00 22.14 12 ILE A O 14
ATOM 5881 N N . ASN A 1 13 ? 8.597 1.397 -8.074 1.00 33.43 13 ASN A N 14
ATOM 5882 C CA . ASN A 1 13 ? 7.893 0.422 -8.900 1.00 1.14 13 ASN A CA 14
ATOM 5883 C C . ASN A 1 13 ? 7.445 -0.775 -8.066 1.00 64.04 13 ASN A C 14
ATOM 5884 O O . ASN A 1 13 ? 6.989 -1.782 -8.606 1.00 33.41 13 ASN A O 14
ATOM 5895 N N . GLN A 1 14 ? 7.580 -0.656 -6.749 1.00 54.25 14 GLN A N 14
ATOM 5896 C CA . GLN A 1 14 ? 7.189 -1.728 -5.842 1.00 71.21 14 GLN A CA 14
ATOM 5897 C C . GLN A 1 14 ? 5.682 -1.720 -5.606 1.00 61.05 14 GLN A C 14
ATOM 5898 O O . GLN A 1 14 ? 5.216 -1.399 -4.513 1.00 32.10 14 GLN A O 14
ATOM 5912 N N . CYS A 1 15 ? 4.925 -2.075 -6.639 1.00 51.32 15 CYS A N 14
ATOM 5913 C CA . CYS A 1 15 ? 3.470 -2.108 -6.546 1.00 4.31 15 CYS A CA 14
ATOM 5914 C C . CYS A 1 15 ? 2.972 -3.533 -6.327 1.00 74.22 15 CYS A C 14
ATOM 5915 O O . CYS A 1 15 ? 2.955 -4.346 -7.252 1.00 51.23 15 CYS A O 14
ATOM 5922 N N . CYS A 1 16 ? 2.565 -3.830 -5.097 1.00 45.32 16 CYS A N 14
ATOM 5923 C CA . CYS A 1 16 ? 2.066 -5.156 -4.755 1.00 62.02 16 CYS A CA 14
ATOM 5924 C C . CYS A 1 16 ? 0.926 -5.564 -5.684 1.00 21.23 16 CYS A C 14
ATOM 5925 O O . CYS A 1 16 ? 1.047 -6.521 -6.449 1.00 43.00 16 CYS A O 14
ATOM 5932 N N . ASP A 1 17 ? -0.180 -4.832 -5.610 1.00 61.14 17 ASP A N 14
ATOM 5933 C CA . ASP A 1 17 ? -1.342 -5.116 -6.445 1.00 23.32 17 ASP A CA 14
ATOM 5934 C C . ASP A 1 17 ? -1.830 -3.852 -7.145 1.00 32.01 17 ASP A C 14
ATOM 5935 O O . ASP A 1 17 ? -1.509 -2.731 -6.750 1.00 52.12 17 ASP A O 14
ATOM 5944 N N . PRO A 1 18 ? -2.625 -4.034 -8.210 1.00 65.52 18 PRO A N 14
ATOM 5945 C CA . PRO A 1 18 ? -3.013 -5.364 -8.690 1.00 21.24 18 PRO A CA 14
ATOM 5946 C C . PRO A 1 18 ? -1.843 -6.122 -9.309 1.00 53.51 18 PRO A C 14
ATOM 5947 O O . PRO A 1 18 ? -1.594 -7.279 -8.973 1.00 71.35 18 PRO A O 14
ATOM 5958 N N . TRP A 1 19 ? -1.130 -5.461 -10.213 1.00 43.15 19 TRP A N 14
ATOM 5959 C CA . TRP A 1 19 ? 0.015 -6.073 -10.879 1.00 54.25 19 TRP A CA 14
ATOM 5960 C C . TRP A 1 19 ? 1.240 -5.170 -10.796 1.00 1.43 19 TRP A C 14
ATOM 5961 O O . TRP A 1 19 ? 2.008 -5.236 -9.835 1.00 62.10 19 TRP A O 14
ATOM 5982 N N . LEU A 1 20 ? 1.418 -4.326 -11.806 1.00 50.22 20 LEU A N 14
ATOM 5983 C CA . LEU A 1 20 ? 2.551 -3.408 -11.846 1.00 63.23 20 LEU A CA 14
ATOM 5984 C C . LEU A 1 20 ? 2.091 -1.988 -12.159 1.00 42.02 20 LEU A C 14
ATOM 5985 O O . LEU A 1 20 ? 0.999 -1.780 -12.689 1.00 22.11 20 LEU A O 14
ATOM 6001 N N . CYS A 1 21 ? 2.932 -1.013 -11.830 1.00 61.10 21 CYS A N 14
ATOM 6002 C CA . CYS A 1 21 ? 2.614 0.388 -12.077 1.00 33.00 21 CYS A CA 14
ATOM 6003 C C . CYS A 1 21 ? 3.144 0.835 -13.436 1.00 72.24 21 CYS A C 14
ATOM 6004 O O . CYS A 1 21 ? 4.331 0.689 -13.732 1.00 14.55 21 CYS A O 14
ATOM 6011 N N . THR A 1 22 ? 2.255 1.380 -14.262 1.00 5.02 22 THR A N 14
ATOM 6012 C CA . THR A 1 22 ? 2.632 1.847 -15.590 1.00 4.43 22 THR A CA 14
ATOM 6013 C C . THR A 1 22 ? 1.888 3.127 -15.954 1.00 5.22 22 THR A C 14
ATOM 6014 O O . THR A 1 22 ? 0.690 3.268 -15.711 1.00 32.35 22 THR A O 14
ATOM 6025 N N . PRO A 1 23 ? 2.613 4.084 -16.552 1.00 4.32 23 PRO A N 14
ATOM 6026 C CA . PRO A 1 23 ? 4.041 3.929 -16.846 1.00 21.51 23 PRO A CA 14
ATOM 6027 C C . PRO A 1 23 ? 4.897 3.932 -15.584 1.00 13.22 23 PRO A C 14
ATOM 6028 O O . PRO A 1 23 ? 4.422 4.217 -14.484 1.00 22.51 23 PRO A O 14
ATOM 6039 N N . PRO A 1 24 ? 6.189 3.610 -15.743 1.00 31.40 24 PRO A N 14
ATOM 6040 C CA . PRO A 1 24 ? 7.138 3.570 -14.627 1.00 22.34 24 PRO A CA 14
ATOM 6041 C C . PRO A 1 24 ? 7.451 4.959 -14.082 1.00 12.14 24 PRO A C 14
ATOM 6042 O O . PRO A 1 24 ? 8.127 5.098 -13.062 1.00 43.21 24 PRO A O 14
ATOM 6053 N N . ILE A 1 25 ? 6.954 5.984 -14.766 1.00 62.34 25 ILE A N 14
ATOM 6054 C CA . ILE A 1 25 ? 7.180 7.362 -14.349 1.00 72.00 25 ILE A CA 14
ATOM 6055 C C . ILE A 1 25 ? 6.023 7.875 -13.499 1.00 14.40 25 ILE A C 14
ATOM 6056 O O . ILE A 1 25 ? 6.220 8.320 -12.368 1.00 32.24 25 ILE A O 14
ATOM 6072 N N . ILE A 1 26 ? 4.816 7.810 -14.051 1.00 33.52 26 ILE A N 14
ATOM 6073 C CA . ILE A 1 26 ? 3.626 8.265 -13.342 1.00 23.01 26 ILE A CA 14
ATOM 6074 C C . ILE A 1 26 ? 2.356 7.755 -14.015 1.00 24.14 26 ILE A C 14
ATOM 6075 O O . ILE A 1 26 ? 2.177 7.908 -15.222 1.00 35.31 26 ILE A O 14
ATOM 6091 N N . GLY A 1 27 ? 1.476 7.149 -13.223 1.00 63.22 27 GLY A N 14
ATOM 6092 C CA . GLY A 1 27 ? 0.233 6.627 -13.759 1.00 71.23 27 GLY A CA 14
ATOM 6093 C C . GLY A 1 27 ? -0.584 5.890 -12.716 1.00 53.54 27 GLY A C 14
ATOM 6094 O O . GLY A 1 27 ? -0.657 6.313 -11.562 1.00 70.13 27 GLY A O 14
ATOM 6098 N N . PHE A 1 28 ? -1.203 4.787 -13.123 1.00 22.43 28 PHE A N 14
ATOM 6099 C CA . PHE A 1 28 ? -2.022 3.991 -12.215 1.00 44.14 28 PHE A CA 14
ATOM 6100 C C . PHE A 1 28 ? -1.655 2.513 -12.306 1.00 64.23 28 PHE A C 14
ATOM 6101 O O . PHE A 1 28 ? -1.386 1.993 -13.390 1.00 2.41 28 PHE A O 14
ATOM 6118 N N . CYS A 1 29 ? -1.645 1.840 -11.160 1.00 41.23 29 CYS A N 14
ATOM 6119 C CA . CYS A 1 29 ? -1.310 0.422 -11.108 1.00 13.30 29 CYS A CA 14
ATOM 6120 C C . CYS A 1 29 ? -2.460 -0.428 -11.641 1.00 10.04 29 CYS A C 14
ATOM 6121 O O . CYS A 1 29 ? -3.607 -0.277 -11.217 1.00 2.10 29 CYS A O 14
ATOM 6128 N N . LEU A 1 30 ? -2.145 -1.322 -12.571 1.00 73.04 30 LEU A N 14
ATOM 6129 C CA . LEU A 1 30 ? -3.151 -2.198 -13.163 1.00 14.54 30 LEU A CA 14
ATOM 6130 C C . LEU A 1 30 ? -2.542 -3.539 -13.558 1.00 45.50 30 LEU A C 14
ATOM 6131 O O . LEU A 1 30 ? -1.379 -3.610 -13.956 1.00 21.12 30 LEU A O 14
ATOM 6147 N N . CYS A 1 1 ? 2.030 0.412 -0.161 1.00 30.43 1 CYS A N 15
ATOM 6148 C CA . CYS A 1 1 ? 2.590 -0.046 -1.427 1.00 13.23 1 CYS A CA 15
ATOM 6149 C C . CYS A 1 1 ? 1.613 0.198 -2.573 1.00 53.42 1 CYS A C 15
ATOM 6150 O O . CYS A 1 1 ? 1.331 -0.702 -3.364 1.00 60.25 1 CYS A O 15
ATOM 6157 N N . ILE A 1 2 ? 1.100 1.421 -2.656 1.00 11.32 2 ILE A N 15
ATOM 6158 C CA . ILE A 1 2 ? 0.156 1.784 -3.706 1.00 0.13 2 ILE A CA 15
ATOM 6159 C C . ILE A 1 2 ? -1.130 0.973 -3.593 1.00 33.03 2 ILE A C 15
ATOM 6160 O O . ILE A 1 2 ? -1.143 -0.230 -3.853 1.00 5.22 2 ILE A O 15
ATOM 6176 N N . ALA A 1 3 ? -2.212 1.640 -3.205 1.00 10.43 3 ALA A N 15
ATOM 6177 C CA . ALA A 1 3 ? -3.505 0.983 -3.061 1.00 61.32 3 ALA A CA 15
ATOM 6178 C C . ALA A 1 3 ? -3.985 0.418 -4.394 1.00 44.20 3 ALA A C 15
ATOM 6179 O O . ALA A 1 3 ? -3.511 0.821 -5.457 1.00 11.30 3 ALA A O 15
ATOM 6186 N N . HIS A 1 4 ? -4.927 -0.518 -4.331 1.00 4.45 4 HIS A N 15
ATOM 6187 C CA . HIS A 1 4 ? -5.470 -1.138 -5.533 1.00 54.25 4 HIS A CA 15
ATOM 6188 C C . HIS A 1 4 ? -5.894 -0.079 -6.547 1.00 4.21 4 HIS A C 15
ATOM 6189 O O . HIS A 1 4 ? -6.745 0.764 -6.261 1.00 22.45 4 HIS A O 15
ATOM 6203 N N . TYR A 1 5 ? -5.294 -0.127 -7.731 1.00 62.11 5 TYR A N 15
ATOM 6204 C CA . TYR A 1 5 ? -5.606 0.830 -8.786 1.00 13.03 5 TYR A CA 15
ATOM 6205 C C . TYR A 1 5 ? -5.290 2.254 -8.340 1.00 12.41 5 TYR A C 15
ATOM 6206 O O . TYR A 1 5 ? -5.998 3.198 -8.689 1.00 33.01 5 TYR A O 15
ATOM 6224 N N . GLY A 1 6 ? -4.219 2.401 -7.565 1.00 53.44 6 GLY A N 15
ATOM 6225 C CA . GLY A 1 6 ? -3.826 3.713 -7.084 1.00 74.11 6 GLY A CA 15
ATOM 6226 C C . GLY A 1 6 ? -2.710 4.322 -7.908 1.00 43.42 6 GLY A C 15
ATOM 6227 O O . GLY A 1 6 ? -2.046 3.628 -8.678 1.00 44.11 6 GLY A O 15
ATOM 6231 N N . LYS A 1 7 ? -2.502 5.625 -7.749 1.00 12.01 7 LYS A N 15
ATOM 6232 C CA . LYS A 1 7 ? -1.459 6.330 -8.484 1.00 63.41 7 LYS A CA 15
ATOM 6233 C C . LYS A 1 7 ? -0.074 5.861 -8.047 1.00 53.23 7 LYS A C 15
ATOM 6234 O O . LYS A 1 7 ? 0.107 5.388 -6.925 1.00 13.21 7 LYS A O 15
ATOM 6253 N N . CYS A 1 8 ? 0.900 5.997 -8.940 1.00 63.02 8 CYS A N 15
ATOM 6254 C CA . CYS A 1 8 ? 2.269 5.589 -8.647 1.00 71.12 8 CYS A CA 15
ATOM 6255 C C . CYS A 1 8 ? 3.210 6.790 -8.664 1.00 61.03 8 CYS A C 15
ATOM 6256 O O . CYS A 1 8 ? 2.987 7.756 -9.394 1.00 11.33 8 CYS A O 15
ATOM 6263 N N . ASP A 1 9 ? 4.262 6.721 -7.856 1.00 44.25 9 ASP A N 15
ATOM 6264 C CA . ASP A 1 9 ? 5.239 7.802 -7.779 1.00 71.42 9 ASP A CA 15
ATOM 6265 C C . ASP A 1 9 ? 6.183 7.768 -8.977 1.00 72.30 9 ASP A C 15
ATOM 6266 O O . ASP A 1 9 ? 6.796 8.776 -9.326 1.00 75.32 9 ASP A O 15
ATOM 6275 N N . GLY A 1 10 ? 6.296 6.600 -9.602 1.00 73.34 10 GLY A N 15
ATOM 6276 C CA . GLY A 1 10 ? 7.168 6.456 -10.753 1.00 72.25 10 GLY A CA 15
ATOM 6277 C C . GLY A 1 10 ? 8.399 5.627 -10.448 1.00 23.42 10 GLY A C 15
ATOM 6278 O O . GLY A 1 10 ? 8.474 4.455 -10.819 1.00 23.23 10 GLY A O 15
ATOM 6282 N N . ILE A 1 11 ? 9.368 6.235 -9.771 1.00 55.44 11 ILE A N 15
ATOM 6283 C CA . ILE A 1 11 ? 10.602 5.545 -9.417 1.00 55.31 11 ILE A CA 15
ATOM 6284 C C . ILE A 1 11 ? 10.318 4.319 -8.556 1.00 0.54 11 ILE A C 15
ATOM 6285 O O . ILE A 1 11 ? 11.104 3.372 -8.529 1.00 20.11 11 ILE A O 15
ATOM 6301 N N . ILE A 1 12 ? 9.190 4.344 -7.854 1.00 52.32 12 ILE A N 15
ATOM 6302 C CA . ILE A 1 12 ? 8.801 3.234 -6.994 1.00 21.40 12 ILE A CA 15
ATOM 6303 C C . ILE A 1 12 ? 7.972 2.209 -7.761 1.00 23.54 12 ILE A C 15
ATOM 6304 O O . ILE A 1 12 ? 6.764 2.372 -7.927 1.00 65.43 12 ILE A O 15
ATOM 6320 N N . ASN A 1 13 ? 8.630 1.151 -8.224 1.00 23.44 13 ASN A N 15
ATOM 6321 C CA . ASN A 1 13 ? 7.954 0.097 -8.972 1.00 10.22 13 ASN A CA 15
ATOM 6322 C C . ASN A 1 13 ? 7.374 -0.953 -8.029 1.00 60.03 13 ASN A C 15
ATOM 6323 O O . ASN A 1 13 ? 6.884 -1.993 -8.470 1.00 3.45 13 ASN A O 15
ATOM 6334 N N . GLN A 1 14 ? 7.433 -0.673 -6.731 1.00 41.44 14 GLN A N 15
ATOM 6335 C CA . GLN A 1 14 ? 6.914 -1.593 -5.727 1.00 72.31 14 GLN A CA 15
ATOM 6336 C C . GLN A 1 14 ? 5.398 -1.470 -5.608 1.00 24.43 14 GLN A C 15
ATOM 6337 O O . GLN A 1 14 ? 4.882 -0.987 -4.600 1.00 35.32 14 GLN A O 15
ATOM 6351 N N . CYS A 1 15 ? 4.691 -1.910 -6.643 1.00 33.11 15 CYS A N 15
ATOM 6352 C CA . CYS A 1 15 ? 3.234 -1.849 -6.655 1.00 42.04 15 CYS A CA 15
ATOM 6353 C C . CYS A 1 15 ? 2.630 -3.172 -6.192 1.00 43.41 15 CYS A C 15
ATOM 6354 O O . CYS A 1 15 ? 2.651 -4.165 -6.919 1.00 63.14 15 CYS A O 15
ATOM 6361 N N . CYS A 1 16 ? 2.092 -3.176 -4.977 1.00 62.51 16 CYS A N 15
ATOM 6362 C CA . CYS A 1 16 ? 1.482 -4.375 -4.415 1.00 62.53 16 CYS A CA 15
ATOM 6363 C C . CYS A 1 16 ? 0.497 -4.997 -5.401 1.00 33.24 16 CYS A C 15
ATOM 6364 O O . CYS A 1 16 ? 0.769 -6.043 -5.991 1.00 2.23 16 CYS A O 15
ATOM 6371 N N . ASP A 1 17 ? -0.649 -4.347 -5.573 1.00 4.40 17 ASP A N 15
ATOM 6372 C CA . ASP A 1 17 ? -1.675 -4.834 -6.487 1.00 63.05 17 ASP A CA 15
ATOM 6373 C C . ASP A 1 17 ? -2.232 -3.695 -7.336 1.00 22.21 17 ASP A C 15
ATOM 6374 O O . ASP A 1 17 ? -2.102 -2.518 -7.001 1.00 1.33 17 ASP A O 15
ATOM 6383 N N . PRO A 1 18 ? -2.867 -4.052 -8.462 1.00 44.14 18 PRO A N 15
ATOM 6384 C CA . PRO A 1 18 ? -3.027 -5.450 -8.872 1.00 21.31 18 PRO A CA 15
ATOM 6385 C C . PRO A 1 18 ? -1.707 -6.084 -9.299 1.00 33.24 18 PRO A C 15
ATOM 6386 O O . PRO A 1 18 ? -1.354 -7.171 -8.842 1.00 20.34 18 PRO A O 15
ATOM 6397 N N . TRP A 1 19 ? -0.983 -5.398 -10.176 1.00 34.44 19 TRP A N 15
ATOM 6398 C CA . TRP A 1 19 ? 0.298 -5.895 -10.663 1.00 62.34 19 TRP A CA 15
ATOM 6399 C C . TRP A 1 19 ? 1.374 -4.820 -10.559 1.00 41.05 19 TRP A C 15
ATOM 6400 O O . TRP A 1 19 ? 2.041 -4.692 -9.532 1.00 30.23 19 TRP A O 15
ATOM 6421 N N . LEU A 1 20 ? 1.539 -4.049 -11.628 1.00 54.34 20 LEU A N 15
ATOM 6422 C CA . LEU A 1 20 ? 2.534 -2.983 -11.657 1.00 65.00 20 LEU A CA 15
ATOM 6423 C C . LEU A 1 20 ? 1.921 -1.677 -12.152 1.00 72.31 20 LEU A C 15
ATOM 6424 O O . LEU A 1 20 ? 0.868 -1.677 -12.791 1.00 11.42 20 LEU A O 15
ATOM 6440 N N . CYS A 1 21 ? 2.587 -0.567 -11.855 1.00 52.51 21 CYS A N 15
ATOM 6441 C CA . CYS A 1 21 ? 2.109 0.747 -12.271 1.00 31.50 21 CYS A CA 15
ATOM 6442 C C . CYS A 1 21 ? 2.752 1.167 -13.590 1.00 33.24 21 CYS A C 15
ATOM 6443 O O . CYS A 1 21 ? 3.976 1.163 -13.726 1.00 74.24 21 CYS A O 15
ATOM 6450 N N . THR A 1 22 ? 1.917 1.530 -14.559 1.00 64.21 22 THR A N 15
ATOM 6451 C CA . THR A 1 22 ? 2.403 1.952 -15.867 1.00 32.11 22 THR A CA 15
ATOM 6452 C C . THR A 1 22 ? 1.656 3.187 -16.358 1.00 5.00 22 THR A C 15
ATOM 6453 O O . THR A 1 22 ? 0.447 3.324 -16.176 1.00 14.35 22 THR A O 15
ATOM 6464 N N . PRO A 1 23 ? 2.392 4.109 -16.997 1.00 61.31 23 PRO A N 15
ATOM 6465 C CA . PRO A 1 23 ? 3.833 3.956 -17.220 1.00 10.55 23 PRO A CA 15
ATOM 6466 C C . PRO A 1 23 ? 4.634 4.071 -15.927 1.00 63.13 23 PRO A C 15
ATOM 6467 O O . PRO A 1 23 ? 4.111 4.437 -14.875 1.00 23.15 23 PRO A O 15
ATOM 6478 N N . PRO A 1 24 ? 5.935 3.751 -16.006 1.00 53.41 24 PRO A N 15
ATOM 6479 C CA . PRO A 1 24 ? 6.836 3.812 -14.852 1.00 20.24 24 PRO A CA 15
ATOM 6480 C C . PRO A 1 24 ? 7.114 5.244 -14.408 1.00 21.14 24 PRO A C 15
ATOM 6481 O O . PRO A 1 24 ? 7.797 5.472 -13.408 1.00 53.25 24 PRO A O 15
ATOM 6492 N N . ILE A 1 25 ? 6.581 6.204 -15.155 1.00 42.33 25 ILE A N 15
ATOM 6493 C CA . ILE A 1 25 ? 6.771 7.614 -14.837 1.00 23.12 25 ILE A CA 15
ATOM 6494 C C . ILE A 1 25 ? 5.474 8.246 -14.343 1.00 63.30 25 ILE A C 15
ATOM 6495 O O . ILE A 1 25 ? 4.850 9.039 -15.049 1.00 24.40 25 ILE A O 15
ATOM 6511 N N . ILE A 1 26 ? 5.075 7.890 -13.126 1.00 43.55 26 ILE A N 15
ATOM 6512 C CA . ILE A 1 26 ? 3.854 8.425 -12.537 1.00 41.11 26 ILE A CA 15
ATOM 6513 C C . ILE A 1 26 ? 2.629 8.022 -13.351 1.00 11.14 26 ILE A C 15
ATOM 6514 O O . ILE A 1 26 ? 2.325 8.629 -14.377 1.00 21.21 26 ILE A O 15
ATOM 6530 N N . GLY A 1 27 ? 1.927 6.994 -12.883 1.00 52.14 27 GLY A N 15
ATOM 6531 C CA . GLY A 1 27 ? 0.741 6.528 -13.579 1.00 2.33 27 GLY A CA 15
ATOM 6532 C C . GLY A 1 27 ? -0.245 5.848 -12.651 1.00 15.04 27 GLY A C 15
ATOM 6533 O O . GLY A 1 27 ? -0.417 6.262 -11.504 1.00 21.22 27 GLY A O 15
ATOM 6537 N N . PHE A 1 28 ? -0.898 4.802 -13.147 1.00 63.00 28 PHE A N 15
ATOM 6538 C CA . PHE A 1 28 ? -1.875 4.064 -12.355 1.00 50.30 28 PHE A CA 15
ATOM 6539 C C . PHE A 1 28 ? -1.607 2.564 -12.421 1.00 73.51 28 PHE A C 15
ATOM 6540 O O . PHE A 1 28 ? -1.270 2.027 -13.477 1.00 52.20 28 PHE A O 15
ATOM 6557 N N . CYS A 1 29 ? -1.759 1.891 -11.285 1.00 51.01 29 CYS A N 15
ATOM 6558 C CA . CYS A 1 29 ? -1.533 0.453 -11.211 1.00 73.44 29 CYS A CA 15
ATOM 6559 C C . CYS A 1 29 ? -2.700 -0.313 -11.828 1.00 34.54 29 CYS A C 15
ATOM 6560 O O . CYS A 1 29 ? -3.861 -0.076 -11.490 1.00 1.01 29 CYS A O 15
ATOM 6567 N N . LEU A 1 30 ? -2.385 -1.233 -12.733 1.00 22.45 30 LEU A N 15
ATOM 6568 C CA . LEU A 1 30 ? -3.406 -2.036 -13.396 1.00 54.45 30 LEU A CA 15
ATOM 6569 C C . LEU A 1 30 ? -2.824 -3.353 -13.898 1.00 45.34 30 LEU A C 15
ATOM 6570 O O . LEU A 1 30 ? -1.626 -3.452 -14.164 1.00 23.25 30 LEU A O 15
ATOM 6586 N N . CYS A 1 1 ? 1.224 -0.045 0.071 1.00 12.41 1 CYS A N 16
ATOM 6587 C CA . CYS A 1 1 ? 1.968 -0.232 -1.168 1.00 43.12 1 CYS A CA 16
ATOM 6588 C C . CYS A 1 1 ? 1.105 0.111 -2.379 1.00 11.53 1 CYS A C 16
ATOM 6589 O O . CYS A 1 1 ? 0.867 -0.732 -3.244 1.00 23.24 1 CYS A O 16
ATOM 6596 N N . ILE A 1 2 ? 0.639 1.355 -2.432 1.00 70.45 2 ILE A N 16
ATOM 6597 C CA . ILE A 1 2 ? -0.196 1.810 -3.537 1.00 34.31 2 ILE A CA 16
ATOM 6598 C C . ILE A 1 2 ? -1.514 1.043 -3.581 1.00 51.44 2 ILE A C 16
ATOM 6599 O O . ILE A 1 2 ? -1.540 -0.149 -3.884 1.00 33.23 2 ILE A O 16
ATOM 6615 N N . ALA A 1 3 ? -2.606 1.738 -3.280 1.00 35.42 3 ALA A N 16
ATOM 6616 C CA . ALA A 1 3 ? -3.929 1.124 -3.289 1.00 65.22 3 ALA A CA 16
ATOM 6617 C C . ALA A 1 3 ? -4.267 0.571 -4.669 1.00 72.33 3 ALA A C 16
ATOM 6618 O O . ALA A 1 3 ? -3.667 0.962 -5.671 1.00 2.24 3 ALA A O 16
ATOM 6625 N N . HIS A 1 4 ? -5.232 -0.342 -4.715 1.00 71.44 4 HIS A N 16
ATOM 6626 C CA . HIS A 1 4 ? -5.651 -0.950 -5.974 1.00 5.32 4 HIS A CA 16
ATOM 6627 C C . HIS A 1 4 ? -5.952 0.120 -7.019 1.00 74.32 4 HIS A C 16
ATOM 6628 O O . HIS A 1 4 ? -6.823 0.967 -6.821 1.00 54.21 4 HIS A O 16
ATOM 6642 N N . TYR A 1 5 ? -5.227 0.075 -8.131 1.00 71.51 5 TYR A N 16
ATOM 6643 C CA . TYR A 1 5 ? -5.415 1.041 -9.206 1.00 51.42 5 TYR A CA 16
ATOM 6644 C C . TYR A 1 5 ? -5.141 2.460 -8.717 1.00 13.21 5 TYR A C 16
ATOM 6645 O O . TYR A 1 5 ? -5.796 3.412 -9.139 1.00 51.24 5 TYR A O 16
ATOM 6663 N N . GLY A 1 6 ? -4.167 2.593 -7.822 1.00 44.01 6 GLY A N 16
ATOM 6664 C CA . GLY A 1 6 ? -3.821 3.898 -7.289 1.00 55.14 6 GLY A CA 16
ATOM 6665 C C . GLY A 1 6 ? -2.649 4.529 -8.014 1.00 71.43 6 GLY A C 16
ATOM 6666 O O . GLY A 1 6 ? -1.942 3.859 -8.768 1.00 11.22 6 GLY A O 16
ATOM 6670 N N . LYS A 1 7 ? -2.442 5.822 -7.788 1.00 61.54 7 LYS A N 16
ATOM 6671 C CA . LYS A 1 7 ? -1.348 6.544 -8.425 1.00 45.35 7 LYS A CA 16
ATOM 6672 C C . LYS A 1 7 ? -0.002 6.102 -7.860 1.00 64.14 7 LYS A C 16
ATOM 6673 O O . LYS A 1 7 ? 0.088 5.667 -6.712 1.00 4.12 7 LYS A O 16
ATOM 6692 N N . CYS A 1 8 ? 1.043 6.217 -8.674 1.00 20.14 8 CYS A N 16
ATOM 6693 C CA . CYS A 1 8 ? 2.385 5.830 -8.255 1.00 51.10 8 CYS A CA 16
ATOM 6694 C C . CYS A 1 8 ? 3.329 7.029 -8.280 1.00 62.52 8 CYS A C 16
ATOM 6695 O O . CYS A 1 8 ? 3.160 7.948 -9.081 1.00 1.53 8 CYS A O 16
ATOM 6702 N N . ASP A 1 9 ? 4.323 7.010 -7.399 1.00 61.10 9 ASP A N 16
ATOM 6703 C CA . ASP A 1 9 ? 5.296 8.094 -7.320 1.00 74.34 9 ASP A CA 16
ATOM 6704 C C . ASP A 1 9 ? 6.152 8.148 -8.582 1.00 22.34 9 ASP A C 16
ATOM 6705 O O . ASP A 1 9 ? 6.725 9.185 -8.911 1.00 4.21 9 ASP A O 16
ATOM 6714 N N . GLY A 1 10 ? 6.235 7.021 -9.283 1.00 43.33 10 GLY A N 16
ATOM 6715 C CA . GLY A 1 10 ? 7.025 6.962 -10.499 1.00 71.45 10 GLY A CA 16
ATOM 6716 C C . GLY A 1 10 ? 8.133 5.930 -10.421 1.00 42.41 10 GLY A C 16
ATOM 6717 O O . GLY A 1 10 ? 7.948 4.779 -10.817 1.00 50.34 10 GLY A O 16
ATOM 6721 N N . ILE A 1 11 ? 9.288 6.343 -9.910 1.00 42.35 11 ILE A N 16
ATOM 6722 C CA . ILE A 1 11 ? 10.430 5.447 -9.782 1.00 63.35 11 ILE A CA 16
ATOM 6723 C C . ILE A 1 11 ? 10.096 4.255 -8.892 1.00 24.22 11 ILE A C 16
ATOM 6724 O O . ILE A 1 11 ? 10.702 3.190 -9.011 1.00 25.54 11 ILE A O 16
ATOM 6740 N N . ILE A 1 12 ? 9.128 4.442 -8.001 1.00 70.45 12 ILE A N 16
ATOM 6741 C CA . ILE A 1 12 ? 8.711 3.381 -7.093 1.00 24.32 12 ILE A CA 16
ATOM 6742 C C . ILE A 1 12 ? 7.504 2.629 -7.642 1.00 53.12 12 ILE A C 16
ATOM 6743 O O . ILE A 1 12 ? 6.361 3.030 -7.428 1.00 54.15 12 ILE A O 16
ATOM 6759 N N . ASN A 1 13 ? 7.766 1.535 -8.350 1.00 3.11 13 ASN A N 16
ATOM 6760 C CA . ASN A 1 13 ? 6.700 0.726 -8.929 1.00 65.43 13 ASN A CA 16
ATOM 6761 C C . ASN A 1 13 ? 6.428 -0.508 -8.074 1.00 62.10 13 ASN A C 16
ATOM 6762 O O . ASN A 1 13 ? 5.846 -1.485 -8.545 1.00 15.44 13 ASN A O 16
ATOM 6773 N N . GLN A 1 14 ? 6.854 -0.455 -6.816 1.00 53.10 14 GLN A N 16
ATOM 6774 C CA . GLN A 1 14 ? 6.656 -1.568 -5.895 1.00 73.24 14 GLN A CA 16
ATOM 6775 C C . GLN A 1 14 ? 5.239 -1.562 -5.331 1.00 72.51 14 GLN A C 16
ATOM 6776 O O . GLN A 1 14 ? 5.030 -1.279 -4.151 1.00 24.30 14 GLN A O 16
ATOM 6790 N N . CYS A 1 15 ? 4.267 -1.877 -6.181 1.00 43.45 15 CYS A N 16
ATOM 6791 C CA . CYS A 1 15 ? 2.869 -1.907 -5.769 1.00 24.11 15 CYS A CA 16
ATOM 6792 C C . CYS A 1 15 ? 2.361 -3.343 -5.674 1.00 4.11 15 CYS A C 16
ATOM 6793 O O . CYS A 1 15 ? 2.212 -4.029 -6.686 1.00 3.32 15 CYS A O 16
ATOM 6800 N N . CYS A 1 16 ? 2.097 -3.791 -4.451 1.00 60.44 16 CYS A N 16
ATOM 6801 C CA . CYS A 1 16 ? 1.606 -5.145 -4.222 1.00 40.14 16 CYS A CA 16
ATOM 6802 C C . CYS A 1 16 ? 0.596 -5.546 -5.294 1.00 44.21 16 CYS A C 16
ATOM 6803 O O . CYS A 1 16 ? 0.831 -6.476 -6.065 1.00 72.34 16 CYS A O 16
ATOM 6810 N N . ASP A 1 17 ? -0.526 -4.837 -5.336 1.00 34.24 17 ASP A N 16
ATOM 6811 C CA . ASP A 1 17 ? -1.572 -5.118 -6.313 1.00 42.51 17 ASP A CA 16
ATOM 6812 C C . ASP A 1 17 ? -1.966 -3.850 -7.065 1.00 74.31 17 ASP A C 16
ATOM 6813 O O . ASP A 1 17 ? -1.682 -2.731 -6.637 1.00 73.35 17 ASP A O 16
ATOM 6822 N N . PRO A 1 18 ? -2.636 -4.028 -8.214 1.00 13.25 18 PRO A N 16
ATOM 6823 C CA . PRO A 1 18 ? -2.980 -5.355 -8.733 1.00 4.02 18 PRO A CA 16
ATOM 6824 C C . PRO A 1 18 ? -1.754 -6.124 -9.215 1.00 11.41 18 PRO A C 16
ATOM 6825 O O . PRO A 1 18 ? -1.541 -7.274 -8.832 1.00 73.00 18 PRO A O 16
ATOM 6836 N N . TRP A 1 19 ? -0.952 -5.481 -10.056 1.00 1.02 19 TRP A N 16
ATOM 6837 C CA . TRP A 1 19 ? 0.253 -6.105 -10.590 1.00 24.23 19 TRP A CA 16
ATOM 6838 C C . TRP A 1 19 ? 1.459 -5.185 -10.431 1.00 31.42 19 TRP A C 16
ATOM 6839 O O . TRP A 1 19 ? 2.116 -5.181 -9.389 1.00 11.11 19 TRP A O 16
ATOM 6860 N N . LEU A 1 20 ? 1.745 -4.407 -11.469 1.00 31.41 20 LEU A N 16
ATOM 6861 C CA . LEU A 1 20 ? 2.873 -3.482 -11.444 1.00 35.20 20 LEU A CA 16
ATOM 6862 C C . LEU A 1 20 ? 2.426 -2.069 -11.805 1.00 73.32 20 LEU A C 16
ATOM 6863 O O . LEU A 1 20 ? 1.361 -1.874 -12.392 1.00 33.30 20 LEU A O 16
ATOM 6879 N N . CYS A 1 21 ? 3.247 -1.086 -11.453 1.00 23.21 21 CYS A N 16
ATOM 6880 C CA . CYS A 1 21 ? 2.939 0.309 -11.741 1.00 13.31 21 CYS A CA 16
ATOM 6881 C C . CYS A 1 21 ? 3.399 0.689 -13.145 1.00 50.43 21 CYS A C 16
ATOM 6882 O O . CYS A 1 21 ? 4.563 0.503 -13.502 1.00 1.45 21 CYS A O 16
ATOM 6889 N N . THR A 1 22 ? 2.477 1.224 -13.940 1.00 72.20 22 THR A N 16
ATOM 6890 C CA . THR A 1 22 ? 2.786 1.630 -15.305 1.00 65.51 22 THR A CA 16
ATOM 6891 C C . THR A 1 22 ? 1.862 2.749 -15.769 1.00 53.01 22 THR A C 16
ATOM 6892 O O . THR A 1 22 ? 0.657 2.737 -15.516 1.00 31.30 22 THR A O 16
ATOM 6903 N N . PRO A 1 23 ? 2.436 3.741 -16.466 1.00 14.23 23 PRO A N 16
ATOM 6904 C CA . PRO A 1 23 ? 3.869 3.767 -16.773 1.00 32.15 23 PRO A CA 16
ATOM 6905 C C . PRO A 1 23 ? 4.723 4.011 -15.533 1.00 53.20 23 PRO A C 16
ATOM 6906 O O . PRO A 1 23 ? 4.221 4.354 -14.462 1.00 44.21 23 PRO A O 16
ATOM 6917 N N . PRO A 1 24 ? 6.044 3.832 -15.679 1.00 31.41 24 PRO A N 16
ATOM 6918 C CA . PRO A 1 24 ? 6.995 4.028 -14.581 1.00 44.32 24 PRO A CA 16
ATOM 6919 C C . PRO A 1 24 ? 7.139 5.496 -14.194 1.00 54.33 24 PRO A C 16
ATOM 6920 O O . PRO A 1 24 ? 7.776 5.824 -13.193 1.00 43.43 24 PRO A O 16
ATOM 6931 N N . ILE A 1 25 ? 6.542 6.375 -14.993 1.00 33.34 25 ILE A N 16
ATOM 6932 C CA . ILE A 1 25 ? 6.602 7.808 -14.732 1.00 21.52 25 ILE A CA 16
ATOM 6933 C C . ILE A 1 25 ? 5.227 8.359 -14.371 1.00 51.13 25 ILE A C 16
ATOM 6934 O O . ILE A 1 25 ? 4.453 8.746 -15.248 1.00 2.14 25 ILE A O 16
ATOM 6950 N N . ILE A 1 26 ? 4.930 8.394 -13.077 1.00 21.53 26 ILE A N 16
ATOM 6951 C CA . ILE A 1 26 ? 3.649 8.901 -12.600 1.00 63.23 26 ILE A CA 16
ATOM 6952 C C . ILE A 1 26 ? 2.489 8.254 -13.349 1.00 40.02 26 ILE A C 16
ATOM 6953 O O . ILE A 1 26 ? 1.996 8.795 -14.338 1.00 12.22 26 ILE A O 16
ATOM 6969 N N . GLY A 1 27 ? 2.056 7.092 -12.869 1.00 62.02 27 GLY A N 16
ATOM 6970 C CA . GLY A 1 27 ? 0.956 6.391 -13.504 1.00 74.13 27 GLY A CA 16
ATOM 6971 C C . GLY A 1 27 ? 0.072 5.673 -12.504 1.00 75.41 27 GLY A C 16
ATOM 6972 O O . GLY A 1 27 ? -0.034 6.085 -11.349 1.00 3.31 27 GLY A O 16
ATOM 6976 N N . PHE A 1 28 ? -0.567 4.595 -12.948 1.00 55.42 28 PHE A N 16
ATOM 6977 C CA . PHE A 1 28 ? -1.450 3.819 -12.084 1.00 44.53 28 PHE A CA 16
ATOM 6978 C C . PHE A 1 28 ? -1.125 2.331 -12.171 1.00 45.11 28 PHE A C 16
ATOM 6979 O O . PHE A 1 28 ? -0.828 1.810 -13.247 1.00 13.31 28 PHE A O 16
ATOM 6996 N N . CYS A 1 29 ? -1.182 1.652 -11.031 1.00 25.35 29 CYS A N 16
ATOM 6997 C CA . CYS A 1 29 ? -0.893 0.224 -10.975 1.00 63.22 29 CYS A CA 16
ATOM 6998 C C . CYS A 1 29 ? -2.041 -0.587 -11.570 1.00 3.23 29 CYS A C 16
ATOM 6999 O O . CYS A 1 29 ? -3.195 -0.435 -11.169 1.00 35.22 29 CYS A O 16
ATOM 7006 N N . LEU A 1 30 ? -1.715 -1.448 -12.528 1.00 14.24 30 LEU A N 16
ATOM 7007 C CA . LEU A 1 30 ? -2.719 -2.284 -13.178 1.00 43.42 30 LEU A CA 16
ATOM 7008 C C . LEU A 1 30 ? -2.170 -3.680 -13.452 1.00 23.24 30 LEU A C 16
ATOM 7009 O O . LEU A 1 30 ? -1.026 -3.836 -13.880 1.00 14.10 30 LEU A O 16
ATOM 7025 N N . CYS A 1 1 ? 1.366 -0.064 0.005 1.00 34.22 1 CYS A N 17
ATOM 7026 C CA . CYS A 1 1 ? 2.123 -0.074 -1.240 1.00 44.12 1 CYS A CA 17
ATOM 7027 C C . CYS A 1 1 ? 1.216 0.218 -2.432 1.00 14.34 1 CYS A C 17
ATOM 7028 O O . CYS A 1 1 ? 0.956 -0.658 -3.257 1.00 30.14 1 CYS A O 17
ATOM 7035 N N . ILE A 1 2 ? 0.737 1.455 -2.514 1.00 40.11 2 ILE A N 17
ATOM 7036 C CA . ILE A 1 2 ? -0.140 1.863 -3.604 1.00 50.15 2 ILE A CA 17
ATOM 7037 C C . ILE A 1 2 ? -1.451 1.085 -3.576 1.00 60.31 2 ILE A C 17
ATOM 7038 O O . ILE A 1 2 ? -1.479 -0.113 -3.856 1.00 34.42 2 ILE A O 17
ATOM 7054 N N . ALA A 1 3 ? -2.535 1.775 -3.238 1.00 33.30 3 ALA A N 17
ATOM 7055 C CA . ALA A 1 3 ? -3.851 1.149 -3.177 1.00 5.40 3 ALA A CA 17
ATOM 7056 C C . ALA A 1 3 ? -4.245 0.568 -4.530 1.00 54.24 3 ALA A C 17
ATOM 7057 O O . ALA A 1 3 ? -3.693 0.946 -5.564 1.00 72.44 3 ALA A O 17
ATOM 7064 N N . HIS A 1 4 ? -5.204 -0.353 -4.517 1.00 3.11 4 HIS A N 17
ATOM 7065 C CA . HIS A 1 4 ? -5.672 -0.987 -5.744 1.00 53.42 4 HIS A CA 17
ATOM 7066 C C . HIS A 1 4 ? -6.026 0.061 -6.796 1.00 20.23 4 HIS A C 17
ATOM 7067 O O . HIS A 1 4 ? -6.893 0.907 -6.576 1.00 4.41 4 HIS A O 17
ATOM 7081 N N . TYR A 1 5 ? -5.349 -0.002 -7.937 1.00 75.11 5 TYR A N 17
ATOM 7082 C CA . TYR A 1 5 ? -5.590 0.943 -9.021 1.00 70.22 5 TYR A CA 17
ATOM 7083 C C . TYR A 1 5 ? -5.301 2.372 -8.572 1.00 63.04 5 TYR A C 17
ATOM 7084 O O . TYR A 1 5 ? -5.978 3.313 -8.983 1.00 52.12 5 TYR A O 17
ATOM 7102 N N . GLY A 1 6 ? -4.287 2.526 -7.726 1.00 31.24 6 GLY A N 17
ATOM 7103 C CA . GLY A 1 6 ? -3.924 3.842 -7.235 1.00 10.35 6 GLY A CA 17
ATOM 7104 C C . GLY A 1 6 ? -2.780 4.457 -8.016 1.00 1.32 6 GLY A C 17
ATOM 7105 O O . GLY A 1 6 ? -2.103 3.773 -8.783 1.00 22.41 6 GLY A O 17
ATOM 7109 N N . LYS A 1 7 ? -2.564 5.754 -7.823 1.00 5.01 7 LYS A N 17
ATOM 7110 C CA . LYS A 1 7 ? -1.494 6.463 -8.515 1.00 40.01 7 LYS A CA 17
ATOM 7111 C C . LYS A 1 7 ? -0.127 6.028 -7.995 1.00 15.51 7 LYS A C 17
ATOM 7112 O O . LYS A 1 7 ? 0.008 5.623 -6.840 1.00 63.22 7 LYS A O 17
ATOM 7131 N N . CYS A 1 8 ? 0.883 6.117 -8.853 1.00 51.14 8 CYS A N 17
ATOM 7132 C CA . CYS A 1 8 ? 2.239 5.734 -8.481 1.00 4.42 8 CYS A CA 17
ATOM 7133 C C . CYS A 1 8 ? 3.188 6.925 -8.585 1.00 24.24 8 CYS A C 17
ATOM 7134 O O . CYS A 1 8 ? 2.992 7.818 -9.408 1.00 42.44 8 CYS A O 17
ATOM 7141 N N . ASP A 1 9 ? 4.217 6.929 -7.744 1.00 11.22 9 ASP A N 17
ATOM 7142 C CA . ASP A 1 9 ? 5.198 8.008 -7.741 1.00 53.41 9 ASP A CA 17
ATOM 7143 C C . ASP A 1 9 ? 6.123 7.905 -8.950 1.00 14.21 9 ASP A C 17
ATOM 7144 O O . ASP A 1 9 ? 6.542 8.916 -9.511 1.00 44.22 9 ASP A O 17
ATOM 7153 N N . GLY A 1 10 ? 6.437 6.675 -9.345 1.00 1.11 10 GLY A N 17
ATOM 7154 C CA . GLY A 1 10 ? 7.311 6.462 -10.484 1.00 2.43 10 GLY A CA 17
ATOM 7155 C C . GLY A 1 10 ? 8.576 5.714 -10.112 1.00 0.21 10 GLY A C 17
ATOM 7156 O O . GLY A 1 10 ? 8.760 4.561 -10.502 1.00 60.20 10 GLY A O 17
ATOM 7160 N N . ILE A 1 11 ? 9.450 6.372 -9.358 1.00 23.54 11 ILE A N 17
ATOM 7161 C CA . ILE A 1 11 ? 10.704 5.761 -8.934 1.00 63.12 11 ILE A CA 17
ATOM 7162 C C . ILE A 1 11 ? 10.453 4.490 -8.130 1.00 31.01 11 ILE A C 17
ATOM 7163 O O . ILE A 1 11 ? 11.297 3.595 -8.085 1.00 22.22 11 ILE A O 17
ATOM 7179 N N . ILE A 1 12 ? 9.286 4.417 -7.498 1.00 3.40 12 ILE A N 17
ATOM 7180 C CA . ILE A 1 12 ? 8.923 3.255 -6.698 1.00 35.41 12 ILE A CA 17
ATOM 7181 C C . ILE A 1 12 ? 8.062 2.284 -7.499 1.00 31.41 12 ILE A C 17
ATOM 7182 O O . ILE A 1 12 ? 6.843 2.432 -7.570 1.00 12.22 12 ILE A O 17
ATOM 7198 N N . ASN A 1 13 ? 8.706 1.288 -8.100 1.00 34.15 13 ASN A N 17
ATOM 7199 C CA . ASN A 1 13 ? 7.999 0.291 -8.895 1.00 32.50 13 ASN A CA 17
ATOM 7200 C C . ASN A 1 13 ? 7.529 -0.869 -8.021 1.00 51.34 13 ASN A C 17
ATOM 7201 O O . ASN A 1 13 ? 7.065 -1.890 -8.527 1.00 31.32 13 ASN A O 17
ATOM 7212 N N . GLN A 1 14 ? 7.652 -0.701 -6.709 1.00 23.13 14 GLN A N 17
ATOM 7213 C CA . GLN A 1 14 ? 7.240 -1.734 -5.765 1.00 42.42 14 GLN A CA 17
ATOM 7214 C C . GLN A 1 14 ? 5.732 -1.699 -5.545 1.00 15.33 14 GLN A C 17
ATOM 7215 O O . GLN A 1 14 ? 5.259 -1.331 -4.469 1.00 21.45 14 GLN A O 17
ATOM 7229 N N . CYS A 1 15 ? 4.980 -2.083 -6.571 1.00 15.23 15 CYS A N 17
ATOM 7230 C CA . CYS A 1 15 ? 3.524 -2.095 -6.490 1.00 50.03 15 CYS A CA 17
ATOM 7231 C C . CYS A 1 15 ? 3.004 -3.510 -6.254 1.00 60.11 15 CYS A C 17
ATOM 7232 O O . CYS A 1 15 ? 2.987 -4.338 -7.166 1.00 1.41 15 CYS A O 17
ATOM 7239 N N . CYS A 1 16 ? 2.580 -3.781 -5.024 1.00 62.12 16 CYS A N 17
ATOM 7240 C CA . CYS A 1 16 ? 2.060 -5.095 -4.666 1.00 53.03 16 CYS A CA 17
ATOM 7241 C C . CYS A 1 16 ? 0.943 -5.515 -5.618 1.00 23.42 16 CYS A C 17
ATOM 7242 O O . CYS A 1 16 ? 1.078 -6.491 -6.357 1.00 40.42 16 CYS A O 17
ATOM 7249 N N . ASP A 1 17 ? -0.158 -4.773 -5.593 1.00 50.03 17 ASP A N 17
ATOM 7250 C CA . ASP A 1 17 ? -1.298 -5.067 -6.454 1.00 62.12 17 ASP A CA 17
ATOM 7251 C C . ASP A 1 17 ? -1.785 -3.806 -7.160 1.00 51.34 17 ASP A C 17
ATOM 7252 O O . ASP A 1 17 ? -1.483 -2.683 -6.756 1.00 53.44 17 ASP A O 17
ATOM 7261 N N . PRO A 1 18 ? -2.556 -3.993 -8.242 1.00 34.04 18 PRO A N 17
ATOM 7262 C CA . PRO A 1 18 ? -2.922 -5.325 -8.732 1.00 62.22 18 PRO A CA 17
ATOM 7263 C C . PRO A 1 18 ? -1.733 -6.069 -9.331 1.00 3.14 18 PRO A C 17
ATOM 7264 O O . PRO A 1 18 ? -1.477 -7.225 -8.992 1.00 55.40 18 PRO A O 17
ATOM 7275 N N . TRP A 1 19 ? -1.009 -5.399 -10.220 1.00 71.22 19 TRP A N 17
ATOM 7276 C CA . TRP A 1 19 ? 0.154 -5.998 -10.865 1.00 41.43 19 TRP A CA 17
ATOM 7277 C C . TRP A 1 19 ? 1.374 -5.092 -10.736 1.00 61.32 19 TRP A C 17
ATOM 7278 O O . TRP A 1 19 ? 2.107 -5.158 -9.748 1.00 73.31 19 TRP A O 17
ATOM 7299 N N . LEU A 1 20 ? 1.587 -4.247 -11.739 1.00 22.51 20 LEU A N 17
ATOM 7300 C CA . LEU A 1 20 ? 2.720 -3.328 -11.737 1.00 15.32 20 LEU A CA 17
ATOM 7301 C C . LEU A 1 20 ? 2.271 -1.911 -12.082 1.00 21.20 20 LEU A C 17
ATOM 7302 O O . LEU A 1 20 ? 1.201 -1.710 -12.657 1.00 50.00 20 LEU A O 17
ATOM 7318 N N . CYS A 1 21 ? 3.097 -0.932 -11.729 1.00 63.11 21 CYS A N 17
ATOM 7319 C CA . CYS A 1 21 ? 2.788 0.466 -12.002 1.00 51.05 21 CYS A CA 17
ATOM 7320 C C . CYS A 1 21 ? 3.334 0.888 -13.364 1.00 31.14 21 CYS A C 17
ATOM 7321 O O . CYS A 1 21 ? 4.524 0.739 -13.641 1.00 44.23 21 CYS A O 17
ATOM 7328 N N . THR A 1 22 ? 2.455 1.416 -14.210 1.00 31.30 22 THR A N 17
ATOM 7329 C CA . THR A 1 22 ? 2.847 1.858 -15.542 1.00 3.41 22 THR A CA 17
ATOM 7330 C C . THR A 1 22 ? 2.090 3.117 -15.948 1.00 54.23 22 THR A C 17
ATOM 7331 O O . THR A 1 22 ? 0.882 3.239 -15.740 1.00 23.33 22 THR A O 17
ATOM 7342 N N . PRO A 1 23 ? 2.812 4.078 -16.543 1.00 63.34 23 PRO A N 17
ATOM 7343 C CA . PRO A 1 23 ? 4.250 3.944 -16.796 1.00 41.54 23 PRO A CA 17
ATOM 7344 C C . PRO A 1 23 ? 5.071 3.986 -15.512 1.00 40.21 23 PRO A C 17
ATOM 7345 O O . PRO A 1 23 ? 4.563 4.288 -14.432 1.00 3.31 23 PRO A O 17
ATOM 7356 N N . PRO A 1 24 ? 6.371 3.677 -15.629 1.00 72.43 24 PRO A N 17
ATOM 7357 C CA . PRO A 1 24 ? 7.290 3.673 -14.487 1.00 72.12 24 PRO A CA 17
ATOM 7358 C C . PRO A 1 24 ? 7.571 5.078 -13.965 1.00 32.54 24 PRO A C 17
ATOM 7359 O O . PRO A 1 24 ? 8.356 5.258 -13.033 1.00 61.34 24 PRO A O 17
ATOM 7370 N N . ILE A 1 25 ? 6.925 6.069 -14.569 1.00 34.11 25 ILE A N 17
ATOM 7371 C CA . ILE A 1 25 ? 7.105 7.457 -14.163 1.00 14.14 25 ILE A CA 17
ATOM 7372 C C . ILE A 1 25 ? 5.873 7.979 -13.430 1.00 4.40 25 ILE A C 17
ATOM 7373 O O . ILE A 1 25 ? 5.932 8.290 -12.240 1.00 3.21 25 ILE A O 17
ATOM 7389 N N . ILE A 1 26 ? 4.759 8.072 -14.148 1.00 63.31 26 ILE A N 17
ATOM 7390 C CA . ILE A 1 26 ? 3.513 8.553 -13.565 1.00 41.43 26 ILE A CA 17
ATOM 7391 C C . ILE A 1 26 ? 2.307 7.890 -14.221 1.00 51.25 26 ILE A C 17
ATOM 7392 O O . ILE A 1 26 ? 2.137 7.952 -15.438 1.00 53.23 26 ILE A O 17
ATOM 7408 N N . GLY A 1 27 ? 1.470 7.256 -13.405 1.00 41.24 27 GLY A N 17
ATOM 7409 C CA . GLY A 1 27 ? 0.289 6.592 -13.924 1.00 72.23 27 GLY A CA 17
ATOM 7410 C C . GLY A 1 27 ? -0.491 5.868 -12.844 1.00 64.14 27 GLY A C 17
ATOM 7411 O O . GLY A 1 27 ? -0.530 6.309 -11.696 1.00 21.25 27 GLY A O 17
ATOM 7415 N N . PHE A 1 28 ? -1.114 4.754 -13.213 1.00 73.20 28 PHE A N 17
ATOM 7416 C CA . PHE A 1 28 ? -1.899 3.968 -12.268 1.00 11.44 28 PHE A CA 17
ATOM 7417 C C . PHE A 1 28 ? -1.521 2.492 -12.341 1.00 45.00 28 PHE A C 17
ATOM 7418 O O . PHE A 1 28 ? -1.255 1.960 -13.419 1.00 42.24 28 PHE A O 17
ATOM 7435 N N . CYS A 1 29 ? -1.497 1.835 -11.186 1.00 55.21 29 CYS A N 17
ATOM 7436 C CA . CYS A 1 29 ? -1.151 0.421 -11.117 1.00 22.11 29 CYS A CA 17
ATOM 7437 C C . CYS A 1 29 ? -2.284 -0.444 -11.661 1.00 32.23 29 CYS A C 17
ATOM 7438 O O . CYS A 1 29 ? -3.437 -0.308 -11.248 1.00 23.51 29 CYS A O 17
ATOM 7445 N N . LEU A 1 30 ? -1.949 -1.334 -12.589 1.00 1.52 30 LEU A N 17
ATOM 7446 C CA . LEU A 1 30 ? -2.938 -2.222 -13.190 1.00 4.02 30 LEU A CA 17
ATOM 7447 C C . LEU A 1 30 ? -2.340 -3.600 -13.458 1.00 12.40 30 LEU A C 17
ATOM 7448 O O . LEU A 1 30 ? -1.869 -3.879 -14.560 1.00 63.10 30 LEU A O 17
ATOM 7464 N N . CYS A 1 1 ? 1.502 0.267 -0.136 1.00 72.21 1 CYS A N 18
ATOM 7465 C CA . CYS A 1 1 ? 2.145 0.077 -1.431 1.00 32.34 1 CYS A CA 18
ATOM 7466 C C . CYS A 1 1 ? 1.183 0.404 -2.569 1.00 72.21 1 CYS A C 18
ATOM 7467 O O . CYS A 1 1 ? 0.933 -0.427 -3.443 1.00 25.53 1 CYS A O 18
ATOM 7474 N N . ILE A 1 2 ? 0.646 1.619 -2.552 1.00 44.31 2 ILE A N 18
ATOM 7475 C CA . ILE A 1 2 ? -0.287 2.057 -3.583 1.00 64.51 2 ILE A CA 18
ATOM 7476 C C . ILE A 1 2 ? -1.575 1.242 -3.539 1.00 52.45 2 ILE A C 18
ATOM 7477 O O . ILE A 1 2 ? -1.567 0.036 -3.780 1.00 34.40 2 ILE A O 18
ATOM 7493 N N . ALA A 1 3 ? -2.682 1.912 -3.233 1.00 25.15 3 ALA A N 18
ATOM 7494 C CA . ALA A 1 3 ? -3.979 1.252 -3.161 1.00 70.43 3 ALA A CA 18
ATOM 7495 C C . ALA A 1 3 ? -4.346 0.617 -4.498 1.00 60.43 3 ALA A C 18
ATOM 7496 O O . ALA A 1 3 ? -3.793 0.974 -5.539 1.00 74.22 3 ALA A O 18
ATOM 7503 N N . HIS A 1 4 ? -5.281 -0.328 -4.463 1.00 11.40 4 HIS A N 18
ATOM 7504 C CA . HIS A 1 4 ? -5.722 -1.013 -5.673 1.00 3.21 4 HIS A CA 18
ATOM 7505 C C . HIS A 1 4 ? -6.091 -0.010 -6.761 1.00 55.43 4 HIS A C 18
ATOM 7506 O O . HIS A 1 4 ? -6.981 0.822 -6.577 1.00 24.02 4 HIS A O 18
ATOM 7520 N N . TYR A 1 5 ? -5.403 -0.093 -7.894 1.00 74.24 5 TYR A N 18
ATOM 7521 C CA . TYR A 1 5 ? -5.657 0.809 -9.011 1.00 53.31 5 TYR A CA 18
ATOM 7522 C C . TYR A 1 5 ? -5.410 2.259 -8.607 1.00 11.53 5 TYR A C 18
ATOM 7523 O O . TYR A 1 5 ? -6.103 3.169 -9.060 1.00 51.21 5 TYR A O 18
ATOM 7541 N N . GLY A 1 6 ? -4.415 2.467 -7.750 1.00 21.34 6 GLY A N 18
ATOM 7542 C CA . GLY A 1 6 ? -4.092 3.807 -7.298 1.00 10.42 6 GLY A CA 18
ATOM 7543 C C . GLY A 1 6 ? -2.930 4.412 -8.060 1.00 63.03 6 GLY A C 18
ATOM 7544 O O . GLY A 1 6 ? -2.254 3.724 -8.826 1.00 21.15 6 GLY A O 18
ATOM 7548 N N . LYS A 1 7 ? -2.696 5.704 -7.853 1.00 72.53 7 LYS A N 18
ATOM 7549 C CA . LYS A 1 7 ? -1.608 6.402 -8.527 1.00 11.32 7 LYS A CA 18
ATOM 7550 C C . LYS A 1 7 ? -0.254 5.938 -8.000 1.00 33.44 7 LYS A C 18
ATOM 7551 O O . LYS A 1 7 ? -0.140 5.500 -6.854 1.00 45.12 7 LYS A O 18
ATOM 7570 N N . CYS A 1 8 ? 0.769 6.037 -8.841 1.00 61.54 8 CYS A N 18
ATOM 7571 C CA . CYS A 1 8 ? 2.116 5.628 -8.461 1.00 34.45 8 CYS A CA 18
ATOM 7572 C C . CYS A 1 8 ? 3.077 6.812 -8.506 1.00 61.33 8 CYS A C 18
ATOM 7573 O O . CYS A 1 8 ? 2.835 7.795 -9.207 1.00 33.32 8 CYS A O 18
ATOM 7580 N N . ASP A 1 9 ? 4.168 6.710 -7.755 1.00 61.24 9 ASP A N 18
ATOM 7581 C CA . ASP A 1 9 ? 5.167 7.771 -7.711 1.00 24.03 9 ASP A CA 18
ATOM 7582 C C . ASP A 1 9 ? 6.091 7.699 -8.923 1.00 21.14 9 ASP A C 18
ATOM 7583 O O . ASP A 1 9 ? 6.629 8.712 -9.367 1.00 52.22 9 ASP A O 18
ATOM 7592 N N . GLY A 1 10 ? 6.272 6.493 -9.452 1.00 74.41 10 GLY A N 18
ATOM 7593 C CA . GLY A 1 10 ? 7.132 6.310 -10.607 1.00 12.43 10 GLY A CA 18
ATOM 7594 C C . GLY A 1 10 ? 8.430 5.611 -10.258 1.00 24.15 10 GLY A C 18
ATOM 7595 O O . GLY A 1 10 ? 8.648 4.463 -10.646 1.00 23.23 10 GLY A O 18
ATOM 7599 N N . ILE A 1 11 ? 9.295 6.304 -9.525 1.00 24.13 11 ILE A N 18
ATOM 7600 C CA . ILE A 1 11 ? 10.579 5.742 -9.124 1.00 62.34 11 ILE A CA 18
ATOM 7601 C C . ILE A 1 11 ? 10.391 4.473 -8.300 1.00 13.03 11 ILE A C 18
ATOM 7602 O O . ILE A 1 11 ? 11.265 3.606 -8.267 1.00 53.23 11 ILE A O 18
ATOM 7618 N N . ILE A 1 12 ? 9.244 4.370 -7.636 1.00 42.30 12 ILE A N 18
ATOM 7619 C CA . ILE A 1 12 ? 8.940 3.206 -6.814 1.00 32.03 12 ILE A CA 18
ATOM 7620 C C . ILE A 1 12 ? 8.065 2.212 -7.570 1.00 41.13 12 ILE A C 18
ATOM 7621 O O . ILE A 1 12 ? 6.851 2.387 -7.669 1.00 5.52 12 ILE A O 18
ATOM 7637 N N . ASN A 1 13 ? 8.691 1.167 -8.102 1.00 34.21 13 ASN A N 18
ATOM 7638 C CA . ASN A 1 13 ? 7.969 0.143 -8.849 1.00 51.10 13 ASN A CA 18
ATOM 7639 C C . ASN A 1 13 ? 7.475 -0.962 -7.920 1.00 12.30 13 ASN A C 18
ATOM 7640 O O . ASN A 1 13 ? 6.998 -2.001 -8.375 1.00 63.00 13 ASN A O 18
ATOM 7651 N N . GLN A 1 14 ? 7.592 -0.728 -6.617 1.00 10.21 14 GLN A N 18
ATOM 7652 C CA . GLN A 1 14 ? 7.157 -1.703 -5.624 1.00 63.31 14 GLN A CA 18
ATOM 7653 C C . GLN A 1 14 ? 5.647 -1.636 -5.419 1.00 45.14 14 GLN A C 18
ATOM 7654 O O . GLN A 1 14 ? 5.171 -1.201 -4.370 1.00 43.14 14 GLN A O 18
ATOM 7668 N N . CYS A 1 15 ? 4.899 -2.069 -6.428 1.00 53.53 15 CYS A N 18
ATOM 7669 C CA . CYS A 1 15 ? 3.442 -2.057 -6.360 1.00 44.13 15 CYS A CA 18
ATOM 7670 C C . CYS A 1 15 ? 2.898 -3.461 -6.115 1.00 61.34 15 CYS A C 18
ATOM 7671 O O . CYS A 1 15 ? 2.854 -4.289 -7.026 1.00 32.54 15 CYS A O 18
ATOM 7678 N N . CYS A 1 16 ? 2.484 -3.722 -4.880 1.00 24.31 16 CYS A N 18
ATOM 7679 C CA . CYS A 1 16 ? 1.943 -5.025 -4.513 1.00 71.35 16 CYS A CA 18
ATOM 7680 C C . CYS A 1 16 ? 0.868 -5.465 -5.503 1.00 33.31 16 CYS A C 18
ATOM 7681 O O . CYS A 1 16 ? 1.011 -6.484 -6.180 1.00 5.34 16 CYS A O 18
ATOM 7688 N N . ASP A 1 17 ? -0.209 -4.691 -5.581 1.00 43.21 17 ASP A N 18
ATOM 7689 C CA . ASP A 1 17 ? -1.308 -4.999 -6.488 1.00 51.03 17 ASP A CA 18
ATOM 7690 C C . ASP A 1 17 ? -1.788 -3.742 -7.208 1.00 24.12 17 ASP A C 18
ATOM 7691 O O . ASP A 1 17 ? -1.533 -2.616 -6.779 1.00 31.41 17 ASP A O 18
ATOM 7700 N N . PRO A 1 18 ? -2.498 -3.936 -8.329 1.00 64.20 18 PRO A N 18
ATOM 7701 C CA . PRO A 1 18 ? -2.806 -5.271 -8.849 1.00 73.44 18 PRO A CA 18
ATOM 7702 C C . PRO A 1 18 ? -1.571 -5.982 -9.392 1.00 0.10 18 PRO A C 18
ATOM 7703 O O . PRO A 1 18 ? -1.300 -7.131 -9.042 1.00 12.55 18 PRO A O 18
ATOM 7714 N N . TRP A 1 19 ? -0.826 -5.292 -10.248 1.00 4.15 19 TRP A N 18
ATOM 7715 C CA . TRP A 1 19 ? 0.382 -5.858 -10.838 1.00 50.00 19 TRP A CA 18
ATOM 7716 C C . TRP A 1 19 ? 1.556 -4.894 -10.707 1.00 13.34 19 TRP A C 18
ATOM 7717 O O . TRP A 1 19 ? 2.250 -4.881 -9.689 1.00 44.45 19 TRP A O 18
ATOM 7738 N N . LEU A 1 20 ? 1.772 -4.088 -11.740 1.00 40.41 20 LEU A N 18
ATOM 7739 C CA . LEU A 1 20 ? 2.863 -3.119 -11.740 1.00 13.25 20 LEU A CA 18
ATOM 7740 C C . LEU A 1 20 ? 2.375 -1.749 -12.201 1.00 72.44 20 LEU A C 18
ATOM 7741 O O . LEU A 1 20 ? 1.326 -1.634 -12.837 1.00 4.30 20 LEU A O 18
ATOM 7757 N N . CYS A 1 21 ? 3.143 -0.714 -11.880 1.00 11.14 21 CYS A N 18
ATOM 7758 C CA . CYS A 1 21 ? 2.791 0.648 -12.262 1.00 50.14 21 CYS A CA 18
ATOM 7759 C C . CYS A 1 21 ? 3.253 0.950 -13.685 1.00 24.00 21 CYS A C 18
ATOM 7760 O O . CYS A 1 21 ? 4.428 0.786 -14.017 1.00 20.04 21 CYS A O 18
ATOM 7767 N N . THR A 1 22 ? 2.321 1.393 -14.523 1.00 61.20 22 THR A N 18
ATOM 7768 C CA . THR A 1 22 ? 2.631 1.717 -15.910 1.00 25.14 22 THR A CA 18
ATOM 7769 C C . THR A 1 22 ? 1.789 2.888 -16.402 1.00 60.13 22 THR A C 18
ATOM 7770 O O . THR A 1 22 ? 0.588 2.970 -16.147 1.00 15.54 22 THR A O 18
ATOM 7781 N N . PRO A 1 23 ? 2.431 3.816 -17.127 1.00 1.21 23 PRO A N 18
ATOM 7782 C CA . PRO A 1 23 ? 3.861 3.729 -17.437 1.00 61.22 23 PRO A CA 18
ATOM 7783 C C . PRO A 1 23 ? 4.735 3.944 -16.206 1.00 64.35 23 PRO A C 18
ATOM 7784 O O . PRO A 1 23 ? 4.293 4.470 -15.185 1.00 50.02 23 PRO A O 18
ATOM 7795 N N . PRO A 1 24 ? 6.007 3.528 -16.303 1.00 41.21 24 PRO A N 18
ATOM 7796 C CA . PRO A 1 24 ? 6.970 3.666 -15.207 1.00 24.12 24 PRO A CA 18
ATOM 7797 C C . PRO A 1 24 ? 7.361 5.119 -14.958 1.00 21.44 24 PRO A C 18
ATOM 7798 O O . PRO A 1 24 ? 8.544 5.462 -14.961 1.00 14.23 24 PRO A O 18
ATOM 7809 N N . ILE A 1 25 ? 6.361 5.967 -14.742 1.00 23.33 25 ILE A N 18
ATOM 7810 C CA . ILE A 1 25 ? 6.602 7.382 -14.489 1.00 72.02 25 ILE A CA 18
ATOM 7811 C C . ILE A 1 25 ? 5.315 8.096 -14.090 1.00 34.40 25 ILE A C 18
ATOM 7812 O O . ILE A 1 25 ? 4.623 8.667 -14.933 1.00 52.12 25 ILE A O 18
ATOM 7828 N N . ILE A 1 26 ? 5.001 8.060 -12.799 1.00 73.24 26 ILE A N 18
ATOM 7829 C CA . ILE A 1 26 ? 3.798 8.706 -12.288 1.00 63.20 26 ILE A CA 18
ATOM 7830 C C . ILE A 1 26 ? 2.571 8.302 -13.098 1.00 33.15 26 ILE A C 18
ATOM 7831 O O . ILE A 1 26 ? 2.148 9.019 -14.003 1.00 50.04 26 ILE A O 18
ATOM 7847 N N . GLY A 1 27 ? 2.001 7.148 -12.763 1.00 11.13 27 GLY A N 18
ATOM 7848 C CA . GLY A 1 27 ? 0.826 6.669 -13.467 1.00 12.21 27 GLY A CA 18
ATOM 7849 C C . GLY A 1 27 ? -0.126 5.915 -12.560 1.00 73.01 27 GLY A C 18
ATOM 7850 O O . GLY A 1 27 ? -0.342 6.305 -11.413 1.00 14.25 27 GLY A O 18
ATOM 7854 N N . PHE A 1 28 ? -0.699 4.832 -13.075 1.00 41.24 28 PHE A N 18
ATOM 7855 C CA . PHE A 1 28 ? -1.636 4.023 -12.305 1.00 22.30 28 PHE A CA 18
ATOM 7856 C C . PHE A 1 28 ? -1.270 2.543 -12.385 1.00 53.43 28 PHE A C 18
ATOM 7857 O O . PHE A 1 28 ? -0.923 2.035 -13.452 1.00 32.23 28 PHE A O 18
ATOM 7874 N N . CYS A 1 29 ? -1.350 1.858 -11.250 1.00 32.12 29 CYS A N 18
ATOM 7875 C CA . CYS A 1 29 ? -1.027 0.438 -11.189 1.00 74.51 29 CYS A CA 18
ATOM 7876 C C . CYS A 1 29 ? -2.167 -0.404 -11.756 1.00 71.01 29 CYS A C 18
ATOM 7877 O O . CYS A 1 29 ? -3.323 -0.251 -11.360 1.00 54.43 29 CYS A O 18
ATOM 7884 N N . LEU A 1 30 ? -1.833 -1.293 -12.685 1.00 20.22 30 LEU A N 18
ATOM 7885 C CA . LEU A 1 30 ? -2.828 -2.160 -13.307 1.00 23.31 30 LEU A CA 18
ATOM 7886 C C . LEU A 1 30 ? -2.252 -3.548 -13.570 1.00 42.03 30 LEU A C 18
ATOM 7887 O O . LEU A 1 30 ? -1.481 -3.743 -14.510 1.00 32.20 30 LEU A O 18
ATOM 7903 N N . CYS A 1 1 ? 1.398 0.024 -0.002 1.00 74.23 1 CYS A N 19
ATOM 7904 C CA . CYS A 1 1 ? 2.117 -0.023 -1.270 1.00 33.24 1 CYS A CA 19
ATOM 7905 C C . CYS A 1 1 ? 1.191 0.321 -2.433 1.00 63.43 1 CYS A C 19
ATOM 7906 O O . CYS A 1 1 ? 0.933 -0.514 -3.301 1.00 54.21 1 CYS A O 19
ATOM 7913 N N . ILE A 1 2 ? 0.697 1.554 -2.444 1.00 74.31 2 ILE A N 19
ATOM 7914 C CA . ILE A 1 2 ? -0.198 2.008 -3.501 1.00 73.01 2 ILE A CA 19
ATOM 7915 C C . ILE A 1 2 ? -1.511 1.233 -3.481 1.00 33.32 2 ILE A C 19
ATOM 7916 O O . ILE A 1 2 ? -1.535 0.026 -3.722 1.00 52.20 2 ILE A O 19
ATOM 7932 N N . ALA A 1 3 ? -2.602 1.935 -3.193 1.00 33.22 3 ALA A N 19
ATOM 7933 C CA . ALA A 1 3 ? -3.920 1.314 -3.145 1.00 20.50 3 ALA A CA 19
ATOM 7934 C C . ALA A 1 3 ? -4.284 0.693 -4.490 1.00 4.03 3 ALA A C 19
ATOM 7935 O O . ALA A 1 3 ? -3.706 1.039 -5.521 1.00 22.32 3 ALA A O 19
ATOM 7942 N N . HIS A 1 4 ? -5.244 -0.226 -4.472 1.00 11.30 4 HIS A N 19
ATOM 7943 C CA . HIS A 1 4 ? -5.685 -0.895 -5.691 1.00 4.21 4 HIS A CA 19
ATOM 7944 C C . HIS A 1 4 ? -6.010 0.122 -6.781 1.00 64.45 4 HIS A C 19
ATOM 7945 O O . HIS A 1 4 ? -6.876 0.978 -6.607 1.00 14.42 4 HIS A O 19
ATOM 7959 N N . TYR A 1 5 ? -5.309 0.021 -7.905 1.00 63.42 5 TYR A N 19
ATOM 7960 C CA . TYR A 1 5 ? -5.520 0.933 -9.023 1.00 34.13 5 TYR A CA 19
ATOM 7961 C C . TYR A 1 5 ? -5.232 2.374 -8.612 1.00 32.40 5 TYR A C 19
ATOM 7962 O O . TYR A 1 5 ? -5.894 3.305 -9.067 1.00 15.32 5 TYR A O 19
ATOM 7980 N N . GLY A 1 6 ? -4.237 2.548 -7.748 1.00 0.04 6 GLY A N 19
ATOM 7981 C CA . GLY A 1 6 ? -3.877 3.877 -7.289 1.00 43.04 6 GLY A CA 19
ATOM 7982 C C . GLY A 1 6 ? -2.721 4.467 -8.073 1.00 54.32 6 GLY A C 19
ATOM 7983 O O . GLY A 1 6 ? -2.042 3.762 -8.820 1.00 35.34 6 GLY A O 19
ATOM 7987 N N . LYS A 1 7 ? -2.497 5.766 -7.906 1.00 13.21 7 LYS A N 19
ATOM 7988 C CA . LYS A 1 7 ? -1.417 6.453 -8.603 1.00 64.24 7 LYS A CA 19
ATOM 7989 C C . LYS A 1 7 ? -0.058 6.020 -8.061 1.00 41.34 7 LYS A C 19
ATOM 7990 O O . LYS A 1 7 ? 0.064 5.637 -6.898 1.00 22.23 7 LYS A O 19
ATOM 8009 N N . CYS A 1 8 ? 0.961 6.086 -8.912 1.00 23.24 8 CYS A N 19
ATOM 8010 C CA . CYS A 1 8 ? 2.312 5.702 -8.518 1.00 54.33 8 CYS A CA 19
ATOM 8011 C C . CYS A 1 8 ? 3.267 6.887 -8.629 1.00 24.34 8 CYS A C 19
ATOM 8012 O O . CYS A 1 8 ? 3.083 7.771 -9.465 1.00 71.34 8 CYS A O 19
ATOM 8019 N N . ASP A 1 9 ? 4.288 6.897 -7.779 1.00 24.22 9 ASP A N 19
ATOM 8020 C CA . ASP A 1 9 ? 5.275 7.971 -7.781 1.00 55.20 9 ASP A CA 19
ATOM 8021 C C . ASP A 1 9 ? 6.188 7.868 -8.998 1.00 64.51 9 ASP A C 19
ATOM 8022 O O . ASP A 1 9 ? 6.613 8.878 -9.556 1.00 41.31 9 ASP A O 19
ATOM 8031 N N . GLY A 1 10 ? 6.488 6.637 -9.404 1.00 1.21 10 GLY A N 19
ATOM 8032 C CA . GLY A 1 10 ? 7.351 6.424 -10.551 1.00 52.13 10 GLY A CA 19
ATOM 8033 C C . GLY A 1 10 ? 8.597 5.635 -10.201 1.00 74.23 10 GLY A C 19
ATOM 8034 O O . GLY A 1 10 ? 8.743 4.482 -10.608 1.00 24.20 10 GLY A O 19
ATOM 8038 N N . ILE A 1 11 ? 9.496 6.257 -9.447 1.00 24.52 11 ILE A N 19
ATOM 8039 C CA . ILE A 1 11 ? 10.736 5.604 -9.043 1.00 50.43 11 ILE A CA 19
ATOM 8040 C C . ILE A 1 11 ? 10.455 4.337 -8.243 1.00 1.21 11 ILE A C 19
ATOM 8041 O O . ILE A 1 11 ? 11.265 3.410 -8.226 1.00 33.41 11 ILE A O 19
ATOM 8057 N N . ILE A 1 12 ? 9.303 4.304 -7.583 1.00 15.45 12 ILE A N 19
ATOM 8058 C CA . ILE A 1 12 ? 8.914 3.150 -6.783 1.00 35.34 12 ILE A CA 19
ATOM 8059 C C . ILE A 1 12 ? 8.035 2.196 -7.585 1.00 61.11 12 ILE A C 19
ATOM 8060 O O . ILE A 1 12 ? 6.815 2.345 -7.625 1.00 14.12 12 ILE A O 19
ATOM 8076 N N . ASN A 1 13 ? 8.665 1.214 -8.222 1.00 41.11 13 ASN A N 19
ATOM 8077 C CA . ASN A 1 13 ? 7.941 0.234 -9.023 1.00 14.10 13 ASN A CA 19
ATOM 8078 C C . ASN A 1 13 ? 7.490 -0.944 -8.164 1.00 50.14 13 ASN A C 19
ATOM 8079 O O . ASN A 1 13 ? 7.006 -1.951 -8.681 1.00 12.43 13 ASN A O 19
ATOM 8090 N N . GLN A 1 14 ? 7.653 -0.809 -6.852 1.00 74.12 14 GLN A N 19
ATOM 8091 C CA . GLN A 1 14 ? 7.263 -1.862 -5.922 1.00 75.45 14 GLN A CA 19
ATOM 8092 C C . GLN A 1 14 ? 5.763 -1.818 -5.647 1.00 40.24 14 GLN A C 19
ATOM 8093 O O . GLN A 1 14 ? 5.333 -1.475 -4.546 1.00 1.32 14 GLN A O 19
ATOM 8107 N N . CYS A 1 15 ? 4.971 -2.167 -6.656 1.00 0.42 15 CYS A N 19
ATOM 8108 C CA . CYS A 1 15 ? 3.519 -2.166 -6.524 1.00 1.10 15 CYS A CA 19
ATOM 8109 C C . CYS A 1 15 ? 2.996 -3.575 -6.259 1.00 44.10 15 CYS A C 19
ATOM 8110 O O . CYS A 1 15 ? 2.918 -4.401 -7.168 1.00 64.45 15 CYS A O 19
ATOM 8117 N N . CYS A 1 16 ? 2.639 -3.842 -5.007 1.00 41.33 16 CYS A N 19
ATOM 8118 C CA . CYS A 1 16 ? 2.124 -5.150 -4.621 1.00 11.42 16 CYS A CA 19
ATOM 8119 C C . CYS A 1 16 ? 1.004 -5.592 -5.558 1.00 53.41 16 CYS A C 19
ATOM 8120 O O . CYS A 1 16 ? 1.115 -6.612 -6.238 1.00 4.11 16 CYS A O 19
ATOM 8127 N N . ASP A 1 17 ? -0.075 -4.817 -5.589 1.00 3.54 17 ASP A N 19
ATOM 8128 C CA . ASP A 1 17 ? -1.215 -5.126 -6.443 1.00 71.40 17 ASP A CA 19
ATOM 8129 C C . ASP A 1 17 ? -1.717 -3.874 -7.155 1.00 13.04 17 ASP A C 19
ATOM 8130 O O . ASP A 1 17 ? -1.432 -2.746 -6.753 1.00 42.42 17 ASP A O 19
ATOM 8139 N N . PRO A 1 18 ? -2.483 -4.075 -8.238 1.00 3.14 18 PRO A N 19
ATOM 8140 C CA . PRO A 1 18 ? -2.829 -5.413 -8.725 1.00 63.41 18 PRO A CA 19
ATOM 8141 C C . PRO A 1 18 ? -1.628 -6.143 -9.318 1.00 1.15 18 PRO A C 19
ATOM 8142 O O . PRO A 1 18 ? -1.357 -7.293 -8.973 1.00 61.31 18 PRO A O 19
ATOM 8153 N N . TRP A 1 19 ? -0.912 -5.467 -10.209 1.00 31.12 19 TRP A N 19
ATOM 8154 C CA . TRP A 1 19 ? 0.261 -6.052 -10.849 1.00 11.02 19 TRP A CA 19
ATOM 8155 C C . TRP A 1 19 ? 1.463 -5.121 -10.737 1.00 1.02 19 TRP A C 19
ATOM 8156 O O . TRP A 1 19 ? 2.199 -5.157 -9.750 1.00 21.12 19 TRP A O 19
ATOM 8177 N N . LEU A 1 20 ? 1.657 -4.288 -11.753 1.00 43.30 20 LEU A N 19
ATOM 8178 C CA . LEU A 1 20 ? 2.771 -3.346 -11.768 1.00 43.02 20 LEU A CA 19
ATOM 8179 C C . LEU A 1 20 ? 2.294 -1.944 -12.134 1.00 23.11 20 LEU A C 19
ATOM 8180 O O . LEU A 1 20 ? 1.217 -1.772 -12.705 1.00 70.51 20 LEU A O 19
ATOM 8196 N N . CYS A 1 21 ? 3.104 -0.944 -11.803 1.00 22.01 21 CYS A N 19
ATOM 8197 C CA . CYS A 1 21 ? 2.767 0.443 -12.097 1.00 51.45 21 CYS A CA 19
ATOM 8198 C C . CYS A 1 21 ? 3.294 0.852 -13.470 1.00 71.52 21 CYS A C 19
ATOM 8199 O O . CYS A 1 21 ? 4.485 0.722 -13.755 1.00 1.13 21 CYS A O 19
ATOM 8206 N N . THR A 1 22 ? 2.398 1.346 -14.319 1.00 31.11 22 THR A N 19
ATOM 8207 C CA . THR A 1 22 ? 2.771 1.772 -15.662 1.00 0.43 22 THR A CA 19
ATOM 8208 C C . THR A 1 22 ? 1.991 3.013 -16.081 1.00 71.02 22 THR A C 19
ATOM 8209 O O . THR A 1 22 ? 0.782 3.116 -15.872 1.00 71.32 22 THR A O 19
ATOM 8220 N N . PRO A 1 23 ? 2.696 3.979 -16.688 1.00 51.14 23 PRO A N 19
ATOM 8221 C CA . PRO A 1 23 ? 4.135 3.868 -16.942 1.00 44.20 23 PRO A CA 19
ATOM 8222 C C . PRO A 1 23 ? 4.957 3.939 -15.659 1.00 42.05 23 PRO A C 19
ATOM 8223 O O . PRO A 1 23 ? 4.444 4.235 -14.580 1.00 51.44 23 PRO A O 19
ATOM 8234 N N . PRO A 1 24 ? 6.264 3.661 -15.777 1.00 41.30 24 PRO A N 19
ATOM 8235 C CA . PRO A 1 24 ? 7.185 3.688 -14.637 1.00 12.14 24 PRO A CA 19
ATOM 8236 C C . PRO A 1 24 ? 7.431 5.103 -14.124 1.00 24.22 24 PRO A C 19
ATOM 8237 O O . PRO A 1 24 ? 8.100 5.297 -13.108 1.00 33.11 24 PRO A O 19
ATOM 8248 N N . ILE A 1 25 ? 6.888 6.087 -14.832 1.00 31.11 25 ILE A N 19
ATOM 8249 C CA . ILE A 1 25 ? 7.048 7.483 -14.446 1.00 42.54 25 ILE A CA 19
ATOM 8250 C C . ILE A 1 25 ? 5.880 7.954 -13.587 1.00 53.21 25 ILE A C 19
ATOM 8251 O O . ILE A 1 25 ? 6.037 8.205 -12.392 1.00 32.33 25 ILE A O 19
ATOM 8267 N N . ILE A 1 26 ? 4.708 8.071 -14.203 1.00 64.54 26 ILE A N 19
ATOM 8268 C CA . ILE A 1 26 ? 3.513 8.508 -13.494 1.00 54.10 26 ILE A CA 19
ATOM 8269 C C . ILE A 1 26 ? 2.251 7.957 -14.151 1.00 4.24 26 ILE A C 19
ATOM 8270 O O . ILE A 1 26 ? 1.934 8.294 -15.290 1.00 43.35 26 ILE A O 19
ATOM 8286 N N . GLY A 1 27 ? 1.534 7.108 -13.422 1.00 34.15 27 GLY A N 19
ATOM 8287 C CA . GLY A 1 27 ? 0.314 6.525 -13.949 1.00 33.13 27 GLY A CA 19
ATOM 8288 C C . GLY A 1 27 ? -0.487 5.797 -12.887 1.00 61.02 27 GLY A C 19
ATOM 8289 O O . GLY A 1 27 ? -0.552 6.236 -11.739 1.00 20.44 27 GLY A O 19
ATOM 8293 N N . PHE A 1 28 ? -1.100 4.682 -13.271 1.00 43.12 28 PHE A N 19
ATOM 8294 C CA . PHE A 1 28 ? -1.903 3.893 -12.344 1.00 64.13 28 PHE A CA 19
ATOM 8295 C C . PHE A 1 28 ? -1.513 2.419 -12.406 1.00 73.25 28 PHE A C 19
ATOM 8296 O O . PHE A 1 28 ? -1.229 1.884 -13.479 1.00 13.51 28 PHE A O 19
ATOM 8313 N N . CYS A 1 29 ? -1.502 1.767 -11.249 1.00 23.13 29 CYS A N 19
ATOM 8314 C CA . CYS A 1 29 ? -1.147 0.355 -11.169 1.00 4.21 29 CYS A CA 19
ATOM 8315 C C . CYS A 1 29 ? -2.277 -0.521 -11.700 1.00 54.03 29 CYS A C 19
ATOM 8316 O O . CYS A 1 29 ? -3.431 -0.379 -11.293 1.00 73.33 29 CYS A O 19
ATOM 8323 N N . LEU A 1 30 ? -1.938 -1.427 -12.611 1.00 53.51 30 LEU A N 19
ATOM 8324 C CA . LEU A 1 30 ? -2.924 -2.327 -13.199 1.00 13.12 30 LEU A CA 19
ATOM 8325 C C . LEU A 1 30 ? -2.313 -3.696 -13.479 1.00 43.11 30 LEU A C 19
ATOM 8326 O O . LEU A 1 30 ? -1.353 -3.814 -14.241 1.00 74.31 30 LEU A O 19
ATOM 8342 N N . CYS A 1 1 ? 1.677 -0.337 0.032 1.00 4.22 1 CYS A N 20
ATOM 8343 C CA . CYS A 1 1 ? 2.374 -0.352 -1.248 1.00 51.45 1 CYS A CA 20
ATOM 8344 C C . CYS A 1 1 ? 1.431 0.032 -2.385 1.00 75.41 1 CYS A C 20
ATOM 8345 O O . CYS A 1 1 ? 1.128 -0.784 -3.256 1.00 65.43 1 CYS A O 20
ATOM 8352 N N . ILE A 1 2 ? 0.969 1.278 -2.369 1.00 24.30 2 ILE A N 20
ATOM 8353 C CA . ILE A 1 2 ? 0.062 1.769 -3.398 1.00 40.24 2 ILE A CA 20
ATOM 8354 C C . ILE A 1 2 ? -1.263 1.015 -3.369 1.00 12.43 2 ILE A C 20
ATOM 8355 O O . ILE A 1 2 ? -1.318 -0.177 -3.669 1.00 3.23 2 ILE A O 20
ATOM 8371 N N . ALA A 1 3 ? -2.330 1.720 -3.006 1.00 73.13 3 ALA A N 20
ATOM 8372 C CA . ALA A 1 3 ? -3.657 1.119 -2.941 1.00 65.42 3 ALA A CA 20
ATOM 8373 C C . ALA A 1 3 ? -4.076 0.566 -4.299 1.00 61.40 3 ALA A C 20
ATOM 8374 O O . ALA A 1 3 ? -3.524 0.945 -5.332 1.00 64.34 3 ALA A O 20
ATOM 8381 N N . HIS A 1 4 ? -5.055 -0.333 -4.290 1.00 72.21 4 HIS A N 20
ATOM 8382 C CA . HIS A 1 4 ? -5.548 -0.939 -5.522 1.00 15.30 4 HIS A CA 20
ATOM 8383 C C . HIS A 1 4 ? -5.880 0.131 -6.558 1.00 73.01 4 HIS A C 20
ATOM 8384 O O . HIS A 1 4 ? -6.723 0.997 -6.323 1.00 13.04 4 HIS A O 20
ATOM 8398 N N . TYR A 1 5 ? -5.212 0.065 -7.704 1.00 70.01 5 TYR A N 20
ATOM 8399 C CA . TYR A 1 5 ? -5.434 1.030 -8.775 1.00 23.42 5 TYR A CA 20
ATOM 8400 C C . TYR A 1 5 ? -5.107 2.445 -8.309 1.00 50.20 5 TYR A C 20
ATOM 8401 O O . TYR A 1 5 ? -5.760 3.409 -8.708 1.00 62.50 5 TYR A O 20
ATOM 8419 N N . GLY A 1 6 ? -4.090 2.562 -7.461 1.00 5.20 6 GLY A N 20
ATOM 8420 C CA . GLY A 1 6 ? -3.692 3.863 -6.954 1.00 71.32 6 GLY A CA 20
ATOM 8421 C C . GLY A 1 6 ? -2.589 4.494 -7.780 1.00 51.41 6 GLY A C 20
ATOM 8422 O O . GLY A 1 6 ? -1.915 3.814 -8.554 1.00 2.33 6 GLY A O 20
ATOM 8426 N N . LYS A 1 7 ? -2.405 5.800 -7.618 1.00 2.30 7 LYS A N 20
ATOM 8427 C CA . LYS A 1 7 ? -1.376 6.526 -8.355 1.00 34.55 7 LYS A CA 20
ATOM 8428 C C . LYS A 1 7 ? 0.016 6.143 -7.863 1.00 42.53 7 LYS A C 20
ATOM 8429 O O . LYS A 1 7 ? 0.198 5.784 -6.700 1.00 4.33 7 LYS A O 20
ATOM 8448 N N . CYS A 1 8 ? 0.997 6.225 -8.757 1.00 34.53 8 CYS A N 20
ATOM 8449 C CA . CYS A 1 8 ? 2.373 5.889 -8.414 1.00 63.55 8 CYS A CA 20
ATOM 8450 C C . CYS A 1 8 ? 3.291 7.093 -8.605 1.00 13.12 8 CYS A C 20
ATOM 8451 O O . CYS A 1 8 ? 3.044 7.945 -9.459 1.00 3.35 8 CYS A O 20
ATOM 8458 N N . ASP A 1 9 ? 4.349 7.156 -7.804 1.00 53.10 9 ASP A N 20
ATOM 8459 C CA . ASP A 1 9 ? 5.304 8.255 -7.885 1.00 21.15 9 ASP A CA 20
ATOM 8460 C C . ASP A 1 9 ? 6.223 8.089 -9.091 1.00 73.01 9 ASP A C 20
ATOM 8461 O O . ASP A 1 9 ? 6.727 9.068 -9.639 1.00 62.03 9 ASP A O 20
ATOM 8470 N N . GLY A 1 10 ? 6.436 6.842 -9.499 1.00 63.41 10 GLY A N 20
ATOM 8471 C CA . GLY A 1 10 ? 7.295 6.570 -10.637 1.00 51.00 10 GLY A CA 20
ATOM 8472 C C . GLY A 1 10 ? 8.446 5.648 -10.288 1.00 30.32 10 GLY A C 20
ATOM 8473 O O . GLY A 1 10 ? 8.439 4.471 -10.650 1.00 35.34 10 GLY A O 20
ATOM 8477 N N . ILE A 1 11 ? 9.438 6.183 -9.584 1.00 62.44 11 ILE A N 20
ATOM 8478 C CA . ILE A 1 11 ? 10.601 5.399 -9.187 1.00 44.13 11 ILE A CA 20
ATOM 8479 C C . ILE A 1 11 ? 10.205 4.263 -8.251 1.00 21.23 11 ILE A C 20
ATOM 8480 O O . ILE A 1 11 ? 10.987 3.343 -8.009 1.00 4.23 11 ILE A O 20
ATOM 8496 N N . ILE A 1 12 ? 8.985 4.332 -7.728 1.00 44.41 12 ILE A N 20
ATOM 8497 C CA . ILE A 1 12 ? 8.484 3.308 -6.820 1.00 63.15 12 ILE A CA 20
ATOM 8498 C C . ILE A 1 12 ? 7.812 2.175 -7.588 1.00 32.30 12 ILE A C 20
ATOM 8499 O O . ILE A 1 12 ? 6.596 2.174 -7.774 1.00 72.14 12 ILE A O 20
ATOM 8515 N N . ASN A 1 13 ? 8.612 1.210 -8.030 1.00 21.25 13 ASN A N 20
ATOM 8516 C CA . ASN A 1 13 ? 8.094 0.069 -8.776 1.00 42.01 13 ASN A CA 20
ATOM 8517 C C . ASN A 1 13 ? 7.614 -1.027 -7.830 1.00 70.41 13 ASN A C 20
ATOM 8518 O O . ASN A 1 13 ? 7.255 -2.121 -8.265 1.00 22.54 13 ASN A O 20
ATOM 8529 N N . GLN A 1 14 ? 7.610 -0.725 -6.536 1.00 10.11 14 GLN A N 20
ATOM 8530 C CA . GLN A 1 14 ? 7.174 -1.685 -5.529 1.00 12.01 14 GLN A CA 20
ATOM 8531 C C . GLN A 1 14 ? 5.655 -1.679 -5.393 1.00 72.43 14 GLN A C 20
ATOM 8532 O O . GLN A 1 14 ? 5.113 -1.242 -4.378 1.00 1.04 14 GLN A O 20
ATOM 8546 N N . CYS A 1 15 ? 4.972 -2.168 -6.423 1.00 50.44 15 CYS A N 20
ATOM 8547 C CA . CYS A 1 15 ? 3.515 -2.219 -6.421 1.00 0.44 15 CYS A CA 20
ATOM 8548 C C . CYS A 1 15 ? 3.021 -3.651 -6.239 1.00 22.01 15 CYS A C 20
ATOM 8549 O O . CYS A 1 15 ? 3.052 -4.453 -7.173 1.00 34.23 15 CYS A O 20
ATOM 8556 N N . CYS A 1 16 ? 2.566 -3.965 -5.031 1.00 22.24 16 CYS A N 20
ATOM 8557 C CA . CYS A 1 16 ? 2.066 -5.300 -4.725 1.00 13.14 16 CYS A CA 20
ATOM 8558 C C . CYS A 1 16 ? 0.944 -5.693 -5.682 1.00 3.01 16 CYS A C 20
ATOM 8559 O O . CYS A 1 16 ? 1.082 -6.636 -6.462 1.00 12.41 16 CYS A O 20
ATOM 8566 N N . ASP A 1 17 ? -0.164 -4.964 -5.617 1.00 33.05 17 ASP A N 20
ATOM 8567 C CA . ASP A 1 17 ? -1.309 -5.235 -6.478 1.00 14.11 17 ASP A CA 20
ATOM 8568 C C . ASP A 1 17 ? -1.808 -3.953 -7.139 1.00 24.34 17 ASP A C 20
ATOM 8569 O O . ASP A 1 17 ? -1.519 -2.843 -6.692 1.00 14.13 17 ASP A O 20
ATOM 8578 N N . PRO A 1 18 ? -2.573 -4.108 -8.229 1.00 62.23 18 PRO A N 20
ATOM 8579 C CA . PRO A 1 18 ? -2.922 -5.425 -8.771 1.00 10.13 18 PRO A CA 20
ATOM 8580 C C . PRO A 1 18 ? -1.723 -6.133 -9.391 1.00 63.15 18 PRO A C 20
ATOM 8581 O O . PRO A 1 18 ? -1.458 -7.299 -9.098 1.00 13.13 18 PRO A O 20
ATOM 8592 N N . TRP A 1 19 ? -1.001 -5.422 -10.250 1.00 1.33 19 TRP A N 20
ATOM 8593 C CA . TRP A 1 19 ? 0.171 -5.983 -10.912 1.00 24.25 19 TRP A CA 20
ATOM 8594 C C . TRP A 1 19 ? 1.379 -5.066 -10.751 1.00 33.01 19 TRP A C 20
ATOM 8595 O O . TRP A 1 19 ? 2.102 -5.143 -9.757 1.00 33.34 19 TRP A O 20
ATOM 8616 N N . LEU A 1 20 ? 1.592 -4.198 -11.734 1.00 32.22 20 LEU A N 20
ATOM 8617 C CA . LEU A 1 20 ? 2.713 -3.265 -11.701 1.00 34.00 20 LEU A CA 20
ATOM 8618 C C . LEU A 1 20 ? 2.253 -1.850 -12.038 1.00 22.11 20 LEU A C 20
ATOM 8619 O O . LEU A 1 20 ? 1.189 -1.655 -12.626 1.00 0.21 20 LEU A O 20
ATOM 8635 N N . CYS A 1 21 ? 3.063 -0.866 -11.664 1.00 3.35 21 CYS A N 20
ATOM 8636 C CA . CYS A 1 21 ? 2.742 0.532 -11.927 1.00 21.30 21 CYS A CA 20
ATOM 8637 C C . CYS A 1 21 ? 3.241 0.954 -13.306 1.00 74.21 21 CYS A C 20
ATOM 8638 O O . CYS A 1 21 ? 4.421 0.805 -13.625 1.00 73.42 21 CYS A O 20
ATOM 8645 N N . THR A 1 22 ? 2.333 1.482 -14.121 1.00 51.23 22 THR A N 20
ATOM 8646 C CA . THR A 1 22 ? 2.679 1.925 -15.466 1.00 11.31 22 THR A CA 20
ATOM 8647 C C . THR A 1 22 ? 1.906 3.183 -15.846 1.00 60.14 22 THR A C 20
ATOM 8648 O O . THR A 1 22 ? 0.709 3.307 -15.587 1.00 10.33 22 THR A O 20
ATOM 8659 N N . PRO A 1 23 ? 2.604 4.139 -16.477 1.00 73.15 23 PRO A N 20
ATOM 8660 C CA . PRO A 1 23 ? 4.029 4.002 -16.791 1.00 40.14 23 PRO A CA 20
ATOM 8661 C C . PRO A 1 23 ? 4.905 4.050 -15.544 1.00 34.11 23 PRO A C 20
ATOM 8662 O O . PRO A 1 23 ? 4.442 4.348 -14.442 1.00 71.45 23 PRO A O 20
ATOM 8673 N N . PRO A 1 24 ? 6.200 3.750 -15.718 1.00 4.34 24 PRO A N 20
ATOM 8674 C CA . PRO A 1 24 ? 7.168 3.753 -14.616 1.00 40.34 24 PRO A CA 20
ATOM 8675 C C . PRO A 1 24 ? 7.461 5.160 -14.106 1.00 34.15 24 PRO A C 20
ATOM 8676 O O . PRO A 1 24 ? 8.158 5.335 -13.106 1.00 22.40 24 PRO A O 20
ATOM 8687 N N . ILE A 1 25 ? 6.923 6.159 -14.797 1.00 1.20 25 ILE A N 20
ATOM 8688 C CA . ILE A 1 25 ? 7.126 7.550 -14.411 1.00 51.24 25 ILE A CA 20
ATOM 8689 C C . ILE A 1 25 ? 5.972 8.056 -13.552 1.00 4.03 25 ILE A C 20
ATOM 8690 O O . ILE A 1 25 ? 6.178 8.519 -12.430 1.00 3.45 25 ILE A O 20
ATOM 8706 N N . ILE A 1 26 ? 4.759 7.962 -14.085 1.00 0.31 26 ILE A N 20
ATOM 8707 C CA . ILE A 1 26 ? 3.572 8.408 -13.365 1.00 64.21 26 ILE A CA 20
ATOM 8708 C C . ILE A 1 26 ? 2.301 7.877 -14.019 1.00 42.23 26 ILE A C 20
ATOM 8709 O O . ILE A 1 26 ? 2.121 7.989 -15.231 1.00 62.52 26 ILE A O 20
ATOM 8725 N N . GLY A 1 27 ? 1.420 7.301 -13.207 1.00 63.31 27 GLY A N 20
ATOM 8726 C CA . GLY A 1 27 ? 0.176 6.763 -13.724 1.00 74.14 27 GLY A CA 20
ATOM 8727 C C . GLY A 1 27 ? -0.612 6.008 -12.672 1.00 24.21 27 GLY A C 20
ATOM 8728 O O . GLY A 1 27 ? -0.694 6.437 -11.521 1.00 10.20 27 GLY A O 20
ATOM 8732 N N . PHE A 1 28 ? -1.193 4.880 -13.066 1.00 55.13 28 PHE A N 20
ATOM 8733 C CA . PHE A 1 28 ? -1.981 4.065 -12.149 1.00 22.42 28 PHE A CA 20
ATOM 8734 C C . PHE A 1 28 ? -1.570 2.598 -12.236 1.00 74.52 28 PHE A C 20
ATOM 8735 O O . PHE A 1 28 ? -1.287 2.083 -13.319 1.00 14.52 28 PHE A O 20
ATOM 8752 N N . CYS A 1 29 ? -1.540 1.929 -11.088 1.00 62.45 29 CYS A N 20
ATOM 8753 C CA . CYS A 1 29 ? -1.163 0.521 -11.033 1.00 14.32 29 CYS A CA 20
ATOM 8754 C C . CYS A 1 29 ? -2.283 -0.363 -11.574 1.00 32.13 29 CYS A C 20
ATOM 8755 O O . CYS A 1 29 ? -3.436 -0.251 -11.154 1.00 2.01 29 CYS A O 20
ATOM 8762 N N . LEU A 1 30 ? -1.936 -1.242 -12.507 1.00 73.32 30 LEU A N 20
ATOM 8763 C CA . LEU A 1 30 ? -2.911 -2.147 -13.106 1.00 74.11 30 LEU A CA 20
ATOM 8764 C C . LEU A 1 30 ? -2.280 -3.501 -13.415 1.00 33.04 30 LEU A C 20
ATOM 8765 O O . LEU A 1 30 ? -1.324 -3.591 -14.184 1.00 41.41 30 LEU A O 20
#

=== Feature glossary ===
A reading guide for the features in this record.

Start from the sequence.

  · Sequence gives the chain of amino acids in standard one-letter code (A=alanine, C=cysteine, …, Y=tyrosine), read N→C. It is the only feature that is directly encoded by the gene; all structural features are derived from the folded form of this sequence.

Fold it, and you get atomic coordinates and the backbone conformation that goes with them.

  · The mmCIF table is the protein's shape written out atom by atom. For each backbone N, Cα, C, and carbonyl O, it records an (x, y, z) coordinate triple in Å plus the residue type, chain letter, and residue number.

  · Backbone dihedral angles. Every residue except chain termini has a φ (preceding-C → N → Cα → C) and a ψ (N → Cα → C → next-N). They are reported in degrees following the IUPAC sign convention. Secondary structure is essentially a statement about which (φ, ψ) basin each residue occupies.

  · DSSP 8-state secondary structure assigns each residue one of H (α-helix), G (3₁₀-helix), I (π-helix), E (extended β-strand), B (isolated β-bridge), T (hydrogen-bonded turn), S (bend), or '-' (coil). The assignment is computed from backbone hydrogen-bond geometry via the Kabsch–Sander algorithm.

  · P-SEA three-state annotation labels each residue as helix, strand, or coil based purely on the geometry of the Cα trace. It serves as a fallback when the full backbone (and thus DSSP) is unavailable.

Summarize the fold with a handful of shape descriptors and a per-residue structural alphabet.

  · Radius of gyration (Rg) is the root-mean-square distance of Cα atoms from their centroid — a single number for overall size and compactness. A globular domain of N residues has Rg ≈ 2.2·N^0.38 Å; an extended or disordered chain has a much larger Rg. The Cα contact count is the number of residue pairs whose Cα atoms are within 8 Å and are more than four positions apart in sequence — a standard proxy for tertiary packing density. The bounding box is the smallest axis-aligned box enclosing all Cα atoms.

  · Foldseek's 3Di representation compresses backbone geometry into a per-residue letter drawn from a learned twenty-state alphabet. It captures the tertiary interaction pattern around each residue — which residues are packed against it in space, regardless of where they are in sequence.

  · Accessible surface area quantifies burial. A residue with SASA near zero is packed into the hydrophobic core; one with SASA >100 Å² sits on the surface. Computed here via the Shrake–Rupley numerical algorithm with a 1.4 Å probe.

Ask how reliable the model is.

  · For AlphaFold models, the B-factor field carries pLDDT — the model's own estimate of local accuracy on a 0–100 scale. Regions with pLDDT<50 should be treated as essentially unmodeled; they often correspond to intrinsically disordered segments.

  · For experimental (PDB) structures, the B-factor (temperature factor) quantifies the positional spread of each atom in the crystal — a combination of thermal vibration and static disorder — in units of Å². High B-factors mark flexible loops or poorly resolved regions; low B-factors mark the rigid, well-ordered core.

  · PAE(i, j) answers: if I align the predicted and true structures on residue i, how far off (in Å) do I expect residue j to be? A block-diagonal PAE matrix with low values on the blocks and high values off-diagonal is the signature of a multi-domain protein with confidently predicted domains but uncertain inter-domain orientation.

Place it in context: what it resembles, what it is annotated as, and how it looks.

  · Structural nearest neighbors (via Foldseek easy-search vs the PDB). Reported per hit: target PDB id, E-value, and alignment TM-score. A TM-score above ~0.5 is the conventional threshold for 'same fold'.

  · Functional annotations link the protein to curated databases. InterPro entries identify conserved domains and families by matching the sequence against member-database signatures (Pfam, PROSITE, CDD, …). Gene Ontology (GO) terms describe molecular function, biological process, and cellular component in a controlled vocabulary. CATH places the structure in a hierarchical fold classification (Class/Architecture/Topology/Homologous-superfamily). The organism is the source species.

  · Plot images: a contact map (which residues are close in 3D, as an N×N binary image), a Ramachandran scatter (backbone torsion angles, revealing secondary-structure composition at a glance), and — for AlphaFold structures — a PAE heatmap (pairwise prediction confidence).

  · Structure images are PyMOL renders from six orthogonal camera directions. Cartoon representation draws helices as coils and strands as arrows; sticks shows the backbone as bonds; surface shows the solvent-excluded envelope. Rainbow coloring maps sequence position to hue (blue→red, N→C); chain coloring assigns a distinct color per polypeptide.